Protein AF-A0A8J5Z9Q4-F1 (afdb_monomer_lite)

Secondary structure (DSSP, 8-state):
-PPPEEEEEEEES--TT--HHHHHHHHHHHHHHHHHHHHHHHTT--HHHHHHHHHHHHHT-TTSSSGGGPPBBTTS-B-EEEEEEETTTTEEEEEEEESSBS-HHHHHHHHHHH-S-SEEETHHHHHHHHH-TTSS-B--GGGG--HHHHHHHHHHHHTTS-B-TTS-----SS-------S--EETTEEGGGT----EEEEEE-TT--EEEEEEE--SBTBPTT---STTSBTTTEEE-SSEEEEEEE-HHHHHHHTHHHHHHHHHHHH---HHHHHHHHHHHS-SS--EEEEEEETTS-EEEEESSS-EEEEEEETTS-EEEE--SS--EEEEEEEE---TT--HHHHHHHHHHHHHHHHHHHHHHHTT--HHHHHHHHHHHHHHSTTSSSSTTPPBBTTS-B-EEEEEEEGGGTEEEEEEEESSBS-HHHHHHHHHHHSS-SEEEHHHHHHHHHHHT--B--GGGG--HHHHHHHHHHHHTT--B-------S-------------EETTEEGGGT----EEEEEE-TTS-EEEEEEE---BTBPTT---STTSBTTTEEE-SSEEEEEEE-HHHHHHHTHHHHHHHHHHHH---HHHHHHHHHHHHS-TTSEEEEEEETTS-EEEEE-SS-EEEEEEETTS-EEEE--

Foldseek 3Di:
DFKKKKKKFWAFQADPPQDPVLLVVLLVQQVVLQVQLVVCLVVQHAFQVSFLSSLLSVLLDLQGCFQLVNADALVRAFWKWKKKAFAAVRFIFIETGDGWFRRRHQLSVCCRPPNPDRYDYHVRSVVSCVVVVVRTDTHHRVSNDDPLNVQLLVVCVVLVHWDFSQDSPPDDDDDDDDDPVDADDDPNHHNSNRHMKKMKMWIAHRQLTIMIMIMHSPIHNHHRPDDFQRRPELQQWYHHSFKTKGKIGDRVLSNVQSQGNQLVVCCVPVVDDNQVSLCCSQPPRSPPGWMKMWMATSRGDIYIDTPHQWIQMWMAMPVGDIFTDIDFLKKKKKKFQFFQAQPVQDPVLVVVLLVLRVVLQVQLVVCLVVQHAQQVSFLRSQLSVLQDLSAQFQAVNAAALVRFFKKKKKKAWAAVRQIFIETRDQWARRRHVLRVCCSPVHPDRYDYHPRSVVSCVVVVGHTHHRVRRDDPLNVLLLVLCVVVVHWPQDSDDPPDDDDDDDDDDDDQPDDPNHRNSSRHTWKIWMWMQHSQLIIMIMIMGSDIHRHHRPDDFQRRPELQQWYHHSFKTKGKIFHRVLSVVLSQRNQLVVCCVPVVDHNARSLVCSQPPRGDAQGMWMWMATSRFDIDIDHRHPWIFMWMAMNSGDIDTTTD

Sequence (652 aa):
MGAWAIAVHGSAGVDPNLPKERQEEAKRLLTRCLDIGISALRSNLPAIDVVELVVRELETDPLFNSGRGSAFTENGTVEMEASIIDGPKRQCGAISGLTTVKNPVSLARLVMEKSPHSYLAFSGAEEFSNTHVEGVEMVDNEYFITEDNVGMLKLAKEANSILFDYRIPAVGTCGASATMDSPLQMNGLPISVYAPETVGWVVVDKQGRCAAATSTGGLMNKMSGRIGDSPLIGLGTYASELCGVSCTGEGEAIIRNTLAREVSAVMEYKGLNLHEAVDYVIKNRLDEGKAGLIAVSKDGEVACGFNTTGMFRGCATEDGFMEVGREMGAWAIAVHGGAGVDPNLPKERQEEAKRLLTRCLNIGISALRSNLPAIDVVELVVRELETDPLFNSGRGSALTENGTVEMEASIMDGPKRRCGAVSGLTTVKNPVSLARLVMEKSPHSYLAFSGAEEFAKKQGVEMVDNEYFITEDNVGMLKLAKEANSILFDYRIPTVGTCGAGAAMDSLLQMNGLPISVYAPETVGCVVVDKQGRCAAATSTGGLMNKMSGRIGDSPLIGSGTYASELCGVSCTGEGEAIIRSTLAREVSAVMEYKGLNLHEAVDYVIKNRLDEGKAGLIAVSKDGEVACGFNTTGMFRGCATEDGFMEVGVW

pLDDT: mean 85.64, std 16.95, range [25.72, 98.88]

InterPro domains:
  IPR000246 Peptidase T2, asparaginase 2 [PF01112] (4-324)
  IPR000246 Peptidase T2, asparaginase 2 [PF01112] (331-650)
  IPR000246 Peptidase T2, asparaginase 2 [PTHR10188] (331-639)
  IPR029055 Nucleophile aminohydrolases, N-terminal [SSF56235] (21-323)
  IPR029055 Nucleophile aminohydrolases, N-terminal [SSF56235] (331-649)

Radius of gyration: 29.6 Å; chains: 1; bounding box: 69×60×93 Å

Structure (mmCIF, N/CA/C/O backbone):
data_AF-A0A8J5Z9Q4-F1
#
_entry.id   AF-A0A8J5Z9Q4-F1
#
loop_
_atom_site.group_PDB
_atom_site.id
_atom_site.type_symbol
_atom_site.label_atom_id
_atom_site.label_alt_id
_atom_site.label_comp_id
_atom_site.label_asym_id
_atom_site.label_entity_id
_atom_site.label_seq_id
_atom_site.pdbx_PDB_ins_code
_atom_site.Cartn_x
_atom_site.Cartn_y
_atom_site.Cartn_z
_atom_site.occupancy
_atom_site.B_iso_or_equiv
_atom_site.auth_seq_id
_atom_site.auth_comp_id
_atom_site.auth_asym_id
_atom_site.auth_atom_id
_atom_site.pdbx_PDB_model_num
ATOM 1 N N . MET A 1 1 ? -15.855 -27.436 5.123 1.00 47.53 1 MET A N 1
ATOM 2 C CA . MET A 1 1 ? -15.783 -26.894 6.498 1.00 47.53 1 MET A CA 1
ATOM 3 C C . MET A 1 1 ? -15.667 -25.393 6.335 1.00 47.53 1 MET A C 1
ATOM 5 O O . MET A 1 1 ? -14.964 -25.003 5.413 1.00 47.53 1 MET A O 1
ATOM 9 N N . GLY A 1 2 ? -16.437 -24.593 7.076 1.00 59.44 2 GLY A N 1
ATOM 10 C CA . GLY A 1 2 ? -16.345 -23.131 6.979 1.00 59.44 2 GLY A CA 1
ATOM 11 C C . GLY A 1 2 ? -15.051 -22.630 7.616 1.00 59.44 2 GLY A C 1
ATOM 12 O O . GLY A 1 2 ? -14.569 -23.275 8.549 1.00 59.44 2 GLY A O 1
ATOM 13 N N . ALA A 1 3 ? -14.509 -21.526 7.098 1.00 81.12 3 ALA A N 1
ATOM 14 C CA . ALA A 1 3 ? -13.317 -20.879 7.635 1.00 81.12 3 ALA A CA 1
ATOM 15 C C . ALA A 1 3 ? -13.649 -20.140 8.940 1.00 81.12 3 ALA A C 1
ATOM 17 O O . ALA A 1 3 ? -14.677 -19.468 9.020 1.00 81.12 3 ALA A O 1
ATOM 18 N N . TRP A 1 4 ? -12.801 -20.257 9.966 1.00 91.88 4 TRP A N 1
ATOM 19 C CA . TRP A 1 4 ? -12.877 -19.378 11.140 1.00 91.88 4 TRP A CA 1
ATOM 20 C C . TRP A 1 4 ? -11.994 -18.143 10.953 1.00 91.88 4 TRP A C 1
ATOM 22 O O . TRP A 1 4 ? -10.940 -18.203 10.314 1.00 91.88 4 TRP A O 1
ATOM 32 N N . ALA A 1 5 ? -12.402 -17.037 11.567 1.00 91.81 5 ALA A N 1
ATOM 33 C CA . ALA A 1 5 ? -11.617 -15.814 11.627 1.00 91.81 5 ALA A CA 1
ATOM 34 C C . ALA A 1 5 ? -11.918 -15.033 12.908 1.00 91.81 5 ALA A C 1
ATOM 36 O O . ALA A 1 5 ? -12.987 -15.158 13.512 1.00 91.81 5 ALA A O 1
ATOM 37 N N . ILE A 1 6 ? -10.946 -14.239 13.336 1.00 93.75 6 ILE A N 1
ATOM 38 C CA . ILE A 1 6 ? -11.016 -13.415 14.535 1.00 93.75 6 ILE A CA 1
ATOM 39 C C . ILE A 1 6 ? -10.320 -12.083 14.282 1.00 93.75 6 ILE A C 1
ATOM 41 O O . ILE A 1 6 ? -9.258 -12.043 13.668 1.00 93.75 6 ILE A O 1
ATOM 45 N N . ALA A 1 7 ? -10.906 -10.997 14.768 1.00 92.62 7 ALA A N 1
ATOM 46 C CA . ALA A 1 7 ? -10.324 -9.665 14.729 1.00 92.62 7 ALA A CA 1
ATOM 47 C C . ALA A 1 7 ? -10.463 -8.987 16.095 1.00 92.62 7 ALA A C 1
ATOM 49 O O . ALA A 1 7 ? -11.436 -9.223 16.815 1.00 92.62 7 ALA A O 1
ATOM 50 N N . VAL A 1 8 ? -9.502 -8.123 16.417 1.00 91.62 8 VAL A N 1
ATOM 51 C CA . VAL A 1 8 ? -9.439 -7.305 17.630 1.00 91.62 8 VAL A CA 1
ATOM 52 C C . VAL A 1 8 ? -9.007 -5.883 17.305 1.00 91.62 8 VAL A C 1
ATOM 54 O O . VAL A 1 8 ? -8.161 -5.668 16.438 1.00 91.62 8 VAL A O 1
ATOM 57 N N . HIS A 1 9 ? -9.537 -4.913 18.047 1.00 88.88 9 HIS A N 1
ATOM 58 C CA . HIS A 1 9 ? -8.985 -3.564 18.136 1.00 88.88 9 HIS A CA 1
ATOM 59 C C . HIS A 1 9 ? -8.815 -3.126 19.595 1.00 88.88 9 HIS A C 1
ATOM 61 O O . HIS A 1 9 ? -9.474 -3.663 20.488 1.00 88.88 9 HIS A O 1
ATOM 67 N N . GLY A 1 10 ? -7.905 -2.175 19.823 1.00 73.88 10 GLY A N 1
ATOM 68 C CA . GLY A 1 10 ? -7.662 -1.576 21.141 1.00 73.88 10 GLY A CA 1
ATOM 69 C C . GLY A 1 10 ? -7.575 -0.044 21.174 1.00 73.88 10 GLY A C 1
ATOM 70 O O . GLY A 1 10 ? -7.397 0.518 22.248 1.00 73.88 10 GLY A O 1
ATOM 71 N N . SER A 1 11 ? -7.641 0.642 20.023 1.00 74.00 11 SER A N 1
ATOM 72 C CA . SER A 1 11 ? -7.823 2.107 19.918 1.00 74.00 11 SER A CA 1
ATOM 73 C C . SER A 1 11 ? -7.826 2.562 18.462 1.00 74.00 11 SER A C 1
ATOM 75 O O . SER A 1 11 ? -7.039 2.023 17.689 1.00 74.00 11 SER A O 1
ATOM 77 N N . ALA A 1 12 ? -8.634 3.570 18.107 1.00 57.81 12 ALA A N 1
ATOM 78 C CA . ALA A 1 12 ? -8.568 4.329 16.859 1.00 57.81 12 ALA A CA 1
ATOM 79 C C . ALA A 1 12 ? -8.273 5.817 17.122 1.00 57.81 12 ALA A C 1
ATOM 81 O O . ALA A 1 12 ? -9.150 6.587 17.484 1.00 57.81 12 ALA A O 1
ATOM 82 N N . GLY A 1 13 ? -7.060 6.246 16.783 1.00 54.91 13 GLY A N 1
ATOM 83 C CA . GLY A 1 13 ? -6.550 7.589 17.074 1.00 54.91 13 GLY A CA 1
ATOM 84 C C . GLY A 1 13 ? -5.126 7.586 17.619 1.00 54.91 13 GLY A C 1
ATOM 85 O O . GLY A 1 13 ? -4.712 8.546 18.240 1.00 54.91 13 GLY A O 1
ATOM 86 N N . VAL A 1 14 ? -4.344 6.519 17.439 1.00 59.56 14 VAL A N 1
ATOM 87 C CA . VAL A 1 14 ? -3.047 6.355 18.122 1.00 59.56 14 VAL A CA 1
ATOM 88 C C . VAL A 1 14 ? -2.079 7.513 17.803 1.00 59.56 14 VAL A C 1
ATOM 90 O O . VAL A 1 14 ? -1.993 7.960 16.662 1.00 59.56 14 VAL A O 1
ATOM 93 N N . ASP A 1 15 ? -1.301 7.989 18.782 1.00 57.16 15 ASP A N 1
ATOM 94 C CA . ASP A 1 15 ? -0.287 9.041 18.578 1.00 57.16 15 ASP A CA 1
ATOM 95 C C . ASP A 1 15 ? 0.875 8.556 17.686 1.00 57.16 15 ASP A C 1
ATOM 97 O O . ASP A 1 15 ? 1.543 7.584 18.051 1.00 57.16 15 ASP A O 1
ATOM 101 N N . PRO A 1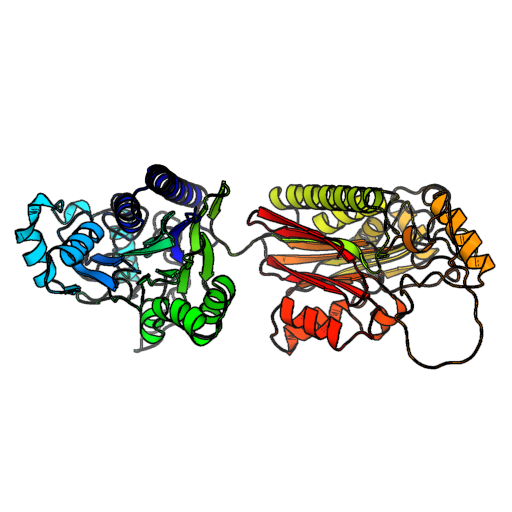 16 ? 1.193 9.207 16.540 1.00 57.25 16 PRO A N 1
ATOM 102 C CA . PRO A 1 16 ? 2.355 8.898 15.680 1.00 57.25 16 PRO A CA 1
ATOM 103 C C . PRO A 1 16 ? 3.682 8.732 16.423 1.00 57.25 16 PRO A C 1
ATOM 105 O O . PRO A 1 16 ? 4.525 7.942 16.006 1.00 57.25 16 PRO A O 1
ATOM 108 N N . ASN A 1 17 ? 3.836 9.414 17.554 1.00 56.53 17 ASN A N 1
ATOM 109 C CA . ASN A 1 17 ? 5.051 9.445 18.356 1.00 56.53 17 ASN A CA 1
ATOM 110 C C . ASN A 1 17 ? 5.015 8.506 19.570 1.00 56.53 17 ASN A C 1
ATOM 112 O O . ASN A 1 17 ? 5.866 8.633 20.453 1.00 56.53 17 ASN A O 1
ATOM 116 N N . LEU A 1 18 ? 4.056 7.572 19.636 1.00 63.25 18 LEU A N 1
ATOM 117 C CA . LEU A 1 18 ? 3.962 6.615 20.737 1.00 63.25 18 LEU A CA 1
ATOM 118 C C . LEU A 1 18 ? 5.315 5.902 20.947 1.00 63.25 18 LEU A C 1
ATOM 120 O O . LEU A 1 18 ? 5.862 5.363 19.979 1.00 63.25 18 LEU A O 1
ATOM 124 N N . PRO A 1 19 ? 5.873 5.859 22.172 1.00 68.00 19 PRO A N 1
ATOM 125 C CA . PRO A 1 19 ? 7.140 5.187 22.436 1.00 68.00 19 PRO A CA 1
ATOM 126 C C . PRO A 1 19 ? 7.130 3.730 21.969 1.00 68.00 19 PRO A C 1
ATOM 128 O O . PRO A 1 19 ? 6.142 3.018 22.152 1.00 68.00 19 PRO A O 1
ATOM 131 N N . LYS A 1 20 ? 8.253 3.265 21.402 1.00 66.88 20 LYS A N 1
ATOM 132 C CA . LYS A 1 20 ? 8.386 1.889 20.889 1.00 66.88 20 LYS A CA 1
ATOM 133 C C . LYS A 1 20 ? 8.019 0.830 21.928 1.00 66.88 20 LYS A C 1
ATOM 135 O O . LYS A 1 20 ? 7.360 -0.137 21.582 1.00 66.88 20 LYS A O 1
ATOM 140 N N . GLU A 1 21 ? 8.392 1.042 23.185 1.00 73.69 21 GLU A N 1
ATOM 141 C CA . GLU A 1 21 ? 8.082 0.124 24.284 1.00 73.69 21 GLU A CA 1
ATOM 142 C C . GLU A 1 21 ? 6.567 -0.049 24.485 1.00 73.69 21 GLU A C 1
ATOM 144 O O . GLU A 1 21 ? 6.082 -1.176 24.509 1.00 73.69 21 GLU A O 1
ATOM 149 N N . ARG A 1 22 ? 5.799 1.050 24.503 1.00 73.81 22 ARG A N 1
ATOM 150 C CA . ARG A 1 22 ? 4.326 1.018 24.591 1.00 73.81 22 ARG A CA 1
ATOM 151 C C . ARG A 1 22 ? 3.692 0.386 23.347 1.00 73.81 22 ARG A C 1
ATOM 153 O O . ARG A 1 22 ? 2.718 -0.352 23.461 1.00 73.81 22 ARG A O 1
ATOM 160 N N . GLN A 1 23 ? 4.254 0.626 22.156 1.00 70.19 23 GLN A N 1
ATOM 161 C CA . GLN A 1 23 ? 3.813 -0.060 20.933 1.00 70.19 23 GLN A CA 1
ATOM 162 C C . GLN A 1 23 ? 4.032 -1.578 21.021 1.00 70.19 23 GLN A C 1
ATOM 164 O O . GLN A 1 23 ? 3.159 -2.350 20.632 1.00 70.19 23 GLN A O 1
ATOM 169 N N . GLU A 1 24 ? 5.196 -2.012 21.504 1.00 73.94 24 GLU A N 1
ATOM 170 C CA . GLU A 1 24 ? 5.535 -3.427 21.677 1.00 73.94 24 GLU A CA 1
ATOM 171 C C . GLU A 1 24 ? 4.675 -4.094 22.754 1.00 73.94 24 GLU A C 1
ATOM 173 O O . GLU A 1 24 ? 4.271 -5.243 22.578 1.00 73.94 24 GLU A O 1
ATOM 178 N N . GLU A 1 25 ? 4.353 -3.381 23.833 1.00 81.75 25 GLU A N 1
ATOM 179 C CA . GLU A 1 25 ? 3.460 -3.850 24.893 1.00 81.75 25 GLU A CA 1
ATOM 180 C C . GLU A 1 25 ? 2.036 -4.081 24.368 1.00 81.75 25 GLU A C 1
ATOM 182 O O . GLU A 1 25 ? 1.508 -5.187 24.502 1.00 81.75 25 GLU A O 1
ATOM 187 N N . ALA A 1 26 ? 1.469 -3.101 23.653 1.00 79.56 26 ALA A N 1
ATOM 188 C CA . ALA A 1 26 ? 0.162 -3.232 23.010 1.00 79.56 26 ALA A CA 1
ATOM 189 C C . ALA A 1 26 ? 0.135 -4.398 22.011 1.00 79.56 26 ALA A C 1
ATOM 191 O O . ALA A 1 26 ? -0.772 -5.231 22.039 1.00 79.56 26 ALA A O 1
ATOM 192 N N . LYS A 1 27 ? 1.170 -4.523 21.168 1.00 77.31 27 LYS A N 1
ATOM 193 C CA . LYS A 1 27 ? 1.304 -5.645 20.225 1.00 77.31 27 LYS A CA 1
ATOM 194 C C . LYS A 1 27 ? 1.386 -6.989 20.941 1.00 77.31 27 LYS A C 1
ATOM 196 O O . LYS A 1 27 ? 0.748 -7.943 20.498 1.00 77.31 27 LYS A O 1
ATOM 201 N N . ARG A 1 28 ? 2.138 -7.080 22.042 1.00 81.75 28 ARG A N 1
ATOM 202 C CA . ARG A 1 28 ? 2.285 -8.315 22.826 1.00 81.75 28 ARG A CA 1
ATOM 203 C C . ARG A 1 28 ? 0.948 -8.736 23.428 1.00 81.75 28 ARG A C 1
ATOM 205 O O . ARG A 1 28 ? 0.610 -9.916 23.370 1.00 81.75 28 ARG A O 1
ATOM 212 N N . LEU A 1 29 ? 0.188 -7.785 23.964 1.00 84.38 29 LEU A N 1
ATOM 213 C CA . LEU A 1 29 ? -1.118 -8.045 24.557 1.00 84.38 29 LEU A CA 1
ATOM 214 C C . LEU A 1 29 ? -2.148 -8.487 23.507 1.00 84.38 29 LEU A C 1
ATOM 216 O O . LEU A 1 29 ? -2.801 -9.513 23.692 1.00 84.38 29 LEU A O 1
ATOM 220 N N . LEU A 1 30 ? -2.234 -7.786 22.370 1.00 84.06 30 LEU A N 1
ATOM 221 C CA . LEU A 1 30 ? -3.117 -8.179 21.265 1.00 84.06 30 LEU A CA 1
ATOM 222 C C . LEU A 1 30 ? -2.751 -9.561 20.705 1.00 84.06 30 LEU A C 1
ATOM 224 O O . LEU A 1 30 ? -3.634 -10.395 20.517 1.00 84.06 30 LEU A O 1
ATOM 228 N N . THR A 1 31 ? -1.455 -9.841 20.524 1.00 81.69 31 THR A N 1
ATOM 229 C CA . THR A 1 31 ? -0.965 -11.170 20.105 1.00 81.69 31 THR A CA 1
ATOM 230 C C . THR A 1 31 ? -1.400 -12.256 21.084 1.00 81.69 31 THR A C 1
ATOM 232 O O . THR A 1 31 ? -1.951 -13.273 20.673 1.00 81.69 31 THR A O 1
ATOM 235 N N . ARG A 1 32 ? -1.215 -12.027 22.391 1.00 85.19 32 ARG A N 1
ATOM 236 C CA . ARG A 1 32 ? -1.615 -12.985 23.429 1.00 85.19 32 ARG A CA 1
ATOM 237 C C . ARG A 1 32 ? -3.111 -13.287 23.373 1.00 85.19 32 ARG A C 1
ATOM 239 O O . ARG A 1 32 ? -3.508 -14.441 23.518 1.00 85.19 32 ARG A O 1
ATOM 246 N N . CYS A 1 33 ? -3.941 -12.271 23.162 1.00 86.88 33 CYS A N 1
ATOM 247 C CA . CYS A 1 33 ? -5.381 -12.472 23.074 1.00 86.88 33 CYS A CA 1
ATOM 248 C C . CYS A 1 33 ? -5.778 -13.215 21.789 1.00 86.88 33 CYS A C 1
ATOM 250 O O . CYS A 1 33 ? -6.651 -14.083 21.831 1.00 86.88 33 CYS A O 1
ATOM 252 N N . LEU A 1 34 ? -5.110 -12.930 20.664 1.00 85.38 34 LEU A N 1
ATOM 253 C CA . LEU A 1 34 ? -5.305 -13.671 19.416 1.00 85.38 34 LEU A CA 1
ATOM 254 C C . LEU A 1 34 ? -4.938 -15.145 19.600 1.00 85.38 34 LEU A C 1
ATOM 256 O O . LEU A 1 34 ? -5.724 -16.005 19.219 1.00 85.38 34 LEU A O 1
ATOM 260 N N . ASP A 1 35 ? -3.818 -15.455 20.256 1.00 84.75 35 ASP A N 1
ATOM 261 C CA . ASP A 1 35 ? -3.412 -16.836 20.544 1.00 84.75 35 ASP A CA 1
ATOM 262 C C . ASP A 1 35 ? -4.469 -17.597 21.365 1.00 84.75 35 ASP A C 1
ATOM 264 O O . ASP A 1 35 ? -4.788 -18.753 21.062 1.00 84.75 35 ASP A O 1
ATOM 268 N N . ILE A 1 36 ? -5.056 -16.943 22.376 1.00 89.94 36 ILE A N 1
ATOM 269 C CA . ILE A 1 36 ? -6.154 -17.502 23.180 1.00 89.94 36 ILE A CA 1
ATOM 270 C C . ILE A 1 36 ? -7.374 -17.781 22.293 1.00 89.94 36 ILE A C 1
ATOM 272 O O . ILE A 1 36 ? -7.908 -18.895 22.309 1.00 89.94 36 ILE A O 1
ATOM 276 N N . GLY A 1 37 ? -7.788 -16.802 21.484 1.00 89.81 37 GLY A N 1
ATOM 277 C CA . GLY A 1 37 ? -8.935 -16.932 20.588 1.00 89.81 37 GLY A CA 1
ATOM 278 C C . GLY A 1 37 ? -8.748 -18.018 19.526 1.00 89.81 37 GLY A C 1
ATOM 279 O O . GLY A 1 37 ? -9.632 -18.848 19.319 1.00 89.81 37 GLY A O 1
ATOM 280 N N . ILE A 1 38 ? -7.566 -18.091 18.911 1.00 87.81 38 ILE A N 1
ATOM 281 C CA . ILE A 1 38 ? -7.199 -19.120 17.929 1.00 87.81 38 ILE A CA 1
ATOM 282 C C . ILE A 1 38 ? -7.230 -20.506 18.569 1.00 87.81 38 ILE A C 1
ATOM 284 O O . ILE A 1 38 ? -7.751 -21.452 17.977 1.00 87.81 38 ILE A O 1
ATOM 288 N N . SER A 1 39 ? -6.689 -20.651 19.780 1.00 88.50 39 SER A N 1
ATOM 289 C CA . SER A 1 39 ? -6.717 -21.919 20.513 1.00 88.50 39 SER A CA 1
ATOM 290 C C . SER A 1 39 ? -8.156 -22.384 20.791 1.00 88.50 39 SER A C 1
ATOM 292 O O . SER A 1 39 ? -8.496 -23.553 20.565 1.00 88.50 39 SER A O 1
ATOM 294 N N . ALA A 1 40 ? -9.033 -21.457 21.191 1.00 93.69 40 ALA A N 1
ATOM 295 C CA . ALA A 1 40 ? -10.456 -21.716 21.398 1.00 93.69 40 ALA A CA 1
ATOM 296 C C . ALA A 1 40 ? -11.173 -22.123 20.095 1.00 93.69 40 ALA A C 1
ATOM 298 O O . ALA A 1 40 ? -11.873 -23.139 20.063 1.00 93.69 40 ALA A O 1
ATOM 299 N N . LEU A 1 41 ? -10.939 -21.403 18.994 1.00 91.00 41 LEU A N 1
ATOM 300 C CA . LEU A 1 41 ? -11.521 -21.706 17.678 1.00 91.00 41 LEU A CA 1
ATOM 301 C C . LEU A 1 41 ? -11.032 -23.045 17.114 1.00 91.00 41 LEU A C 1
ATOM 303 O O . LEU A 1 41 ? -11.819 -23.829 16.575 1.00 91.00 41 LEU A O 1
ATOM 307 N N . ARG A 1 42 ? -9.748 -23.374 17.299 1.00 89.00 42 ARG A N 1
ATOM 308 C CA . ARG A 1 42 ? -9.185 -24.689 16.939 1.00 89.00 42 ARG A CA 1
ATOM 309 C C . ARG A 1 42 ? -9.820 -25.824 17.737 1.00 89.00 42 ARG A C 1
ATOM 311 O O . ARG A 1 42 ? -10.007 -26.910 17.191 1.00 89.00 42 ARG A O 1
ATOM 318 N N . SER A 1 43 ? -10.215 -25.543 18.976 1.00 91.75 43 SER A N 1
ATOM 319 C CA . SER A 1 43 ? -10.966 -26.452 19.848 1.00 91.75 43 SER A CA 1
ATOM 320 C C . SER A 1 43 ? -12.476 -26.477 19.553 1.00 91.75 43 SER A C 1
ATOM 322 O O . SER A 1 43 ? -13.226 -27.152 20.254 1.00 91.75 43 SER A O 1
ATOM 324 N N . ASN A 1 44 ? -12.921 -25.799 18.486 1.00 93.00 44 ASN A N 1
ATOM 325 C CA . ASN A 1 44 ? -14.311 -25.696 18.032 1.00 93.00 44 ASN A CA 1
ATOM 326 C C . ASN A 1 44 ? -15.264 -25.051 19.054 1.00 93.00 44 ASN A C 1
ATOM 328 O O . ASN A 1 44 ? -16.449 -25.399 19.087 1.00 93.00 44 ASN A O 1
ATOM 332 N N . LEU A 1 45 ? -14.773 -24.118 19.877 1.00 96.19 45 LEU A N 1
ATOM 333 C CA . LEU A 1 45 ? -15.663 -23.308 20.707 1.00 96.19 45 LEU A CA 1
ATOM 334 C C . LEU A 1 45 ? -16.565 -22.429 19.816 1.00 96.19 45 LEU A C 1
ATOM 336 O O . LEU A 1 45 ? -16.108 -21.945 18.776 1.00 96.19 45 LEU A O 1
ATOM 340 N N . PRO A 1 46 ? -17.838 -22.218 20.198 1.00 96.50 46 PRO A N 1
ATOM 341 C CA . PRO A 1 46 ? -18.721 -21.273 19.523 1.00 96.50 46 PRO A CA 1
ATOM 342 C C . PRO A 1 46 ? -18.144 -19.859 19.498 1.00 96.50 46 PRO A C 1
ATOM 344 O O . PRO A 1 46 ? -17.554 -19.415 20.483 1.00 96.50 46 PRO A O 1
ATOM 347 N N . ALA A 1 47 ? -18.389 -19.126 18.407 1.00 97.12 47 ALA A N 1
ATOM 348 C CA . ALA A 1 47 ? -17.870 -17.768 18.223 1.00 97.12 47 ALA A CA 1
ATOM 349 C C . ALA A 1 47 ? -18.151 -16.846 19.415 1.00 97.12 47 ALA A C 1
ATOM 351 O O . ALA A 1 47 ? -17.295 -16.056 19.804 1.00 97.12 47 ALA A O 1
ATOM 352 N N . ILE A 1 48 ? -19.330 -16.974 20.031 1.00 97.62 48 ILE A N 1
ATOM 353 C CA . ILE A 1 48 ? -19.686 -16.108 21.147 1.00 97.62 48 ILE A CA 1
ATOM 354 C C . ILE A 1 48 ? -18.996 -16.455 22.469 1.00 97.62 48 ILE A C 1
ATOM 356 O O . ILE A 1 48 ? -18.750 -15.570 23.280 1.00 97.62 48 ILE A O 1
ATOM 360 N N . ASP A 1 49 ? -18.629 -17.714 22.674 1.00 97.25 49 ASP A N 1
ATOM 361 C CA . ASP A 1 49 ? -17.856 -18.093 23.856 1.00 97.25 49 ASP A CA 1
ATOM 362 C C . ASP A 1 49 ? -16.392 -17.654 23.669 1.00 97.25 49 ASP A C 1
ATOM 364 O O . ASP A 1 49 ? -15.736 -17.214 24.612 1.00 97.25 49 ASP A O 1
ATOM 368 N N . VAL A 1 50 ? -15.895 -17.697 22.423 1.00 97.06 50 VAL A N 1
ATOM 369 C CA . VAL A 1 50 ? -14.574 -17.160 22.066 1.00 97.06 50 VAL A CA 1
ATOM 370 C C . VAL A 1 50 ? -14.520 -15.651 22.282 1.00 97.06 50 VAL A C 1
ATOM 372 O O . VAL A 1 50 ? -13.567 -15.187 22.898 1.00 97.06 50 VAL A O 1
ATOM 375 N N . VAL A 1 51 ? -15.520 -14.890 21.813 1.00 96.25 51 VAL A N 1
ATOM 376 C CA . VAL A 1 51 ? -15.511 -13.421 21.914 1.00 96.25 51 VAL A CA 1
ATOM 377 C C . VAL A 1 51 ? -15.552 -12.942 23.371 1.00 96.25 51 VAL A C 1
ATOM 379 O O . VAL A 1 51 ? -14.837 -12.010 23.727 1.00 96.25 51 VAL A O 1
ATOM 382 N N . GLU A 1 52 ? -16.318 -13.611 24.240 1.00 96.19 52 GLU A N 1
ATOM 383 C CA . GLU A 1 52 ? -16.319 -13.319 25.679 1.00 96.19 52 GLU A CA 1
ATOM 384 C C . GLU A 1 52 ? -14.940 -13.594 26.297 1.00 96.19 52 GLU A C 1
ATOM 386 O O . GLU A 1 52 ? -14.397 -12.748 27.007 1.00 96.19 52 GLU A O 1
ATOM 391 N N . LEU A 1 53 ? -14.345 -14.756 25.995 1.00 94.88 53 LEU A N 1
ATOM 392 C CA . LEU A 1 53 ? -13.051 -15.175 26.539 1.00 94.88 53 LEU A CA 1
ATOM 393 C C . LEU A 1 53 ? -11.935 -14.160 26.248 1.00 94.88 53 LEU A C 1
ATOM 395 O O . LEU A 1 53 ? -11.163 -13.821 27.143 1.00 94.88 53 LEU A O 1
ATOM 399 N N . VAL A 1 54 ? -11.846 -13.680 25.007 1.00 91.56 54 VAL A N 1
ATOM 400 C CA . VAL A 1 54 ? -10.771 -12.772 24.569 1.00 91.56 54 VAL A CA 1
ATOM 401 C C . VAL A 1 54 ? -10.972 -11.329 25.036 1.00 91.56 54 VAL A C 1
ATOM 403 O O . VAL A 1 54 ? -9.992 -10.671 25.382 1.00 91.56 54 VAL A O 1
ATOM 406 N N . VAL A 1 55 ? -12.216 -10.837 25.126 1.00 92.62 55 VAL A N 1
ATOM 407 C CA . VAL A 1 55 ? -12.492 -9.503 25.694 1.00 92.62 55 VAL A CA 1
ATOM 408 C C . VAL A 1 55 ? -12.144 -9.478 27.180 1.00 92.62 55 VAL A C 1
ATOM 410 O O . VAL A 1 55 ? -11.515 -8.528 27.642 1.00 92.62 55 VAL A O 1
ATOM 413 N N . ARG A 1 56 ? -12.480 -10.540 27.924 1.00 92.38 56 ARG A N 1
ATOM 414 C CA . ARG A 1 56 ? -12.149 -10.650 29.352 1.00 92.38 56 ARG A CA 1
ATOM 415 C C . ARG A 1 56 ? -10.654 -10.558 29.623 1.00 92.38 56 ARG A C 1
ATOM 417 O O . ARG A 1 56 ? -10.270 -10.011 30.651 1.00 92.38 56 ARG A O 1
ATOM 424 N N . GLU A 1 57 ? -9.820 -11.086 28.729 1.00 89.94 57 GLU A N 1
ATOM 425 C CA . GLU A 1 57 ? -8.366 -10.980 28.863 1.00 89.94 57 GLU A CA 1
ATOM 426 C C . GLU A 1 57 ? -7.920 -9.510 28.808 1.00 89.94 57 GLU A C 1
ATOM 428 O O . GLU A 1 57 ? -7.199 -9.064 29.702 1.00 89.94 57 GLU A O 1
ATOM 433 N N . LEU A 1 58 ? -8.420 -8.733 27.838 1.00 87.88 58 LEU A N 1
ATOM 434 C CA . LEU A 1 58 ? -8.109 -7.302 27.723 1.00 87.88 58 LEU A CA 1
ATOM 435 C C . LEU A 1 58 ? -8.640 -6.480 28.903 1.00 87.88 58 LEU A C 1
ATOM 437 O O . LEU A 1 58 ? -7.952 -5.581 29.371 1.00 87.88 58 LEU A O 1
ATOM 441 N N . GLU A 1 59 ? -9.817 -6.815 29.433 1.00 92.50 59 GLU A N 1
ATOM 442 C CA . GLU A 1 59 ? -10.401 -6.127 30.593 1.00 92.50 59 GLU A CA 1
ATOM 443 C C . GLU A 1 59 ? -9.569 -6.272 31.880 1.00 92.50 59 GLU A C 1
ATOM 445 O O . GLU A 1 59 ? -9.752 -5.500 32.820 1.00 92.50 59 GLU A O 1
ATOM 450 N N . THR A 1 60 ? -8.661 -7.249 31.964 1.00 91.06 60 THR A N 1
ATOM 451 C CA . THR A 1 60 ? -7.790 -7.410 33.143 1.00 91.06 60 THR A CA 1
ATOM 452 C C . THR A 1 60 ? -6.493 -6.608 33.071 1.00 91.06 60 THR A C 1
ATOM 454 O O . THR A 1 60 ? -5.808 -6.450 34.092 1.00 91.06 60 THR A O 1
ATOM 457 N N . ASP A 1 61 ? -6.163 -6.088 31.890 1.00 89.81 61 ASP A N 1
ATOM 458 C CA . ASP A 1 61 ? -4.938 -5.350 31.626 1.00 89.81 61 ASP A CA 1
ATOM 459 C C . ASP A 1 61 ? -5.200 -3.833 31.696 1.00 89.81 61 ASP A C 1
ATOM 461 O O . ASP A 1 61 ? -6.183 -3.347 31.136 1.00 89.81 61 ASP A O 1
ATOM 465 N N . PRO A 1 62 ? -4.369 -3.053 32.410 1.00 88.81 62 PRO A N 1
ATOM 466 C CA . PRO A 1 62 ? -4.574 -1.613 32.532 1.00 88.81 62 PRO A CA 1
ATOM 467 C C . PRO A 1 62 ? -4.203 -0.825 31.265 1.00 88.81 62 PRO A C 1
ATOM 469 O O . PRO A 1 62 ? -4.455 0.377 31.228 1.00 88.81 62 PRO A O 1
ATOM 472 N N . LEU A 1 63 ? -3.581 -1.455 30.260 1.00 84.50 63 LEU A N 1
ATOM 473 C CA . LEU A 1 63 ? -3.086 -0.769 29.070 1.00 84.50 63 LEU A CA 1
ATOM 474 C C . LEU A 1 63 ? -4.205 -0.225 28.183 1.00 84.50 63 LEU A C 1
ATOM 476 O O . LEU A 1 63 ? -3.990 0.792 27.532 1.00 84.50 63 LEU A O 1
ATOM 480 N N . PHE A 1 64 ? -5.360 -0.896 28.130 1.00 85.81 64 PHE A N 1
ATOM 481 C CA . PHE A 1 64 ? -6.497 -0.493 27.304 1.00 85.81 64 PHE A CA 1
ATOM 482 C C . PHE A 1 64 ? -7.669 0.045 28.140 1.00 85.81 64 PHE A C 1
ATOM 484 O O . PHE A 1 64 ? -7.819 -0.290 29.312 1.00 85.81 64 PHE A O 1
ATOM 491 N N . ASN A 1 65 ? -8.534 0.873 27.547 1.00 88.50 65 ASN A N 1
ATOM 492 C CA . ASN A 1 65 ? -9.608 1.571 28.252 1.00 88.50 65 ASN A CA 1
ATOM 493 C C . ASN A 1 65 ? -10.831 0.669 28.330 1.00 88.50 65 ASN A C 1
ATOM 495 O O . ASN A 1 65 ? -11.846 0.899 27.684 1.00 88.50 65 ASN A O 1
ATOM 499 N N . SER A 1 66 ? -10.690 -0.392 29.111 1.00 90.56 66 SER A N 1
ATOM 500 C CA . SER A 1 66 ? -11.703 -1.404 29.372 1.00 90.56 66 SER A CA 1
ATOM 501 C C . SER A 1 66 ? -11.369 -2.113 30.675 1.00 90.56 66 SER A C 1
ATOM 503 O O . SER A 1 66 ? -10.191 -2.336 30.958 1.00 90.56 66 SER A O 1
ATOM 505 N N . GLY A 1 67 ? -12.379 -2.487 31.463 1.00 92.94 67 GLY A N 1
ATOM 506 C CA . GLY A 1 67 ? -12.161 -3.137 32.757 1.00 92.94 67 GLY A CA 1
ATOM 507 C C . GLY A 1 67 ? -11.166 -2.349 33.615 1.00 92.94 67 GLY A C 1
ATOM 508 O O . GLY A 1 67 ? -11.398 -1.176 33.908 1.00 92.94 67 GLY A O 1
ATOM 509 N N . ARG A 1 68 ? -10.034 -2.959 33.971 1.00 92.94 68 ARG A N 1
ATOM 510 C CA . ARG A 1 68 ? -8.992 -2.383 34.833 1.00 92.94 68 ARG A CA 1
ATOM 511 C C . ARG A 1 68 ? -8.446 -1.032 34.357 1.00 92.94 68 ARG A C 1
ATOM 513 O O . ARG A 1 68 ? -8.160 -0.183 35.196 1.00 92.94 68 ARG A O 1
ATOM 520 N N . GLY A 1 69 ? -8.291 -0.832 33.048 1.00 90.44 69 GLY A N 1
ATOM 521 C CA . GLY A 1 69 ? -7.759 0.411 32.474 1.00 90.44 69 GLY A CA 1
ATOM 522 C C . GLY A 1 69 ? -8.821 1.469 32.157 1.00 90.44 69 GLY A C 1
ATOM 523 O O . GLY A 1 69 ? -8.521 2.454 31.485 1.00 90.44 69 GLY A O 1
ATOM 524 N N . SER A 1 70 ? -10.066 1.277 32.609 1.00 91.69 70 SER A N 1
ATOM 525 C CA . SER A 1 70 ? -11.191 2.151 32.263 1.00 91.69 70 SER A CA 1
ATOM 526 C C . SER A 1 70 ? -10.951 3.622 32.607 1.00 91.69 70 SER A C 1
ATOM 528 O O . SER A 1 70 ? -10.417 3.974 33.664 1.00 91.69 70 SER A O 1
ATOM 530 N N . ALA A 1 71 ? -11.409 4.485 31.705 1.00 89.50 71 ALA A N 1
ATOM 531 C CA . ALA A 1 71 ? -11.400 5.925 31.865 1.00 89.50 71 ALA A CA 1
ATOM 532 C C . ALA A 1 71 ? -12.308 6.387 33.012 1.00 89.50 71 ALA A C 1
ATOM 534 O O . ALA A 1 71 ? -13.341 5.783 33.316 1.00 89.50 71 ALA A O 1
ATOM 535 N N . PHE A 1 72 ? -11.926 7.505 33.630 1.00 91.62 72 PHE A N 1
ATOM 536 C CA . PHE A 1 72 ? -12.682 8.102 34.721 1.00 91.62 72 PHE A CA 1
ATOM 537 C C . PHE A 1 72 ? -13.651 9.176 34.245 1.00 91.62 72 PHE A C 1
ATOM 539 O O . PHE A 1 72 ? -13.378 9.944 33.320 1.00 91.62 72 PHE A O 1
ATOM 546 N N . THR A 1 73 ? -14.766 9.269 34.961 1.00 91.25 73 THR A N 1
ATOM 547 C CA . THR A 1 73 ? -15.673 10.413 34.926 1.00 91.25 73 THR A CA 1
ATOM 548 C C . THR A 1 73 ? -15.013 11.655 35.528 1.00 91.25 73 THR A C 1
ATOM 550 O O . THR A 1 73 ? -13.991 11.585 36.217 1.00 91.25 73 THR A O 1
ATOM 553 N N . GLU A 1 74 ? -15.653 12.809 35.356 1.00 89.75 74 GLU A N 1
ATOM 554 C CA . GLU A 1 74 ? -15.295 14.055 36.045 1.00 89.75 74 GLU A CA 1
ATOM 555 C C . GLU A 1 74 ? -15.241 13.918 37.582 1.00 89.75 74 GLU A C 1
ATOM 557 O O . GLU A 1 74 ? -14.514 14.655 38.255 1.00 89.75 74 GLU A O 1
ATOM 562 N N . ASN A 1 75 ? -15.934 12.927 38.153 1.00 90.31 75 ASN A N 1
ATOM 563 C CA . ASN A 1 75 ? -15.950 12.647 39.590 1.00 90.31 75 ASN A CA 1
ATOM 564 C C . ASN A 1 75 ? -14.795 11.741 40.050 1.00 90.31 75 ASN A C 1
ATOM 566 O O . ASN A 1 75 ? -14.626 11.541 41.251 1.00 90.31 75 ASN A O 1
ATOM 570 N N . GLY A 1 76 ? -13.972 11.228 39.130 1.00 89.38 76 GLY A N 1
ATOM 571 C CA . GLY A 1 76 ? -12.875 10.314 39.460 1.00 89.38 76 GLY A CA 1
ATOM 572 C C . GLY A 1 76 ? -13.311 8.878 39.730 1.00 89.38 76 GLY A C 1
ATOM 573 O O . GLY A 1 76 ? -12.602 8.150 40.415 1.00 89.38 76 GLY A O 1
ATOM 574 N N . THR A 1 77 ? -14.469 8.480 39.207 1.00 90.06 77 THR A N 1
ATOM 575 C CA . THR A 1 77 ? -14.989 7.109 39.277 1.00 90.06 77 THR A CA 1
ATOM 576 C C . THR A 1 77 ? -15.024 6.492 37.886 1.00 90.06 77 THR A C 1
ATOM 578 O O . THR A 1 77 ? -15.140 7.214 36.893 1.00 90.06 77 THR A O 1
ATOM 581 N N . VAL A 1 78 ? -14.961 5.165 37.794 1.00 92.94 78 VAL A N 1
ATOM 582 C CA . VAL A 1 78 ? -15.270 4.462 36.542 1.00 92.94 78 VAL A CA 1
ATOM 583 C C . VAL A 1 78 ? -16.779 4.412 36.317 1.00 92.94 78 VAL A C 1
ATOM 585 O O . VAL A 1 78 ? -17.552 4.383 37.268 1.00 92.94 78 VAL A O 1
ATOM 588 N N . GLU A 1 79 ? -17.189 4.392 35.054 1.00 94.31 79 GLU A N 1
ATOM 589 C CA . GLU A 1 79 ? -18.546 4.048 34.620 1.00 94.31 79 GLU A CA 1
ATOM 590 C C . GLU A 1 79 ? -18.410 3.205 33.351 1.00 94.31 79 GLU A C 1
ATOM 592 O O . GLU A 1 79 ? -18.388 3.739 32.239 1.00 94.31 79 GLU A O 1
ATOM 597 N N . MET A 1 80 ? -18.227 1.900 33.531 1.00 95.31 80 MET A N 1
ATOM 598 C CA . MET A 1 80 ? -17.888 0.970 32.456 1.00 95.31 80 MET A CA 1
ATOM 599 C C . MET A 1 80 ? -19.110 0.580 31.629 1.00 95.31 80 MET A C 1
ATOM 601 O O . MET A 1 80 ? -20.234 0.485 32.134 1.00 95.31 80 MET A O 1
ATOM 605 N N . GLU A 1 81 ? -18.861 0.315 30.354 1.00 96.50 81 GLU A N 1
ATOM 606 C CA . GLU A 1 81 ? -19.842 -0.064 29.349 1.00 96.50 81 GLU A CA 1
ATOM 607 C C . GLU A 1 81 ? -19.350 -1.299 28.594 1.00 96.50 81 GLU A C 1
ATOM 609 O O . GLU A 1 81 ? -18.163 -1.425 28.297 1.00 96.50 81 GLU A O 1
ATOM 614 N N . ALA A 1 82 ? -20.259 -2.210 28.258 1.00 97.75 82 ALA A N 1
ATOM 615 C CA . ALA A 1 82 ? -19.937 -3.398 27.485 1.00 97.75 82 ALA A CA 1
ATOM 616 C C . ALA A 1 82 ? -21.171 -3.942 26.774 1.00 97.75 82 ALA A C 1
ATOM 618 O O . ALA A 1 82 ? -22.299 -3.813 27.258 1.00 97.75 82 ALA A O 1
ATOM 619 N N . SER A 1 83 ? -20.953 -4.596 25.639 1.00 98.31 83 SER A N 1
ATOM 620 C CA . SER A 1 83 ? -21.983 -5.360 24.946 1.00 98.31 83 SER A CA 1
ATOM 621 C C . SER A 1 83 ? -21.430 -6.619 24.298 1.00 98.31 83 SER A C 1
ATOM 623 O O . SER A 1 83 ? -20.238 -6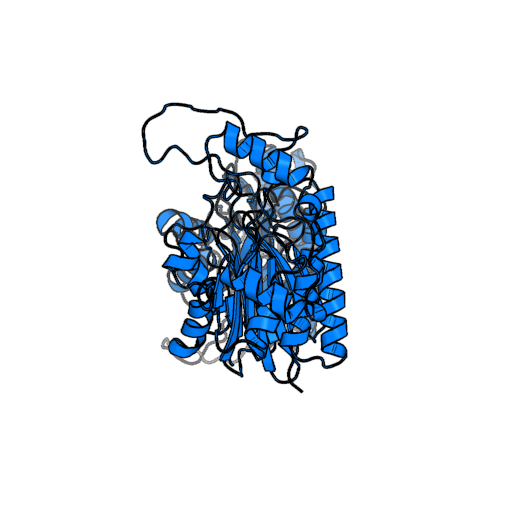.723 24.009 1.00 98.31 83 SER A O 1
ATOM 625 N N . ILE A 1 84 ? -22.324 -7.579 24.075 1.00 98.50 84 ILE A N 1
ATOM 626 C CA . ILE A 1 84 ? -22.059 -8.840 23.389 1.00 98.50 84 ILE A CA 1
ATOM 627 C C . ILE A 1 84 ? -23.294 -9.257 22.584 1.00 98.50 84 ILE A C 1
ATOM 629 O O . ILE A 1 84 ? -24.430 -9.069 23.030 1.00 98.50 84 ILE A O 1
ATOM 633 N N . ILE A 1 85 ? -23.087 -9.804 21.386 1.00 98.50 85 ILE A N 1
ATOM 634 C CA . ILE A 1 85 ? -24.168 -10.209 20.479 1.00 98.50 85 ILE A CA 1
ATOM 635 C C . ILE A 1 85 ? -23.847 -11.506 19.722 1.00 98.50 85 ILE A C 1
ATOM 637 O O . ILE A 1 85 ? -22.781 -11.649 19.121 1.00 98.50 85 ILE A O 1
ATOM 641 N N . ASP A 1 86 ? -24.805 -12.440 19.744 1.00 97.88 86 ASP A N 1
ATOM 642 C CA . ASP A 1 86 ? -24.881 -13.643 18.904 1.00 97.88 86 ASP A CA 1
ATOM 643 C C . ASP A 1 86 ? -25.619 -13.270 17.609 1.00 97.88 86 ASP A C 1
ATOM 645 O O . ASP A 1 86 ? -26.835 -13.048 17.629 1.00 97.88 86 ASP A O 1
ATOM 649 N N . GLY A 1 87 ? -24.895 -13.160 16.493 1.00 96.12 87 GLY A N 1
ATOM 650 C CA . GLY A 1 87 ? -25.461 -12.710 15.220 1.00 96.12 87 GLY A CA 1
ATOM 651 C C . GLY A 1 87 ? -26.593 -13.611 14.719 1.00 96.12 87 GLY A C 1
ATOM 652 O O . GLY A 1 87 ? -27.705 -13.112 14.510 1.00 96.12 87 GLY A O 1
ATOM 653 N N . PRO A 1 88 ? -26.360 -14.929 14.576 1.00 92.81 88 PRO A N 1
ATOM 654 C CA . PRO A 1 88 ? -27.385 -15.859 14.117 1.00 92.81 88 PRO A CA 1
ATOM 655 C C . PRO A 1 88 ? -28.627 -15.930 15.006 1.00 92.81 88 PRO A C 1
ATOM 657 O O . PRO A 1 88 ? -29.761 -15.935 14.524 1.00 92.81 88 PRO A O 1
ATOM 660 N N . LYS A 1 89 ? -28.449 -15.928 16.334 1.00 94.50 89 LYS A N 1
ATOM 661 C CA . LYS A 1 89 ? -29.600 -15.957 17.255 1.00 94.50 89 LYS A CA 1
ATOM 662 C C . LYS A 1 89 ? -30.271 -14.601 17.438 1.00 94.50 89 LYS A C 1
ATOM 664 O O . LYS A 1 89 ? -31.354 -14.550 18.019 1.00 94.50 89 LYS A O 1
ATOM 669 N N . ARG A 1 90 ? -29.639 -13.513 16.980 1.00 93.62 90 ARG A N 1
ATOM 670 C CA . ARG A 1 90 ? -30.056 -12.124 17.235 1.00 93.62 90 ARG A CA 1
ATOM 671 C C . ARG A 1 90 ? -30.279 -11.855 18.724 1.00 93.62 90 ARG A C 1
ATOM 673 O O . ARG A 1 90 ? -31.193 -11.128 19.107 1.00 93.62 90 ARG A O 1
ATOM 680 N N . GLN A 1 91 ? -29.458 -12.485 19.557 1.00 96.62 91 GLN A N 1
ATOM 681 C CA . GLN A 1 91 ? -29.530 -12.380 21.006 1.00 96.62 91 GLN A CA 1
ATOM 682 C C . GLN A 1 91 ? -28.359 -11.526 21.472 1.00 96.62 91 GLN A C 1
ATOM 684 O O . GLN A 1 91 ? -27.221 -11.761 21.070 1.00 96.62 91 GLN A O 1
ATOM 689 N N . CYS A 1 92 ? -28.633 -10.523 22.295 1.00 97.94 92 CYS A N 1
ATOM 690 C CA . CYS A 1 92 ? -27.618 -9.605 22.784 1.00 97.94 92 CYS A CA 1
ATOM 691 C C . CYS A 1 92 ? -27.831 -9.273 24.255 1.00 97.94 92 CYS A C 1
ATOM 693 O O . CYS A 1 92 ? -28.938 -9.392 24.789 1.00 97.94 92 CYS A O 1
ATOM 695 N N . GLY A 1 93 ? -26.746 -8.861 24.891 1.00 98.44 93 GLY A N 1
ATOM 696 C CA . GLY A 1 93 ? -26.756 -8.290 26.222 1.00 98.44 93 GLY A CA 1
ATOM 697 C C . GLY A 1 93 ? -25.802 -7.112 26.268 1.00 98.44 93 GLY A C 1
ATOM 698 O O . GLY A 1 93 ? -24.739 -7.127 25.645 1.00 98.44 93 GLY A O 1
ATOM 699 N N . ALA A 1 94 ? -26.209 -6.076 26.981 1.00 98.44 94 ALA A N 1
ATOM 700 C CA . ALA A 1 94 ? -25.442 -4.861 27.147 1.00 98.44 94 ALA A CA 1
ATOM 701 C C . ALA A 1 94 ? -25.600 -4.321 28.562 1.00 98.44 94 ALA A C 1
ATOM 703 O O . ALA A 1 94 ? -26.633 -4.526 29.212 1.00 98.44 94 ALA A O 1
ATOM 704 N N . ILE A 1 95 ? -24.577 -3.605 29.013 1.00 98.19 95 ILE A N 1
ATOM 705 C CA . ILE A 1 95 ? -24.562 -2.914 30.295 1.00 98.19 95 ILE A CA 1
ATOM 706 C C . ILE A 1 95 ? -23.912 -1.535 30.168 1.00 98.19 95 ILE A C 1
ATOM 708 O O . ILE A 1 95 ? -23.081 -1.310 29.288 1.00 98.19 95 ILE A O 1
ATOM 712 N N . SER A 1 96 ? -24.279 -0.606 31.045 1.00 97.38 96 SER A N 1
ATOM 713 C CA . SER A 1 96 ? -23.617 0.697 31.159 1.00 97.38 96 SER A CA 1
ATOM 714 C C . SER A 1 96 ? -23.588 1.184 32.599 1.00 97.38 96 SER A C 1
ATOM 716 O O . SER A 1 96 ? -24.461 0.838 33.396 1.00 97.38 96 SER A O 1
ATOM 718 N N . GLY A 1 97 ? -22.622 2.040 32.922 1.00 95.50 97 GLY A N 1
ATOM 719 C CA . GLY A 1 97 ? -22.527 2.657 34.243 1.00 95.50 97 GLY A CA 1
ATOM 720 C C . GLY A 1 97 ? -22.141 1.677 35.350 1.00 95.50 97 GLY A C 1
ATOM 721 O O . GLY A 1 97 ? -22.554 1.876 36.489 1.00 95.50 97 GLY A O 1
ATOM 722 N N . LEU A 1 98 ? -21.394 0.617 35.019 1.00 95.12 98 LEU A N 1
ATOM 723 C CA . LEU A 1 98 ? -20.871 -0.314 36.018 1.00 95.12 98 LEU A CA 1
ATOM 724 C C . LEU A 1 98 ? -19.653 0.257 36.736 1.00 95.12 98 LEU A C 1
ATOM 726 O O . LEU A 1 98 ? -18.770 0.860 36.126 1.00 95.12 98 LEU A O 1
ATOM 730 N N . THR A 1 99 ? -19.594 -0.017 38.031 1.00 94.62 99 THR A N 1
ATOM 731 C CA . THR A 1 99 ? -18.565 0.467 38.952 1.00 94.62 99 THR A CA 1
ATOM 732 C C . THR A 1 99 ? -17.929 -0.649 39.775 1.00 94.62 99 THR A C 1
ATOM 734 O O . THR A 1 99 ? -16.816 -0.480 40.260 1.00 94.62 99 THR A O 1
ATOM 737 N N . THR A 1 100 ? -18.596 -1.801 39.910 1.00 94.62 100 THR A N 1
ATOM 738 C CA . THR A 1 100 ? -18.168 -2.861 40.843 1.00 94.62 100 THR A CA 1
ATOM 739 C C . THR A 1 100 ? -17.838 -4.206 40.193 1.00 94.62 100 THR A C 1
ATOM 741 O O . THR A 1 100 ? -17.466 -5.145 40.889 1.00 94.62 100 THR A O 1
ATOM 744 N N . VAL A 1 101 ? -17.955 -4.342 38.870 1.00 95.31 101 VAL A N 1
ATOM 745 C CA . VAL A 1 101 ? -17.750 -5.626 38.174 1.00 95.31 101 VAL A CA 1
ATOM 746 C C . VAL A 1 101 ? -16.424 -5.624 37.431 1.00 95.31 101 VAL A C 1
ATOM 748 O O . VAL A 1 101 ? -16.220 -4.815 36.532 1.00 95.31 101 VAL A O 1
ATOM 751 N N . LYS A 1 102 ? -15.544 -6.573 37.757 1.00 95.12 102 LYS A N 1
ATOM 752 C CA . LYS A 1 102 ? -14.191 -6.670 37.187 1.00 95.12 102 LYS A CA 1
ATOM 753 C C . LYS A 1 102 ? -14.177 -6.829 35.670 1.00 95.12 102 LYS A C 1
ATOM 755 O O . LYS A 1 102 ? -13.351 -6.221 34.998 1.00 95.12 102 LYS A O 1
ATOM 760 N N . ASN A 1 103 ? -15.081 -7.664 35.156 1.00 95.44 103 ASN A N 1
ATOM 761 C CA . ASN A 1 103 ? -15.210 -7.989 33.740 1.00 95.44 103 ASN A CA 1
ATOM 762 C C . ASN A 1 103 ? -16.600 -7.590 33.214 1.00 95.44 103 ASN A C 1
ATOM 764 O O . ASN A 1 103 ? -17.528 -8.408 33.262 1.00 95.44 103 ASN A O 1
ATOM 768 N N . PRO A 1 104 ? -16.774 -6.339 32.753 1.00 96.38 104 PRO A N 1
ATOM 769 C CA . PRO A 1 104 ? -18.023 -5.830 32.188 1.00 96.38 104 PRO A CA 1
ATOM 770 C C . PRO A 1 104 ? -18.677 -6.745 31.139 1.00 96.38 104 PRO A C 1
ATOM 772 O O . PRO A 1 104 ? -19.894 -6.959 31.188 1.00 96.38 104 PRO A O 1
ATOM 775 N N . VAL A 1 105 ? -17.896 -7.341 30.228 1.00 97.12 105 VAL A N 1
ATOM 776 C CA . VAL A 1 105 ? -18.428 -8.225 29.173 1.00 97.12 105 VAL A CA 1
ATOM 777 C C . VAL A 1 105 ? -19.098 -9.485 29.734 1.00 97.12 105 VAL A C 1
ATOM 779 O O . VAL A 1 105 ? -20.099 -9.943 29.184 1.00 97.12 105 VAL A O 1
ATOM 782 N N . SER A 1 106 ? -18.616 -10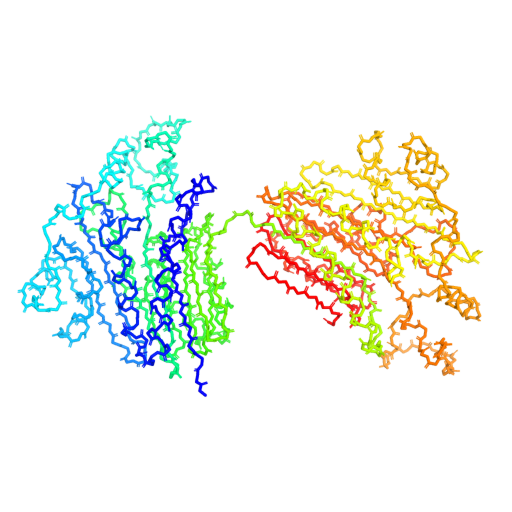.015 30.864 1.00 96.94 106 SER A N 1
ATOM 783 C CA . SER A 1 106 ? -19.221 -11.180 31.522 1.00 96.94 106 SER A CA 1
ATOM 784 C C . SER A 1 106 ? -20.615 -10.851 32.056 1.00 96.94 106 SER A C 1
ATOM 786 O O . SER A 1 106 ? -21.536 -11.659 31.937 1.00 96.94 106 SER A O 1
ATOM 788 N N . LEU A 1 107 ? -20.819 -9.640 32.596 1.00 97.81 107 LEU A N 1
ATOM 789 C CA . LEU A 1 107 ? -22.161 -9.219 33.002 1.00 97.81 107 LEU A CA 1
ATOM 790 C C . LEU A 1 107 ? -23.058 -8.998 31.783 1.00 97.81 107 LEU A C 1
ATOM 792 O O . LEU A 1 107 ? -24.213 -9.415 31.807 1.00 97.81 107 LEU A O 1
ATOM 796 N N . ALA A 1 108 ? -22.536 -8.405 30.705 1.00 98.12 108 ALA A N 1
ATOM 797 C CA . ALA A 1 108 ? -23.276 -8.277 29.450 1.00 98.12 108 ALA A CA 1
ATOM 798 C C . ALA A 1 108 ? -23.725 -9.655 28.924 1.00 98.12 108 ALA A C 1
ATOM 800 O O . ALA A 1 108 ? -24.878 -9.815 28.519 1.00 98.12 108 ALA A O 1
ATOM 801 N N . ARG A 1 109 ? -22.870 -10.682 29.023 1.00 97.69 109 ARG A N 1
ATOM 802 C CA . ARG A 1 109 ? -23.224 -12.073 28.708 1.00 97.69 109 ARG A CA 1
ATOM 803 C C . ARG A 1 109 ? -24.329 -12.615 29.615 1.00 97.69 109 ARG A C 1
ATOM 805 O O . ARG A 1 109 ? -25.275 -13.224 29.119 1.00 97.69 109 ARG A O 1
ATOM 812 N N . LEU A 1 110 ? -24.258 -12.383 30.924 1.00 97.62 110 LEU A N 1
ATOM 813 C CA . LEU A 1 110 ? -25.321 -12.806 31.841 1.00 97.62 110 LEU A CA 1
ATOM 814 C C . LEU A 1 110 ? -26.646 -12.099 31.563 1.00 97.62 110 LEU A C 1
ATOM 816 O O . LEU A 1 110 ? -27.689 -12.744 31.616 1.00 97.62 110 LEU A O 1
ATOM 820 N N . VAL A 1 111 ? -26.624 -10.804 31.233 1.00 98.06 111 VAL A N 1
ATOM 821 C CA . VAL A 1 111 ? -27.824 -10.074 30.800 1.00 98.06 111 VAL A CA 1
ATOM 822 C C . VAL A 1 111 ? -28.411 -10.755 29.569 1.00 98.06 111 VAL A C 1
ATOM 824 O O . VAL A 1 111 ? -29.593 -11.082 29.569 1.00 98.06 111 VAL A O 1
ATOM 827 N N . MET A 1 112 ? -27.579 -11.075 28.576 1.00 97.69 112 MET A N 1
ATOM 828 C CA . MET A 1 112 ? -28.013 -11.791 27.378 1.00 97.69 112 MET A CA 1
ATOM 829 C C . MET A 1 112 ? -28.715 -13.120 27.705 1.00 97.69 112 MET A C 1
ATOM 831 O O . MET A 1 112 ? -29.725 -13.446 27.084 1.00 97.69 112 MET A O 1
ATOM 835 N N . GLU A 1 113 ? -28.179 -13.910 28.638 1.00 96.06 113 GLU A N 1
ATOM 836 C CA . GLU A 1 113 ? -28.642 -15.280 28.902 1.00 96.06 113 GLU A CA 1
ATOM 837 C C . GLU A 1 113 ? -29.732 -15.410 29.972 1.00 96.06 113 GLU A C 1
ATOM 839 O O . GLU A 1 113 ? -30.512 -16.366 29.937 1.00 96.06 113 GLU A O 1
ATOM 844 N N . LYS A 1 114 ? -29.735 -14.525 30.972 1.00 96.31 114 LYS A N 1
ATOM 845 C CA . LYS A 1 114 ? -30.503 -14.681 32.219 1.00 96.31 114 LYS A CA 1
ATOM 846 C C . LYS A 1 114 ? -31.494 -13.549 32.467 1.00 96.31 114 LYS A C 1
ATOM 848 O O . LYS A 1 114 ? -32.356 -13.694 33.331 1.00 96.31 114 LYS A O 1
ATOM 853 N N . SER A 1 115 ? -31.405 -12.448 31.724 1.00 95.50 115 SER A N 1
ATOM 854 C CA . SER A 1 115 ? -32.353 -11.340 31.825 1.00 95.50 115 SER A CA 1
ATOM 855 C C . SER A 1 115 ? -33.437 -11.439 30.744 1.00 95.50 115 SER A C 1
ATOM 857 O O . SER A 1 115 ? -33.156 -11.859 29.622 1.00 95.50 115 SER A O 1
ATOM 859 N N . PRO A 1 116 ? -34.679 -11.002 31.021 1.00 94.06 116 PRO A N 1
ATOM 860 C CA . PRO A 1 116 ? -35.660 -10.731 29.970 1.00 94.06 116 PRO A CA 1
ATOM 861 C C . PRO A 1 116 ? -35.352 -9.439 29.186 1.00 94.06 116 PRO A C 1
ATOM 863 O O . PRO A 1 116 ? -36.069 -9.114 28.240 1.00 94.06 116 PRO A O 1
ATOM 866 N N . HIS A 1 117 ? -34.328 -8.678 29.590 1.00 96.00 117 HIS A N 1
ATOM 867 C CA . HIS A 1 117 ? -33.912 -7.419 28.977 1.00 96.00 117 HIS A CA 1
ATOM 868 C C . HIS A 1 117 ? -32.587 -7.578 28.230 1.00 96.00 117 HIS A C 1
ATOM 870 O O . HIS A 1 117 ? -31.684 -8.254 28.706 1.00 96.00 117 HIS A O 1
ATOM 876 N N . SER A 1 118 ? -32.437 -6.875 27.109 1.00 96.19 118 SER A N 1
ATOM 877 C CA . SER A 1 118 ? -31.185 -6.855 26.336 1.00 96.19 118 SER A CA 1
ATOM 878 C C . SER A 1 118 ? -30.180 -5.804 26.815 1.00 96.19 118 SER A C 1
ATOM 880 O O . SER A 1 118 ? -29.030 -5.830 26.391 1.00 96.19 118 SER A O 1
ATOM 882 N N . TYR A 1 119 ? -30.597 -4.864 27.667 1.00 98.31 119 TYR A N 1
ATOM 883 C CA . TYR A 1 119 ? -29.755 -3.768 28.142 1.00 98.31 119 TYR A CA 1
ATOM 884 C C . TYR A 1 119 ? -30.164 -3.332 29.552 1.00 98.31 119 TYR A C 1
ATOM 886 O O . TYR A 1 119 ? -31.346 -3.085 29.796 1.00 98.31 119 TYR A O 1
ATOM 894 N N . LEU A 1 120 ? -29.193 -3.231 30.463 1.00 98.25 120 LEU A N 1
ATOM 895 C CA . LEU A 1 120 ? -29.358 -2.679 31.810 1.00 98.25 120 LEU A CA 1
ATOM 896 C C . LEU A 1 120 ? -28.352 -1.548 32.046 1.00 98.25 120 LEU A C 1
ATOM 898 O O . LEU A 1 120 ? -27.208 -1.638 31.621 1.00 98.25 120 LEU A O 1
ATOM 902 N N . ALA A 1 121 ? -28.750 -0.499 32.760 1.00 97.56 121 ALA A N 1
ATOM 903 C CA . ALA A 1 121 ? -27.907 0.672 32.988 1.00 97.56 121 ALA A CA 1
ATOM 904 C C . ALA A 1 121 ? -27.857 1.052 34.472 1.00 97.56 121 ALA A C 1
ATOM 906 O O . ALA A 1 121 ? -28.861 0.940 35.184 1.00 97.56 121 ALA A O 1
ATOM 907 N N . PHE A 1 122 ? -26.700 1.543 34.915 1.00 96.06 122 PHE A N 1
ATOM 908 C CA . PHE A 1 122 ? -26.445 2.092 36.248 1.00 96.06 122 PHE A CA 1
ATOM 909 C C . PHE A 1 122 ? -26.921 1.149 37.359 1.00 96.06 122 PHE A C 1
ATOM 911 O O . PHE A 1 122 ? -26.573 -0.031 37.371 1.00 96.06 122 PHE A O 1
ATOM 918 N N . SER A 1 123 ? -27.769 1.638 38.269 1.00 95.75 123 SER A N 1
ATOM 919 C CA . SER A 1 123 ? -28.291 0.858 39.391 1.00 95.75 123 SER A CA 1
ATOM 920 C C . SER A 1 123 ? -28.987 -0.431 38.956 1.00 95.75 123 SER A C 1
ATOM 922 O O . SER A 1 123 ? -28.924 -1.411 39.683 1.00 95.75 123 SER A O 1
ATOM 924 N N . GLY A 1 124 ? -29.612 -0.463 37.773 1.00 96.69 124 GLY A N 1
ATOM 925 C CA . GLY A 1 124 ? -30.234 -1.682 37.256 1.00 96.69 124 GLY A CA 1
ATOM 926 C C . GLY A 1 124 ? -29.212 -2.755 36.869 1.00 96.69 124 GLY A C 1
ATOM 927 O O . GLY A 1 124 ? -29.457 -3.938 37.087 1.00 96.69 124 GLY A O 1
ATOM 928 N N . ALA A 1 125 ? -28.056 -2.356 36.330 1.00 96.50 125 ALA A N 1
ATOM 929 C CA . ALA A 1 125 ? -26.970 -3.284 36.019 1.00 96.50 125 ALA A CA 1
ATOM 930 C C . ALA A 1 125 ? -26.279 -3.781 37.302 1.00 96.50 125 ALA A C 1
ATOM 932 O O . ALA A 1 125 ? -26.009 -4.973 37.430 1.00 96.50 125 ALA A O 1
ATOM 933 N N . GLU A 1 126 ? -26.075 -2.891 38.277 1.00 95.25 126 GLU A N 1
ATOM 934 C CA . GLU A 1 126 ? -25.497 -3.224 39.587 1.00 95.25 126 GLU A CA 1
ATOM 935 C C . GLU A 1 126 ? -26.422 -4.127 40.427 1.00 95.25 126 GLU A C 1
ATOM 937 O O . GLU A 1 126 ? -25.986 -5.064 41.088 1.00 95.25 126 GLU A O 1
ATOM 942 N N . GLU A 1 127 ? -27.735 -3.900 40.415 1.00 95.88 127 GLU A N 1
ATOM 943 C CA . GLU A 1 127 ? -28.680 -4.788 41.104 1.00 95.88 127 GLU A CA 1
ATOM 944 C C . GLU A 1 127 ? -28.701 -6.185 40.461 1.00 95.88 127 GLU A C 1
ATOM 946 O O . GLU A 1 127 ? -28.765 -7.211 41.148 1.00 95.88 127 GLU A O 1
ATOM 951 N N . PHE A 1 128 ? -28.571 -6.243 39.135 1.00 96.75 128 PHE A N 1
ATOM 952 C CA . PHE A 1 128 ? -28.497 -7.504 38.410 1.00 96.75 128 PHE A CA 1
ATOM 953 C C . PHE A 1 128 ? -27.204 -8.280 38.706 1.00 96.75 128 PHE A C 1
ATOM 955 O O . PHE A 1 128 ? -27.273 -9.490 38.932 1.00 96.75 128 PHE A O 1
ATOM 962 N N . SER A 1 129 ? -26.047 -7.612 38.788 1.00 94.06 129 SER A N 1
ATOM 963 C CA . SER A 1 129 ? -24.785 -8.264 39.176 1.00 94.06 129 SER A CA 1
ATOM 964 C C . SER A 1 129 ? -24.853 -8.830 40.599 1.00 94.06 129 SER A C 1
ATOM 966 O O . SER A 1 129 ? -24.492 -9.986 40.820 1.00 94.06 129 SER A O 1
ATOM 968 N N . ASN A 1 130 ? -25.434 -8.081 41.542 1.00 91.75 130 ASN A N 1
ATOM 969 C CA . ASN A 1 130 ? -25.613 -8.508 42.934 1.00 91.75 130 ASN A CA 1
ATOM 970 C C . ASN A 1 130 ? -26.513 -9.744 43.102 1.00 91.75 130 ASN A C 1
ATOM 972 O O . ASN A 1 130 ? -26.393 -10.468 44.091 1.00 91.75 130 ASN A O 1
ATOM 976 N N . THR A 1 131 ? -27.412 -10.011 42.153 1.00 91.50 131 THR A N 1
ATOM 977 C CA . THR A 1 131 ? -28.279 -11.204 42.174 1.00 91.50 131 THR A CA 1
ATOM 978 C C . THR A 1 131 ? -27.684 -12.401 41.426 1.00 91.50 131 THR A C 1
ATOM 980 O O . THR A 1 131 ? -28.200 -13.509 41.556 1.00 91.50 131 THR A O 1
ATOM 983 N N . HIS A 1 132 ? -26.581 -12.209 40.692 1.00 91.94 132 HIS A N 1
ATOM 984 C CA . HIS A 1 132 ? -25.939 -13.221 39.842 1.00 91.94 132 HIS A CA 1
ATOM 985 C C . HIS A 1 132 ? -24.431 -13.354 40.116 1.00 91.94 132 HIS A C 1
ATOM 987 O O . HIS A 1 132 ? -23.637 -13.609 39.209 1.00 91.94 132 HIS A O 1
ATOM 993 N N . VAL A 1 133 ? -24.038 -13.227 41.387 1.00 83.19 133 VAL A N 1
ATOM 994 C CA . VAL A 1 133 ? -22.635 -13.217 41.850 1.00 83.19 133 VAL A CA 1
ATOM 995 C C . VAL A 1 133 ? -21.813 -14.454 41.467 1.00 83.19 133 VAL A C 1
ATOM 997 O O . VAL A 1 133 ? -20.593 -14.391 41.457 1.00 83.19 133 VAL A O 1
ATOM 1000 N N . GLU A 1 134 ? -22.443 -15.584 41.135 1.00 82.75 134 GLU A N 1
ATOM 1001 C CA . GLU A 1 134 ? -21.724 -16.788 40.686 1.00 82.75 134 GLU A CA 1
ATOM 1002 C C . GLU A 1 134 ? -21.130 -16.644 39.273 1.00 82.75 134 GLU A C 1
ATOM 1004 O O . GLU A 1 134 ? -20.217 -17.387 38.916 1.00 82.75 134 GLU A O 1
ATOM 1009 N N . GLY A 1 135 ? -21.634 -15.707 38.461 1.00 82.50 135 GLY A N 1
ATOM 1010 C CA . GLY A 1 135 ? -21.203 -15.516 37.072 1.00 82.50 135 GLY A CA 1
ATOM 1011 C C . GLY A 1 135 ? -20.312 -14.293 36.829 1.00 82.50 135 GLY A C 1
ATOM 1012 O O . GLY A 1 135 ? -19.850 -14.103 35.705 1.00 82.50 135 GLY A O 1
ATOM 1013 N N . VAL A 1 136 ? -20.063 -13.465 37.847 1.00 91.56 136 VAL A N 1
ATOM 1014 C CA . VAL A 1 136 ? -19.233 -12.252 37.751 1.00 91.56 136 VAL A CA 1
ATOM 1015 C C . VAL A 1 136 ? -18.352 -12.080 38.982 1.00 91.56 136 VAL A C 1
ATOM 1017 O O . VAL A 1 136 ? -18.744 -12.407 40.095 1.00 91.56 136 VAL A O 1
ATOM 1020 N N . GLU A 1 137 ? -17.154 -11.532 38.786 1.00 94.06 137 GLU A N 1
ATOM 1021 C CA . GLU A 1 137 ? -16.259 -11.165 39.885 1.00 94.06 137 GLU A CA 1
ATOM 1022 C C . GLU A 1 137 ? -16.504 -9.702 40.272 1.00 94.06 137 GLU A C 1
ATOM 1024 O O . GLU A 1 137 ? -16.287 -8.793 39.465 1.00 94.06 137 GLU A O 1
ATOM 1029 N N . MET A 1 138 ? -16.965 -9.491 41.504 1.00 93.69 138 MET A N 1
ATOM 1030 C CA . MET A 1 138 ? -17.157 -8.161 42.080 1.00 93.69 138 MET A CA 1
ATOM 1031 C C . MET A 1 138 ? -15.835 -7.662 42.673 1.00 93.69 138 MET A C 1
ATOM 1033 O O . MET A 1 138 ? -15.131 -8.420 43.341 1.00 93.69 138 MET A O 1
ATOM 1037 N N . VAL A 1 139 ? -15.506 -6.395 42.448 1.00 94.25 139 VAL A N 1
ATOM 1038 C CA . VAL A 1 139 ? -14.291 -5.736 42.935 1.00 94.25 139 VAL A CA 1
ATOM 1039 C C . VAL A 1 139 ? -14.616 -4.347 43.470 1.00 94.25 139 VAL A C 1
ATOM 1041 O O . VAL A 1 139 ? -15.536 -3.679 42.998 1.00 94.25 139 VAL A O 1
ATOM 1044 N N . ASP A 1 140 ? -13.834 -3.901 44.448 1.00 90.25 140 ASP A N 1
ATOM 1045 C CA . ASP A 1 140 ? -13.902 -2.526 44.929 1.00 90.25 140 ASP A CA 1
ATOM 1046 C C . ASP A 1 140 ? -13.336 -1.556 43.884 1.00 90.25 140 ASP A C 1
ATOM 1048 O O . ASP A 1 140 ? -12.470 -1.914 43.081 1.00 90.25 140 ASP A O 1
ATOM 1052 N N . ASN A 1 141 ? -13.767 -0.291 43.944 1.00 84.56 141 ASN A N 1
ATOM 1053 C CA . ASN A 1 141 ? -13.316 0.758 43.021 1.00 84.56 141 ASN A CA 1
ATOM 1054 C C . ASN A 1 141 ? -11.783 0.897 42.949 1.00 84.56 141 ASN A C 1
ATOM 1056 O O . ASN A 1 141 ? -11.256 1.279 41.907 1.00 84.56 141 ASN A O 1
ATOM 1060 N N . GLU A 1 142 ? -11.062 0.556 44.024 1.00 89.88 142 GLU A N 1
ATOM 1061 C CA . GLU A 1 142 ? -9.593 0.575 44.078 1.00 89.88 142 GLU A CA 1
ATOM 1062 C C . GLU A 1 142 ? -8.935 -0.298 42.999 1.00 89.88 142 GLU A C 1
ATOM 1064 O O . GLU A 1 142 ? -7.847 0.033 42.532 1.00 89.88 142 GLU A O 1
ATOM 1069 N N . TYR A 1 143 ? -9.599 -1.371 42.550 1.00 93.06 143 TYR A N 1
ATOM 1070 C CA . TYR A 1 143 ? -9.097 -2.238 41.479 1.00 93.06 143 TYR A CA 1
ATOM 1071 C C . TYR A 1 143 ? -8.874 -1.483 40.161 1.00 93.06 143 TYR A C 1
ATOM 1073 O O . TYR A 1 143 ? -7.931 -1.782 39.424 1.00 93.06 143 TYR A O 1
ATOM 1081 N N . PHE A 1 144 ? -9.728 -0.496 39.884 1.00 92.31 144 PHE A N 1
ATOM 1082 C CA . PHE A 1 144 ? -9.695 0.299 38.661 1.00 92.31 144 PHE A CA 1
ATOM 1083 C C . PHE A 1 144 ? -8.776 1.517 38.764 1.00 92.31 144 PHE A C 1
ATOM 1085 O O . PHE A 1 144 ? -8.669 2.276 37.807 1.00 92.31 144 PHE A O 1
ATOM 1092 N N . ILE A 1 145 ? -8.122 1.752 39.904 1.00 90.94 145 ILE A N 1
ATOM 1093 C CA . ILE A 1 145 ? -7.232 2.902 40.077 1.00 90.94 145 ILE A CA 1
ATOM 1094 C C . ILE A 1 145 ? -5.830 2.535 39.588 1.00 90.94 145 ILE A C 1
ATOM 1096 O O . ILE A 1 145 ? -5.172 1.652 40.138 1.00 90.94 145 ILE A O 1
ATOM 1100 N N . THR A 1 146 ? -5.355 3.239 38.561 1.00 89.50 146 THR A N 1
ATOM 1101 C CA . THR A 1 146 ? -4.002 3.102 38.010 1.00 89.50 146 THR A CA 1
ATOM 1102 C C . THR A 1 146 ? -3.295 4.457 38.001 1.00 89.50 146 THR A C 1
ATOM 1104 O O . THR A 1 146 ? -3.925 5.512 38.066 1.00 89.50 146 THR A O 1
ATOM 1107 N N . GLU A 1 147 ? -1.962 4.463 37.942 1.00 86.50 147 GLU A N 1
ATOM 1108 C CA . GLU A 1 147 ? -1.222 5.728 37.825 1.00 86.50 147 GLU A CA 1
ATOM 1109 C C . GLU A 1 147 ? -1.592 6.473 36.531 1.00 86.50 147 GLU A C 1
ATOM 1111 O O . GLU A 1 147 ? -1.762 7.696 36.548 1.00 86.50 147 GLU A O 1
ATOM 1116 N N . ASP A 1 148 ? -1.797 5.725 35.441 1.00 83.56 148 ASP A N 1
ATOM 1117 C CA . ASP A 1 148 ? -2.122 6.267 34.123 1.00 83.56 148 ASP A CA 1
ATOM 1118 C C . ASP A 1 148 ? -3.498 6.960 34.121 1.00 83.56 148 ASP A C 1
ATOM 1120 O O . ASP A 1 148 ? -3.599 8.117 33.705 1.00 83.56 148 ASP A O 1
ATOM 1124 N N . ASN A 1 149 ? -4.560 6.328 34.640 1.00 86.38 149 ASN A N 1
ATOM 1125 C CA . ASN A 1 149 ? -5.900 6.932 34.595 1.00 86.38 149 ASN A CA 1
ATOM 1126 C C . ASN A 1 149 ? -6.103 8.090 35.585 1.00 86.38 149 ASN A C 1
ATOM 1128 O O . ASN A 1 149 ? -6.754 9.080 35.236 1.00 86.38 149 ASN A O 1
ATOM 1132 N N . VAL A 1 150 ? -5.474 8.043 36.765 1.00 88.88 150 VAL A N 1
ATOM 1133 C CA . VAL A 1 150 ? -5.448 9.174 37.708 1.00 88.88 150 VAL A CA 1
ATOM 1134 C C . VAL A 1 150 ? -4.714 10.366 37.095 1.00 88.88 150 VAL A C 1
ATOM 1136 O O . VAL A 1 150 ? -5.202 11.501 37.156 1.00 88.88 150 VAL A O 1
ATOM 1139 N N . GLY A 1 151 ? -3.547 10.123 36.493 1.00 85.31 151 GLY A N 1
ATOM 1140 C CA . GLY A 1 151 ? -2.746 11.165 35.862 1.00 85.31 151 GLY A CA 1
ATOM 1141 C C . GLY A 1 151 ? -3.456 11.810 34.671 1.00 85.31 151 GLY A C 1
ATOM 1142 O O . GLY A 1 151 ? -3.499 13.039 34.567 1.00 85.31 151 GLY A O 1
ATOM 1143 N N . MET A 1 152 ? -4.111 11.006 33.832 1.00 81.50 152 MET A N 1
ATOM 1144 C CA . MET A 1 152 ? -4.926 11.500 32.723 1.00 81.50 152 MET A CA 1
ATOM 1145 C C . MET A 1 152 ? -6.109 12.354 33.173 1.00 81.50 152 MET A C 1
ATOM 1147 O O . MET A 1 152 ? -6.329 13.425 32.608 1.00 81.50 152 MET A O 1
ATOM 1151 N N . LEU A 1 153 ? -6.858 11.925 34.195 1.00 87.00 153 LEU A N 1
ATOM 1152 C CA . LEU A 1 153 ? -7.987 12.705 34.704 1.00 87.00 153 LEU A CA 1
ATOM 1153 C C . LEU A 1 153 ? -7.531 14.068 35.232 1.00 87.00 153 LEU A C 1
ATOM 1155 O O . LEU A 1 153 ? -8.185 15.082 34.987 1.00 87.00 153 LEU A O 1
ATOM 1159 N N . LYS A 1 154 ? -6.404 14.101 35.951 1.00 86.06 154 LYS A N 1
ATOM 1160 C CA . LYS A 1 154 ? -5.828 15.349 36.458 1.00 86.06 154 LYS A CA 1
ATOM 1161 C C . LYS A 1 154 ? -5.547 16.326 35.315 1.00 86.06 154 LYS A C 1
ATOM 1163 O O . LYS A 1 154 ? -5.976 17.475 35.382 1.00 86.06 154 LYS A O 1
ATOM 1168 N N . LEU A 1 155 ? -4.892 15.856 34.256 1.00 78.56 155 LEU A N 1
ATOM 1169 C CA . LEU A 1 155 ? -4.572 16.681 33.091 1.00 78.56 155 LEU A CA 1
ATOM 1170 C C . LEU A 1 155 ? -5.826 17.114 32.319 1.00 78.56 155 LEU A C 1
ATOM 1172 O O . LEU A 1 155 ? -5.920 18.268 31.914 1.00 78.56 155 LEU A O 1
ATOM 1176 N N . ALA A 1 156 ? -6.813 16.230 32.157 1.00 79.19 156 ALA A N 1
ATOM 1177 C CA . ALA A 1 156 ? -8.088 16.562 31.519 1.00 79.19 156 ALA A CA 1
ATOM 1178 C C . ALA A 1 156 ? -8.819 17.702 32.253 1.00 79.19 156 ALA A C 1
ATOM 1180 O O . ALA A 1 156 ? -9.330 18.633 31.624 1.00 79.19 156 ALA A O 1
ATOM 1181 N N . LYS A 1 157 ? -8.806 17.667 33.593 1.00 83.75 157 LYS A N 1
ATOM 1182 C CA . LYS A 1 157 ? -9.360 18.728 34.445 1.00 83.75 157 LYS A CA 1
ATOM 1183 C C . LYS A 1 157 ? -8.582 20.035 34.324 1.00 83.75 157 LYS A C 1
ATOM 1185 O O . LYS A 1 157 ? -9.199 21.089 34.211 1.00 83.75 157 LYS A O 1
ATOM 1190 N N . GLU A 1 158 ? -7.250 19.979 34.309 1.00 81.12 158 GLU A N 1
ATOM 1191 C CA . GLU A 1 158 ? -6.396 21.158 34.092 1.00 81.12 158 GLU A CA 1
ATOM 1192 C C . GLU A 1 158 ? -6.633 21.799 32.714 1.00 81.12 158 GLU A C 1
ATOM 1194 O O . GLU A 1 158 ? -6.575 23.020 32.579 1.00 81.12 158 GLU A O 1
ATOM 1199 N N . ALA A 1 159 ? -6.961 20.987 31.707 1.00 69.25 159 ALA A N 1
ATOM 1200 C CA . ALA A 1 159 ? -7.272 21.426 30.350 1.00 69.25 159 ALA A CA 1
ATOM 1201 C C . ALA A 1 159 ? -8.712 21.930 30.157 1.00 69.25 159 ALA A C 1
ATOM 1203 O O . ALA A 1 159 ? -9.028 22.442 29.085 1.00 69.25 159 ALA A O 1
ATOM 1204 N N . ASN A 1 160 ? -9.590 21.743 31.151 1.00 73.00 160 ASN A N 1
ATOM 1205 C CA . ASN A 1 160 ? -11.039 21.927 31.027 1.00 73.00 160 ASN A CA 1
ATOM 1206 C C . ASN A 1 160 ? -11.620 21.241 29.770 1.00 73.00 160 ASN A C 1
ATOM 1208 O O . ASN A 1 160 ? -12.400 21.835 29.025 1.00 73.00 160 ASN A O 1
ATOM 1212 N N . SER A 1 161 ? -11.193 20.000 29.512 1.00 67.50 161 SER A N 1
ATOM 1213 C CA . SER A 1 161 ? -11.545 19.246 28.306 1.00 67.50 161 SER A CA 1
ATOM 1214 C C . SER A 1 161 ? -11.953 17.816 28.648 1.00 67.50 161 SER A C 1
ATOM 1216 O O . SER A 1 161 ? -11.426 17.210 29.584 1.00 67.50 161 SER A O 1
ATOM 1218 N N . ILE A 1 162 ? -12.853 17.251 27.845 1.00 67.12 162 ILE A N 1
ATOM 1219 C CA . ILE A 1 162 ? -12.918 15.797 27.652 1.00 67.12 162 ILE A CA 1
ATOM 1220 C C . ILE A 1 162 ? -11.741 15.403 26.756 1.00 67.12 162 ILE A C 1
ATOM 1222 O O . ILE A 1 162 ? -11.412 16.143 25.826 1.00 67.12 162 ILE A O 1
ATOM 1226 N N . LEU A 1 163 ? -11.056 14.300 27.046 1.00 62.50 163 LEU A N 1
ATOM 1227 C CA . LEU A 1 163 ? -9.959 13.853 26.182 1.00 62.50 163 LEU A CA 1
ATOM 1228 C C . LEU A 1 163 ? -10.513 12.892 25.128 1.00 62.50 163 LEU A C 1
ATOM 1230 O O . LEU A 1 163 ? -11.024 11.826 25.468 1.00 62.50 163 LEU A O 1
ATOM 1234 N N . PHE A 1 164 ? -10.410 13.306 23.864 1.00 53.53 164 PHE A N 1
ATOM 1235 C CA . PHE A 1 164 ? -10.761 12.546 22.666 1.00 53.53 164 PHE A CA 1
ATOM 1236 C C . PHE A 1 164 ? -9.726 12.844 21.560 1.00 53.53 164 PHE A C 1
ATOM 1238 O O . PHE A 1 164 ? -9.414 14.015 21.344 1.00 53.53 164 PHE A O 1
ATOM 1245 N N . ASP A 1 165 ? -9.155 11.815 20.916 1.00 47.28 165 ASP A N 1
ATOM 1246 C CA . ASP A 1 165 ? -8.158 11.908 19.819 1.00 47.28 165 ASP A CA 1
ATOM 1247 C C . ASP A 1 165 ? -7.050 12.968 20.020 1.00 47.28 165 ASP A C 1
ATOM 1249 O O . ASP A 1 165 ? -6.667 13.704 19.107 1.00 47.28 165 ASP A O 1
ATOM 1253 N N . TYR A 1 166 ? -6.519 13.056 21.246 1.00 52.62 166 TYR A N 1
ATOM 1254 C CA . TYR A 1 166 ? -5.188 13.609 21.535 1.00 52.62 166 TYR A CA 1
ATOM 1255 C C . TYR A 1 166 ? -4.871 15.040 21.082 1.00 52.62 166 TYR A C 1
ATOM 1257 O O . TYR A 1 166 ? -3.728 15.495 21.182 1.00 52.62 166 TYR A O 1
ATOM 1265 N N . ARG A 1 167 ? -5.881 15.795 20.661 1.00 43.91 167 ARG A N 1
ATOM 1266 C CA . ARG A 1 167 ? -5.795 17.228 20.425 1.00 43.91 167 ARG A CA 1
ATOM 1267 C C . ARG A 1 167 ? -6.624 17.940 21.471 1.00 43.91 167 ARG A C 1
ATOM 1269 O O . ARG A 1 167 ? -7.776 17.600 21.714 1.00 43.91 167 ARG A O 1
ATOM 1276 N N . ILE A 1 168 ? -6.024 18.971 22.061 1.00 37.56 168 ILE A N 1
ATOM 1277 C CA . ILE A 1 168 ? -6.771 20.013 22.761 1.00 37.56 168 ILE A CA 1
ATOM 1278 C C . ILE A 1 168 ? -7.796 20.529 21.739 1.00 37.56 168 ILE A C 1
ATOM 1280 O O . ILE A 1 168 ? -7.366 20.969 20.665 1.00 37.56 168 ILE A O 1
ATOM 1284 N N . PRO A 1 169 ? -9.114 20.440 21.991 1.00 32.38 169 PRO A N 1
ATOM 1285 C CA . PRO A 1 169 ? -10.081 20.967 21.049 1.00 32.38 169 PRO A CA 1
ATOM 1286 C C . PRO A 1 169 ? -9.761 22.441 20.808 1.00 32.38 169 PRO A C 1
ATOM 1288 O O . PRO A 1 169 ? -9.611 23.226 21.749 1.00 32.38 169 PRO A O 1
ATOM 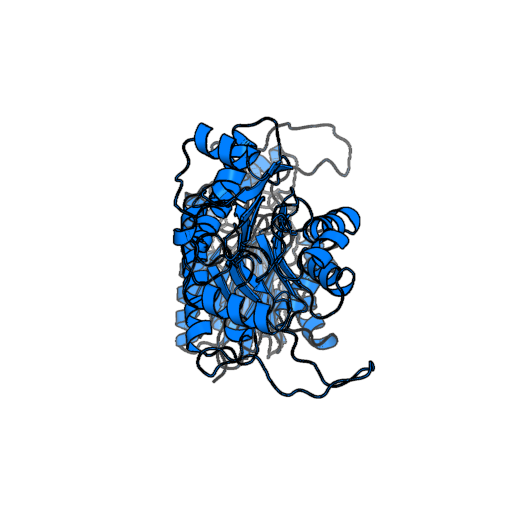1291 N N . ALA A 1 170 ? -9.641 22.826 19.536 1.00 30.83 170 ALA A N 1
ATOM 1292 C CA . ALA A 1 170 ? -9.732 24.228 19.180 1.00 30.83 170 ALA A CA 1
ATOM 1293 C C . ALA A 1 170 ? -11.107 24.704 19.662 1.00 30.83 170 ALA A C 1
ATOM 1295 O O . ALA A 1 170 ? -12.137 24.200 19.222 1.00 30.83 170 ALA A O 1
ATOM 1296 N N . VAL A 1 171 ? -11.079 25.605 20.642 1.00 30.12 171 VAL A N 1
ATOM 1297 C CA . VAL A 1 171 ? -12.208 26.238 21.326 1.00 30.12 171 VAL A CA 1
ATOM 1298 C C . VAL A 1 171 ? -13.452 26.332 20.437 1.00 30.12 171 VAL A C 1
ATOM 1300 O O . VAL A 1 171 ? -13.462 27.045 19.436 1.00 30.12 171 VAL A O 1
ATOM 1303 N N . GLY A 1 172 ? -14.521 25.650 20.848 1.00 31.53 172 GLY A N 1
ATOM 1304 C CA . GLY A 1 172 ? -15.762 25.568 20.087 1.00 31.53 172 GLY A CA 1
ATOM 1305 C C . GLY A 1 172 ? -17.002 25.390 20.955 1.00 31.53 172 GLY A C 1
ATOM 1306 O O . GLY A 1 172 ? -17.770 24.474 20.705 1.00 31.53 172 GLY A O 1
ATOM 1307 N N . THR A 1 173 ? -17.173 26.221 21.991 1.00 31.31 173 THR A N 1
ATOM 1308 C CA . THR A 1 173 ? -18.441 26.838 22.467 1.00 31.31 173 THR A CA 1
ATOM 1309 C C . THR A 1 173 ? -18.276 27.335 23.912 1.00 31.31 173 THR A C 1
ATOM 1311 O O . THR A 1 173 ? -17.778 26.628 24.776 1.00 31.31 173 THR A O 1
ATOM 1314 N N . CYS A 1 174 ? -18.683 28.586 24.156 1.00 28.69 174 CYS A N 1
ATOM 1315 C CA . CYS A 1 174 ? -18.578 29.347 25.415 1.00 28.69 174 CYS A CA 1
ATOM 1316 C C . CYS A 1 174 ? -17.180 29.870 25.815 1.00 28.69 174 CYS A C 1
ATOM 1318 O O . CYS A 1 174 ? -16.510 29.364 26.703 1.00 28.69 174 CYS A O 1
ATOM 1320 N N . GLY A 1 175 ? -16.811 30.986 25.175 1.00 31.06 175 GLY A N 1
ATOM 1321 C CA . GLY A 1 175 ? -16.049 32.115 25.729 1.00 31.06 175 GLY A CA 1
ATOM 1322 C C . GLY A 1 175 ? -15.052 31.873 26.870 1.00 31.06 175 GLY A C 1
ATOM 1323 O O . GLY A 1 175 ? -15.354 32.193 28.012 1.00 31.06 175 GLY A O 1
ATOM 1324 N N . ALA A 1 176 ? -13.823 31.482 26.535 1.00 26.84 176 ALA A N 1
ATOM 1325 C CA . ALA A 1 176 ? -12.612 31.897 27.247 1.00 26.84 176 ALA A CA 1
ATOM 1326 C C . ALA A 1 176 ? -11.396 31.717 26.323 1.00 26.84 176 ALA A C 1
ATOM 1328 O O . ALA A 1 176 ? -11.199 30.658 25.733 1.00 26.84 176 ALA A O 1
ATOM 1329 N N . SER A 1 177 ? -10.593 32.769 26.166 1.00 28.80 177 SER A N 1
ATOM 1330 C CA . SER A 1 177 ? -9.338 32.745 25.417 1.00 28.80 177 SER A CA 1
ATOM 1331 C C . SER A 1 177 ? -8.238 32.087 26.255 1.00 28.80 177 SER A C 1
ATOM 1333 O O . SER A 1 177 ? -7.726 32.711 27.184 1.00 28.80 177 SER A O 1
ATOM 1335 N N . ALA A 1 178 ? -7.849 30.860 25.920 1.00 27.98 178 ALA A N 1
ATOM 1336 C CA . ALA A 1 178 ? -6.608 30.264 26.403 1.00 27.98 178 ALA A CA 1
ATOM 1337 C C . ALA A 1 178 ? -5.985 29.424 25.282 1.00 27.98 178 ALA A C 1
ATOM 1339 O O . ALA A 1 178 ? -6.364 28.282 25.047 1.00 27.98 178 ALA A O 1
ATOM 1340 N N . THR A 1 179 ? -5.041 30.014 24.553 1.00 28.08 179 THR A N 1
ATOM 1341 C CA . THR A 1 179 ? -4.111 29.282 23.690 1.00 28.08 179 THR A CA 1
ATOM 1342 C C . THR A 1 179 ? -3.053 28.645 24.590 1.00 28.08 179 THR A C 1
ATOM 1344 O O . THR A 1 179 ? -2.180 29.340 25.107 1.00 28.08 179 THR A O 1
ATOM 1347 N N . MET A 1 180 ? -3.154 27.339 24.839 1.00 36.81 180 MET A N 1
ATOM 1348 C CA . MET A 1 180 ? -2.047 26.561 25.402 1.00 36.81 180 MET A CA 1
ATOM 1349 C C . MET A 1 180 ? -1.150 26.123 24.236 1.00 36.81 180 MET A C 1
ATOM 1351 O O . MET A 1 180 ? -1.508 25.221 23.486 1.00 36.81 180 MET A O 1
ATOM 1355 N N . ASP A 1 181 ? 0.002 26.778 24.074 1.00 35.25 181 ASP A N 1
ATOM 1356 C CA . ASP A 1 181 ? 0.968 26.563 22.977 1.00 35.25 181 ASP A CA 1
ATOM 1357 C C . ASP A 1 181 ? 1.797 25.257 23.095 1.00 35.25 181 ASP A C 1
ATOM 1359 O O . ASP A 1 181 ? 2.729 25.035 22.322 1.00 35.25 181 ASP A O 1
ATOM 1363 N N . SER A 1 182 ? 1.487 24.361 24.042 1.00 43.25 182 SER A N 1
ATOM 1364 C CA . SER A 1 182 ? 2.215 23.097 24.245 1.00 43.25 182 SER A CA 1
ATOM 1365 C C . SER A 1 182 ? 1.274 21.918 24.540 1.00 43.25 182 SER A C 1
ATOM 1367 O O . SER A 1 182 ? 0.389 22.075 25.385 1.00 43.25 182 SER A O 1
ATOM 1369 N N . PRO A 1 183 ? 1.472 20.728 23.930 1.00 54.75 183 PRO A N 1
ATOM 1370 C CA . PRO A 1 183 ? 0.730 19.518 24.291 1.00 54.75 183 PRO A CA 1
ATOM 1371 C C . PRO A 1 183 ? 0.911 19.197 25.779 1.00 54.75 183 PRO A C 1
ATOM 1373 O O . PRO A 1 183 ? 2.031 19.266 26.286 1.00 54.75 183 PRO A O 1
ATOM 1376 N N . LEU A 1 184 ? -0.167 18.826 26.476 1.00 59.78 184 LEU A N 1
ATOM 1377 C CA . LEU A 1 184 ? -0.087 18.348 27.862 1.00 59.78 184 LEU A CA 1
ATOM 1378 C C . LEU A 1 184 ? 0.814 17.111 27.925 1.00 59.78 184 LEU A C 1
ATOM 1380 O O . LEU A 1 184 ? 0.705 16.220 27.079 1.00 59.78 184 LEU A O 1
ATOM 1384 N N . GLN A 1 185 ? 1.694 17.053 28.924 1.00 61.59 185 GLN A N 1
ATOM 1385 C CA . GLN A 1 185 ? 2.637 15.951 29.106 1.00 61.59 185 GLN A CA 1
ATOM 1386 C C . GLN A 1 185 ? 2.483 15.299 30.479 1.00 61.59 185 GLN A C 1
ATOM 1388 O O . GLN A 1 185 ? 2.335 15.983 31.490 1.00 61.59 185 GLN A O 1
ATOM 1393 N N . MET A 1 186 ? 2.596 13.973 30.510 1.00 64.31 186 MET A N 1
ATOM 1394 C CA . MET A 1 186 ? 2.701 13.162 31.720 1.00 64.31 186 MET A CA 1
ATOM 1395 C C . MET A 1 186 ? 4.017 12.384 31.673 1.00 64.31 186 MET A C 1
ATOM 1397 O O . MET A 1 186 ? 4.317 11.716 30.685 1.00 64.31 186 MET A O 1
ATOM 1401 N N . ASN A 1 187 ? 4.841 12.505 32.718 1.00 65.50 187 ASN A N 1
ATOM 1402 C CA . ASN A 1 187 ? 6.177 11.892 32.784 1.00 65.50 187 ASN A CA 1
ATOM 1403 C C . ASN A 1 187 ? 7.077 12.219 31.568 1.00 65.50 187 ASN A C 1
ATOM 1405 O O . ASN A 1 187 ? 7.836 11.376 31.099 1.00 65.50 187 ASN A O 1
ATOM 1409 N N . GLY A 1 188 ? 6.982 13.446 31.036 1.00 59.22 188 GLY A N 1
ATOM 1410 C CA . GLY A 1 188 ? 7.781 13.903 29.889 1.00 59.22 188 GLY A CA 1
ATOM 1411 C C . GLY A 1 188 ? 7.342 13.353 28.526 1.00 59.22 188 GLY A C 1
ATOM 1412 O O . GLY A 1 188 ? 8.020 13.589 27.529 1.00 59.22 188 GLY A O 1
ATOM 1413 N N . LEU A 1 189 ? 6.215 12.640 28.471 1.00 55.69 189 LEU A N 1
ATOM 1414 C CA . LEU A 1 189 ? 5.606 12.131 27.246 1.00 55.69 189 LEU A CA 1
ATOM 1415 C C . LEU A 1 189 ? 4.277 12.850 26.991 1.00 55.69 189 LEU A C 1
ATOM 1417 O O . LEU A 1 189 ? 3.598 13.200 27.960 1.00 55.69 189 LEU A O 1
ATOM 1421 N N . PRO A 1 190 ? 3.883 13.082 25.726 1.00 59.56 190 PRO A N 1
ATOM 1422 C CA . PRO A 1 190 ? 2.549 13.578 25.406 1.00 59.56 190 PRO A CA 1
ATOM 1423 C C . PRO A 1 190 ? 1.476 12.755 26.124 1.00 59.56 190 PRO A C 1
ATOM 1425 O O . PRO A 1 190 ? 1.585 11.532 26.198 1.00 59.56 190 PRO A O 1
ATOM 1428 N N . ILE A 1 191 ? 0.421 13.403 26.629 1.00 61.97 191 ILE A N 1
ATOM 1429 C CA . ILE A 1 191 ? -0.733 12.705 27.230 1.00 61.97 191 ILE A CA 1
ATOM 1430 C C . ILE A 1 191 ? -1.312 11.655 26.279 1.00 61.97 191 ILE A C 1
ATOM 1432 O O . ILE A 1 191 ? -1.909 10.666 26.698 1.00 61.97 191 ILE A O 1
ATOM 1436 N N . SER A 1 192 ? -1.056 11.853 24.989 1.00 54.47 192 SER A N 1
ATOM 1437 C CA . SER A 1 192 ? -1.463 10.983 23.918 1.00 54.47 192 SER A CA 1
ATOM 1438 C C . SER A 1 192 ? -0.825 9.611 23.856 1.00 54.47 192 SER A C 1
ATOM 1440 O O . SER A 1 192 ? -1.261 8.730 23.125 1.00 54.47 192 SER A O 1
ATOM 1442 N N . VAL A 1 193 ? 0.182 9.412 24.693 1.00 54.06 193 VAL A N 1
ATOM 1443 C CA . VAL A 1 193 ? 0.794 8.116 24.935 1.00 54.06 193 VAL A CA 1
ATOM 1444 C C . VAL A 1 193 ? -0.029 7.258 25.898 1.00 54.06 193 VAL A C 1
ATOM 1446 O O . VAL A 1 193 ? 0.136 6.040 25.915 1.00 54.06 193 VAL A O 1
ATOM 1449 N N . TYR A 1 194 ? -0.898 7.881 26.695 1.00 56.75 194 TYR A N 1
ATOM 1450 C CA . TYR A 1 194 ? -1.513 7.246 27.855 1.00 56.75 194 TYR A CA 1
ATOM 1451 C C . TYR A 1 194 ? -3.016 7.048 27.755 1.00 56.75 194 TYR A C 1
ATOM 1453 O O . TYR A 1 194 ? -3.517 6.389 28.650 1.00 56.75 194 TYR A O 1
ATOM 1461 N N . ALA A 1 195 ? -3.731 7.597 26.759 1.00 56.59 195 ALA A N 1
ATOM 1462 C CA . ALA A 1 195 ? -5.198 7.514 26.714 1.00 56.59 195 ALA A CA 1
ATOM 1463 C C . ALA A 1 195 ? -5.675 6.329 25.883 1.00 56.59 195 ALA A C 1
ATOM 1465 O O . ALA A 1 195 ? -5.891 6.453 24.680 1.00 56.59 195 ALA A O 1
ATOM 1466 N N . PRO A 1 196 ? -5.868 5.153 26.486 1.00 57.31 196 PRO A N 1
ATOM 1467 C CA . PRO A 1 196 ? -6.327 4.059 25.686 1.00 57.31 196 PRO A CA 1
ATOM 1468 C C . PRO A 1 196 ? -7.793 4.279 25.315 1.00 57.31 196 PRO A C 1
ATOM 1470 O O . PRO A 1 196 ? -8.529 5.039 25.953 1.00 57.31 196 PRO A O 1
ATOM 1473 N N . GLU A 1 197 ? -8.237 3.597 24.275 1.00 69.38 197 GLU A N 1
ATOM 1474 C CA . GLU A 1 197 ? -9.617 3.679 23.816 1.00 69.38 197 GLU A CA 1
ATOM 1475 C C . GLU A 1 197 ? -10.278 2.302 23.891 1.00 69.38 197 GLU A C 1
ATOM 1477 O O . GLU A 1 197 ? -9.706 1.341 24.410 1.00 69.38 197 GLU A O 1
ATOM 1482 N N . THR A 1 198 ? -11.530 2.255 23.449 1.00 79.12 198 THR A N 1
ATOM 1483 C CA . THR A 1 198 ? -12.396 1.080 23.448 1.00 79.12 198 THR A CA 1
ATOM 1484 C C . THR A 1 198 ? -11.694 -0.145 22.868 1.00 79.12 198 THR A C 1
ATOM 1486 O O . THR A 1 198 ? -11.065 -0.051 21.812 1.00 79.12 198 THR A O 1
ATOM 1489 N N . VAL A 1 199 ? -11.871 -1.297 23.520 1.00 85.62 199 VAL A N 1
ATOM 1490 C CA . VAL A 1 199 ? -11.469 -2.597 22.975 1.00 85.62 199 VAL A CA 1
ATOM 1491 C C . VAL A 1 199 ? -12.675 -3.321 22.411 1.00 85.62 199 VAL A C 1
ATOM 1493 O O . VAL A 1 199 ? -13.782 -3.246 22.954 1.00 85.62 199 VAL A O 1
ATOM 1496 N N . GLY A 1 200 ? -12.463 -4.085 21.351 1.00 89.56 200 GLY A N 1
ATOM 1497 C CA . GLY A 1 200 ? -13.531 -4.889 20.789 1.00 89.56 200 GLY A CA 1
ATOM 1498 C C . GLY A 1 200 ? -13.035 -6.020 19.921 1.00 89.56 200 GLY A C 1
ATOM 1499 O O . GLY A 1 200 ? -11.910 -6.008 19.423 1.00 89.56 200 GLY A O 1
ATOM 1500 N N . TRP A 1 201 ? -13.896 -7.020 19.789 1.00 94.75 201 TRP A N 1
ATOM 1501 C CA . TRP A 1 201 ? -13.605 -8.275 19.126 1.00 94.75 201 TRP A CA 1
ATOM 1502 C C . TRP A 1 201 ? -14.752 -8.701 18.237 1.00 94.75 201 TRP A C 1
ATOM 1504 O O . TRP A 1 201 ? -15.930 -8.522 18.558 1.00 94.75 201 TRP A O 1
ATOM 1514 N N . VAL A 1 202 ? -14.377 -9.336 17.136 1.00 97.12 202 VAL A N 1
ATOM 1515 C CA . VAL A 1 202 ? -15.304 -9.964 16.210 1.00 97.12 202 VAL A CA 1
ATOM 1516 C C . VAL A 1 202 ? -14.779 -11.349 15.870 1.00 97.12 202 VAL A C 1
ATOM 1518 O O . VAL A 1 202 ? -13.599 -11.516 15.572 1.00 97.12 202 VAL A O 1
ATOM 1521 N N . VAL A 1 203 ? -15.657 -12.346 15.926 1.00 97.69 203 VAL A N 1
ATOM 1522 C CA . VAL A 1 203 ? -15.320 -13.750 15.688 1.00 97.69 203 VAL A CA 1
ATOM 1523 C C . VAL A 1 203 ? -16.328 -14.362 14.727 1.00 97.69 203 VAL A C 1
ATOM 1525 O O . VAL A 1 203 ? -17.532 -14.156 14.878 1.00 97.69 203 VAL A O 1
ATOM 1528 N N . VAL A 1 204 ? -15.846 -15.182 13.797 1.00 97.19 204 VAL A N 1
ATOM 1529 C CA . VAL A 1 204 ? -16.646 -16.191 13.101 1.00 97.19 204 VAL A CA 1
ATOM 1530 C C . VAL A 1 204 ? -16.072 -17.574 13.395 1.00 97.19 204 VAL A C 1
ATOM 1532 O O . VAL A 1 204 ? -14.862 -17.792 13.312 1.00 97.19 204 VAL A O 1
ATOM 1535 N N . ASP A 1 205 ? -16.930 -18.514 13.788 1.00 95.75 205 ASP A N 1
ATOM 1536 C CA . ASP A 1 205 ? -16.519 -19.903 13.999 1.00 95.75 205 ASP A CA 1
ATOM 1537 C C . ASP A 1 205 ? -16.623 -20.744 12.716 1.00 95.75 205 ASP A C 1
ATOM 1539 O O . ASP A 1 205 ? -17.158 -20.310 11.701 1.00 95.75 205 ASP A O 1
ATOM 1543 N N . LYS A 1 206 ? -16.155 -21.997 12.759 1.00 91.38 206 LYS A N 1
ATOM 1544 C CA . LYS A 1 206 ? -16.159 -22.917 11.601 1.00 91.38 206 LYS A CA 1
ATOM 1545 C C . LYS A 1 206 ? -17.550 -23.255 11.044 1.00 91.38 206 LYS A C 1
ATOM 1547 O O . LYS A 1 206 ? -17.656 -23.938 10.021 1.00 91.38 206 LYS A O 1
ATOM 1552 N N . GLN A 1 207 ? -18.615 -22.864 11.746 1.00 91.75 207 GLN A N 1
ATOM 1553 C CA . GLN A 1 207 ? -19.998 -23.009 11.293 1.00 91.75 207 GLN A CA 1
ATOM 1554 C C . GLN A 1 207 ? -20.505 -21.736 10.596 1.00 91.75 207 GLN A C 1
ATOM 1556 O O . GLN A 1 207 ? -21.664 -21.706 10.193 1.00 91.75 207 GLN A O 1
ATOM 1561 N N . GLY A 1 208 ? -19.662 -20.709 10.446 1.00 92.25 208 GLY A N 1
ATOM 1562 C CA . GLY A 1 208 ? -20.022 -19.416 9.865 1.00 92.25 208 GLY A CA 1
ATOM 1563 C C . GLY A 1 208 ? -20.813 -18.522 10.820 1.00 92.25 208 GLY A C 1
ATOM 1564 O O . GLY A 1 208 ? -21.444 -17.566 10.380 1.00 92.25 208 GLY A O 1
ATOM 1565 N N . ARG A 1 209 ? -20.835 -18.827 12.127 1.00 96.25 209 ARG A N 1
ATOM 1566 C CA . ARG A 1 209 ? -21.612 -18.049 13.102 1.00 96.25 209 ARG A CA 1
ATOM 1567 C C . ARG A 1 209 ? -20.798 -16.853 13.568 1.00 96.25 209 ARG A C 1
ATOM 1569 O O . ARG A 1 209 ? -19.750 -17.043 14.180 1.00 96.25 209 ARG A O 1
ATOM 1576 N N . CYS A 1 210 ? -21.289 -15.645 13.311 1.00 97.31 210 CYS A N 1
ATOM 1577 C CA . CYS A 1 210 ? -20.633 -14.412 13.738 1.00 97.31 210 CYS A CA 1
ATOM 1578 C C . CYS A 1 210 ? -21.054 -13.997 15.155 1.00 97.31 210 CYS A C 1
ATOM 1580 O O . CYS A 1 210 ? -22.235 -14.038 15.509 1.00 97.31 210 CYS A O 1
ATOM 1582 N N . ALA A 1 211 ? -20.095 -13.517 15.940 1.00 98.44 211 ALA A N 1
ATOM 1583 C CA . ALA A 1 211 ? -20.318 -12.870 17.226 1.00 98.44 211 ALA A CA 1
ATOM 1584 C C . ALA A 1 211 ? -19.417 -11.639 17.362 1.00 98.44 211 ALA A C 1
ATOM 1586 O O . ALA A 1 211 ? -18.322 -11.595 16.799 1.00 98.44 211 ALA A O 1
ATOM 1587 N N . ALA A 1 212 ? -19.878 -10.647 18.117 1.00 98.38 212 ALA A N 1
ATOM 1588 C CA . ALA A 1 212 ? -19.111 -9.441 18.405 1.00 98.38 212 ALA A CA 1
ATOM 1589 C C . ALA A 1 212 ? -19.296 -9.021 19.863 1.00 98.38 212 ALA A C 1
ATOM 1591 O O . ALA A 1 212 ? -20.365 -9.237 20.444 1.00 98.38 212 ALA A O 1
ATOM 1592 N N . ALA A 1 213 ? -18.262 -8.414 20.436 1.00 98.00 213 ALA A N 1
ATOM 1593 C CA . ALA A 1 213 ? -18.313 -7.808 21.757 1.00 98.00 213 ALA A CA 1
ATOM 1594 C C . ALA A 1 213 ? -17.373 -6.603 21.845 1.00 98.00 213 ALA A C 1
ATOM 1596 O O . ALA A 1 213 ? -16.323 -6.573 21.205 1.00 98.00 213 ALA A O 1
ATOM 1597 N N . THR A 1 214 ? -17.754 -5.626 22.660 1.00 96.38 214 THR A N 1
ATOM 1598 C CA . THR A 1 214 ? -17.014 -4.374 22.853 1.00 96.38 214 THR A CA 1
ATOM 1599 C C . THR A 1 214 ? -17.086 -3.987 24.325 1.00 96.38 214 THR A C 1
ATOM 1601 O O . THR A 1 214 ? -18.137 -4.157 24.943 1.00 96.38 214 THR A O 1
ATOM 1604 N N . SER A 1 215 ? -15.988 -3.481 24.888 1.00 95.06 215 SER A N 1
ATOM 1605 C CA . SER A 1 215 ? -15.885 -3.042 26.285 1.00 95.06 215 SER A CA 1
ATOM 1606 C C . SER A 1 215 ? -15.131 -1.715 26.359 1.00 95.06 215 SER A C 1
ATOM 1608 O O . SER A 1 215 ? -14.138 -1.519 25.654 1.00 95.06 215 SER A O 1
ATOM 1610 N N . THR A 1 216 ? -15.620 -0.775 27.170 1.00 93.31 216 THR A N 1
ATOM 1611 C CA . THR A 1 216 ? -15.021 0.558 27.293 1.00 93.31 216 THR A CA 1
ATOM 1612 C C . THR A 1 216 ? -15.286 1.223 28.642 1.00 93.31 216 THR A C 1
ATOM 1614 O O . THR A 1 216 ? -16.341 1.035 29.247 1.00 93.31 216 THR A O 1
ATOM 1617 N N . GLY A 1 217 ? -14.357 2.064 29.100 1.00 90.25 217 GLY A N 1
ATOM 1618 C CA . GLY A 1 217 ? -14.621 3.067 30.139 1.00 90.25 217 GLY A CA 1
ATOM 1619 C C . GLY A 1 217 ? -15.235 4.365 29.590 1.00 90.25 217 GLY A C 1
ATOM 1620 O O . GLY A 1 217 ? -15.669 5.225 30.357 1.00 90.25 217 GLY A O 1
ATOM 1621 N N . GLY A 1 218 ? -15.320 4.521 28.266 1.00 87.69 218 GLY A N 1
ATOM 1622 C CA . GLY A 1 218 ? -15.772 5.737 27.590 1.00 87.69 218 GLY A CA 1
ATOM 1623 C C . GLY A 1 218 ? -14.696 6.828 27.546 1.00 87.69 218 GLY A C 1
ATOM 1624 O O . GLY A 1 218 ? -13.503 6.547 27.614 1.00 87.69 218 GLY A O 1
ATOM 1625 N N . LEU A 1 219 ? -15.112 8.089 27.406 1.00 86.25 219 LEU A N 1
ATOM 1626 C CA . LEU A 1 219 ? -14.186 9.224 27.330 1.00 86.25 219 LEU A CA 1
ATOM 1627 C C . LEU A 1 219 ? -13.636 9.599 28.713 1.00 86.25 219 LEU A C 1
ATOM 1629 O O . LEU A 1 219 ? -14.373 9.615 29.700 1.00 86.25 219 LEU A O 1
ATOM 1633 N N . MET A 1 220 ? -12.357 9.968 28.778 1.00 87.44 220 MET A N 1
ATOM 1634 C CA . MET A 1 220 ? -11.760 10.489 30.009 1.00 87.44 220 MET A CA 1
ATOM 1635 C C . MET A 1 220 ? -12.332 11.868 30.345 1.00 87.44 220 MET A C 1
ATOM 1637 O O . MET A 1 220 ? -12.457 12.727 29.468 1.00 87.44 220 MET A O 1
ATOM 1641 N N . ASN A 1 221 ? -12.627 12.080 31.632 1.00 88.12 221 ASN A N 1
ATOM 1642 C CA . ASN A 1 221 ? -13.289 13.272 32.165 1.00 88.12 221 ASN A CA 1
ATOM 1643 C C . ASN A 1 221 ? -14.714 13.466 31.613 1.00 88.12 221 ASN A C 1
ATOM 1645 O O . ASN A 1 221 ? -15.209 14.589 31.534 1.00 88.12 221 ASN A O 1
ATOM 1649 N N . LYS A 1 222 ? -15.384 12.372 31.215 1.00 87.56 222 LYS A N 1
ATOM 1650 C CA . LYS A 1 222 ? -16.789 12.411 30.788 1.00 87.56 222 LYS A CA 1
ATOM 1651 C C . LYS A 1 222 ? -17.713 12.843 31.928 1.00 87.56 222 LYS A C 1
ATOM 1653 O O . LYS A 1 222 ? -17.441 12.570 33.100 1.00 87.56 222 LYS A O 1
ATOM 1658 N N . MET A 1 223 ? -18.845 13.442 31.559 1.00 88.38 223 MET A N 1
ATOM 1659 C CA . MET A 1 223 ? -19.957 13.665 32.485 1.00 88.38 223 MET A CA 1
ATOM 1660 C C . MET A 1 223 ? -20.422 12.326 33.065 1.00 88.38 223 MET A C 1
ATOM 1662 O O . MET A 1 223 ? -20.604 11.358 32.320 1.00 88.38 223 MET A O 1
ATOM 1666 N N . SER A 1 224 ? -20.632 12.280 34.380 1.00 91.69 224 SER A N 1
ATOM 1667 C CA . SER A 1 224 ? -21.230 11.106 35.025 1.00 91.69 224 SER A CA 1
ATOM 1668 C C . SER A 1 224 ? -22.633 10.864 34.462 1.00 91.69 224 SER A C 1
ATOM 1670 O O . SER A 1 224 ? -23.412 11.802 34.276 1.00 91.69 224 SER A O 1
ATOM 1672 N N . GLY A 1 225 ? -22.940 9.613 34.130 1.00 91.81 225 GLY A N 1
ATOM 1673 C CA . GLY A 1 225 ? -24.184 9.234 33.467 1.00 91.81 225 GLY A CA 1
ATOM 1674 C C . GLY A 1 225 ? -24.128 9.215 31.935 1.00 91.81 225 GLY A C 1
ATOM 1675 O O . GLY A 1 225 ? -25.120 8.847 31.301 1.00 91.81 225 GLY A O 1
ATOM 1676 N N . ARG A 1 226 ? -23.007 9.596 31.306 1.00 92.56 226 ARG A N 1
ATOM 1677 C CA . ARG A 1 226 ? -22.867 9.541 29.842 1.00 92.56 226 ARG A CA 1
ATOM 1678 C C . ARG A 1 226 ? -22.751 8.090 29.377 1.00 92.56 226 ARG A C 1
ATOM 1680 O O . ARG A 1 226 ? -21.845 7.384 29.804 1.00 92.56 226 ARG A O 1
ATOM 1687 N N . ILE A 1 227 ? -23.609 7.704 28.432 1.00 93.88 227 ILE A N 1
ATOM 1688 C CA . ILE A 1 227 ? -23.594 6.403 27.746 1.00 93.88 227 ILE A CA 1
ATOM 1689 C C . ILE A 1 227 ? -23.018 6.574 26.338 1.00 93.88 227 ILE A C 1
ATOM 1691 O O . ILE A 1 227 ? -23.412 7.496 25.623 1.00 93.88 227 ILE A O 1
ATOM 1695 N N . GLY A 1 228 ? -22.098 5.696 25.941 1.00 91.69 228 GLY A N 1
ATOM 1696 C CA . GLY A 1 228 ? -21.515 5.658 24.604 1.00 91.69 228 GLY A CA 1
ATOM 1697 C C . GLY A 1 228 ? -22.197 4.775 23.580 1.00 91.69 228 GLY A C 1
ATOM 1698 O O . GLY A 1 228 ? -23.290 4.256 23.774 1.00 91.69 228 GLY A O 1
ATOM 1699 N N . ASP A 1 229 ? -21.516 4.628 22.449 1.00 94.31 229 ASP A N 1
ATOM 1700 C CA . ASP A 1 229 ? -21.905 3.778 21.328 1.00 94.31 229 ASP A CA 1
ATOM 1701 C C . ASP A 1 229 ? -21.749 2.285 21.646 1.00 94.31 229 ASP A C 1
ATOM 1703 O O . ASP A 1 229 ? -22.548 1.469 21.186 1.00 94.31 229 ASP A O 1
ATOM 1707 N N . SER A 1 230 ? -20.737 1.923 22.440 1.00 94.56 230 SER A N 1
ATOM 1708 C CA . SER A 1 230 ? -20.345 0.536 22.700 1.00 94.56 230 SER A CA 1
ATOM 1709 C C . SER A 1 230 ? -21.452 -0.342 23.310 1.00 94.56 230 SER A C 1
ATOM 1711 O O . SER A 1 230 ? -21.613 -1.468 22.832 1.00 94.56 230 SER A O 1
ATOM 1713 N N . PRO A 1 231 ? -22.250 0.105 24.306 1.00 95.94 231 PRO A N 1
ATOM 1714 C CA . PRO A 1 231 ? -23.352 -0.689 24.855 1.00 95.94 231 PRO A CA 1
ATOM 1715 C C . PRO A 1 231 ? -24.622 -0.637 23.989 1.00 95.94 231 PRO A C 1
ATOM 1717 O O . PRO A 1 231 ? -25.554 -1.412 24.197 1.00 95.94 231 PRO A O 1
ATOM 1720 N N . LEU A 1 232 ? -24.685 0.259 23.002 1.00 96.19 232 LEU A N 1
ATOM 1721 C CA . LEU A 1 232 ? -25.849 0.435 22.142 1.00 96.19 232 LEU A CA 1
ATOM 1722 C C . LEU A 1 232 ? -25.716 -0.451 20.896 1.00 96.19 232 LEU A C 1
ATOM 1724 O O . LEU A 1 232 ? -25.065 -0.101 19.910 1.00 96.19 232 LEU A O 1
ATOM 1728 N N . ILE A 1 233 ? -26.351 -1.625 20.946 1.00 96.94 233 ILE A N 1
ATOM 1729 C CA . ILE A 1 233 ? -26.334 -2.615 19.859 1.00 96.94 233 ILE A CA 1
ATOM 1730 C C . ILE A 1 233 ? -26.793 -1.992 18.533 1.00 96.94 233 ILE A C 1
ATOM 1732 O O . ILE A 1 233 ? -27.858 -1.383 18.445 1.00 96.94 233 ILE A O 1
ATOM 1736 N N . GLY A 1 234 ? -25.987 -2.184 17.490 1.00 95.56 234 GLY A N 1
ATOM 1737 C CA . GLY A 1 234 ? -26.166 -1.589 16.165 1.00 95.56 234 GLY A CA 1
ATOM 1738 C C . GLY A 1 234 ? -25.403 -0.279 15.957 1.00 95.56 234 GLY A C 1
ATOM 1739 O O . GLY A 1 234 ? -25.205 0.106 14.808 1.00 95.56 234 GLY A O 1
ATOM 1740 N N . LEU A 1 235 ? -24.939 0.378 17.027 1.00 95.81 235 LEU A N 1
ATOM 1741 C CA . LEU A 1 235 ? -24.137 1.603 16.942 1.00 95.81 235 LEU A CA 1
ATOM 1742 C C . LEU A 1 235 ? -22.642 1.276 16.995 1.00 95.81 235 LEU A C 1
ATOM 1744 O O . LEU A 1 235 ? -21.992 1.328 15.955 1.00 95.81 235 LEU A O 1
ATOM 1748 N N . GLY A 1 236 ? -22.119 0.895 18.167 1.00 94.06 236 GLY A N 1
ATOM 1749 C CA . GLY A 1 236 ? -20.704 0.539 18.350 1.00 94.06 236 GLY A CA 1
ATOM 1750 C C . GLY A 1 236 ? -20.397 -0.952 18.181 1.00 94.06 236 GLY A C 1
ATOM 1751 O O . GLY A 1 236 ? -19.265 -1.327 17.890 1.00 94.06 236 GLY A O 1
ATOM 1752 N N . THR A 1 237 ? -21.406 -1.815 18.324 1.00 97.75 237 THR A N 1
ATOM 1753 C CA . THR A 1 237 ? -21.245 -3.278 18.260 1.00 97.75 237 THR A CA 1
ATOM 1754 C C . THR A 1 237 ? -22.423 -3.906 17.546 1.00 97.75 237 THR A C 1
ATOM 1756 O O . THR A 1 237 ? -23.577 -3.613 17.873 1.00 97.75 237 THR A O 1
ATOM 1759 N N . TYR A 1 238 ? -22.167 -4.794 16.590 1.00 98.25 238 TYR A N 1
ATOM 1760 C CA . TYR A 1 238 ? -23.233 -5.498 15.886 1.00 98.25 238 TYR A CA 1
ATOM 1761 C C . TYR A 1 238 ? -22.775 -6.859 15.366 1.00 98.25 238 TYR A C 1
ATOM 1763 O O . TYR A 1 238 ? -21.617 -7.039 15.008 1.00 98.25 238 TYR A O 1
ATOM 1771 N N . ALA A 1 239 ? -23.694 -7.817 15.283 1.00 98.12 239 ALA A N 1
ATOM 1772 C CA . ALA A 1 239 ? -23.476 -9.062 14.564 1.00 98.12 239 ALA A CA 1
ATOM 1773 C C . ALA A 1 239 ? -24.773 -9.536 13.909 1.00 98.12 239 ALA A C 1
ATOM 1775 O O . ALA A 1 239 ? -25.876 -9.257 14.378 1.00 98.12 239 ALA A O 1
ATOM 1776 N N . SER A 1 240 ? -24.622 -10.255 12.805 1.00 96.88 240 SER A N 1
ATOM 1777 C CA . SER A 1 240 ? -25.698 -10.826 12.001 1.00 96.88 240 SER A CA 1
ATOM 1778 C C . SER A 1 240 ? -25.251 -12.162 11.401 1.00 96.88 240 SER A C 1
ATOM 1780 O O . SER A 1 240 ? -24.143 -12.620 11.655 1.00 96.88 240 SER A O 1
ATOM 1782 N N . GLU A 1 241 ? -26.090 -12.764 10.560 1.00 94.69 241 GLU A N 1
ATOM 1783 C CA . GLU A 1 241 ? -25.728 -13.929 9.736 1.00 94.69 241 GLU A CA 1
ATOM 1784 C C . GLU A 1 241 ? -24.690 -13.602 8.643 1.00 94.69 241 GLU A C 1
ATOM 1786 O O . GLU A 1 241 ? -24.187 -14.510 7.990 1.00 94.69 241 GLU A O 1
ATOM 1791 N N . LEU A 1 242 ? -24.418 -12.317 8.374 1.00 95.44 242 LEU A N 1
ATOM 1792 C CA . LEU A 1 242 ? -23.509 -11.880 7.306 1.00 95.44 242 LEU A CA 1
ATOM 1793 C C . LEU A 1 242 ? -22.121 -11.523 7.827 1.00 95.44 242 LEU A C 1
ATOM 1795 O O . LEU A 1 242 ? -21.122 -11.837 7.183 1.00 95.44 242 LEU A O 1
ATOM 1799 N N . CYS A 1 243 ? -22.071 -10.826 8.958 1.00 97.31 243 CYS A N 1
ATOM 1800 C CA . CYS A 1 243 ? -20.841 -10.332 9.554 1.00 97.31 243 CYS A CA 1
ATOM 1801 C C . CYS A 1 243 ? -21.037 -9.949 11.024 1.00 97.31 243 CYS A C 1
ATOM 1803 O O . CYS A 1 243 ? -22.165 -9.708 11.475 1.00 97.31 243 CYS A O 1
ATOM 1805 N N . GLY A 1 244 ? -19.925 -9.856 11.748 1.00 98.12 244 GLY A N 1
ATOM 1806 C CA . GLY A 1 244 ? -19.817 -9.126 13.007 1.00 98.12 244 GLY A CA 1
ATOM 1807 C C . GLY A 1 244 ? -18.963 -7.868 12.846 1.00 98.12 244 GLY A C 1
ATOM 1808 O O . GLY A 1 244 ? -18.143 -7.788 11.932 1.00 98.12 244 GLY A O 1
ATOM 1809 N N . VAL A 1 245 ? -19.188 -6.876 13.707 1.00 98.25 245 VAL A N 1
ATOM 1810 C CA . VAL A 1 245 ? -18.573 -5.546 13.648 1.00 98.25 245 VAL A CA 1
ATOM 1811 C C . VAL A 1 245 ? -18.392 -4.989 15.060 1.00 98.25 245 VAL A C 1
ATOM 1813 O O . VAL A 1 245 ? -19.307 -5.070 15.886 1.00 98.25 245 VAL A O 1
ATOM 1816 N N . SER A 1 246 ? -17.237 -4.380 15.315 1.00 97.56 246 SER A N 1
ATOM 1817 C CA . SER A 1 246 ? -16.964 -3.596 16.522 1.00 97.56 246 SER A CA 1
ATOM 1818 C C . SER A 1 246 ? -16.248 -2.296 16.148 1.00 97.56 246 SER A C 1
ATOM 1820 O O . SER A 1 246 ? -15.340 -2.307 15.314 1.00 97.56 246 SER A O 1
ATOM 1822 N N . CYS A 1 247 ? -16.677 -1.184 16.741 1.00 95.38 247 CYS A N 1
ATOM 1823 C CA . CYS A 1 247 ? -16.199 0.165 16.447 1.00 95.38 247 CYS A CA 1
ATOM 1824 C C . CYS A 1 247 ? -15.390 0.765 17.608 1.00 95.38 247 CYS A C 1
ATOM 1826 O O . CYS A 1 247 ? -15.465 0.321 18.753 1.00 95.38 247 CYS A O 1
ATOM 1828 N N . THR A 1 248 ? -14.621 1.807 17.295 1.00 91.50 248 THR A N 1
ATOM 1829 C CA . THR A 1 248 ? -13.840 2.616 18.239 1.00 91.50 248 THR A CA 1
ATOM 1830 C C . THR A 1 248 ? -13.650 4.040 17.699 1.00 91.50 248 THR A C 1
ATOM 1832 O O . THR A 1 248 ? -13.836 4.283 16.505 1.00 91.50 248 THR A O 1
ATOM 1835 N N . GLY A 1 249 ? -13.308 4.993 18.566 1.00 86.88 249 GLY A N 1
ATOM 1836 C CA . GLY A 1 249 ? -13.195 6.419 18.247 1.00 86.88 249 GLY A CA 1
ATOM 1837 C C . GLY A 1 249 ? -14.356 7.255 18.799 1.00 86.88 249 GLY A C 1
ATOM 1838 O O . GLY A 1 249 ? -14.793 7.065 19.935 1.00 86.88 249 GLY A O 1
ATOM 1839 N N . GLU A 1 250 ? -14.825 8.242 18.032 1.00 85.50 250 GLU A N 1
ATOM 1840 C CA . GLU A 1 250 ? -15.762 9.273 18.490 1.00 85.50 250 GLU A CA 1
ATOM 1841 C C . GLU A 1 250 ? -17.166 8.700 18.661 1.00 85.50 250 GLU A C 1
ATOM 1843 O O . GLU A 1 250 ? -17.947 8.626 17.708 1.00 85.50 250 GLU A O 1
ATOM 1848 N N . GLY A 1 251 ? -17.519 8.337 19.894 1.00 87.75 251 GLY A N 1
ATOM 1849 C CA . GLY A 1 251 ? -18.812 7.714 20.178 1.00 87.75 251 GLY A CA 1
ATOM 1850 C C . GLY A 1 251 ? -20.014 8.517 19.665 1.00 87.75 251 GLY A C 1
ATOM 1851 O O . GLY A 1 251 ? -20.957 7.933 19.147 1.00 87.75 251 GLY A O 1
ATOM 1852 N N . GLU A 1 252 ? -19.973 9.853 19.708 1.00 88.62 252 GLU A N 1
ATOM 1853 C CA . GLU A 1 252 ? -21.068 10.696 19.196 1.00 88.62 252 GLU A CA 1
ATOM 1854 C C . GLU A 1 252 ? -21.206 10.641 17.667 1.00 88.62 252 GLU A C 1
ATOM 1856 O O . GLU A 1 252 ? -22.313 10.730 17.127 1.00 88.62 252 GLU A O 1
ATOM 1861 N N . ALA A 1 253 ? -20.099 10.486 16.939 1.00 88.38 253 ALA A N 1
ATOM 1862 C CA . ALA A 1 253 ? -20.140 10.265 15.498 1.00 88.38 253 ALA A CA 1
ATOM 1863 C C . ALA A 1 253 ? -20.623 8.847 15.174 1.00 88.38 253 ALA A C 1
ATOM 1865 O O . ALA A 1 253 ? -21.446 8.676 14.276 1.00 88.38 253 ALA A O 1
ATOM 1866 N N . ILE A 1 254 ? -20.173 7.842 15.929 1.00 92.56 254 ILE A N 1
ATOM 1867 C CA . ILE A 1 254 ? -20.605 6.448 15.765 1.00 92.56 254 ILE A CA 1
ATOM 1868 C C . ILE A 1 254 ? -22.116 6.318 16.015 1.00 92.56 254 ILE A C 1
ATOM 1870 O O . ILE A 1 254 ? -22.818 5.697 15.214 1.00 92.56 254 ILE A O 1
ATOM 1874 N N . ILE A 1 255 ? -22.635 6.957 17.073 1.00 93.81 255 ILE A N 1
ATOM 1875 C CA . ILE A 1 255 ? -24.066 6.978 17.414 1.00 93.81 255 ILE A CA 1
ATOM 1876 C C . ILE A 1 255 ? -24.884 7.613 16.291 1.00 93.81 255 ILE A C 1
ATOM 1878 O O . ILE A 1 255 ? -25.835 6.997 15.808 1.00 93.81 255 ILE A O 1
ATOM 1882 N N . ARG A 1 256 ? -24.515 8.825 15.850 1.00 92.38 256 ARG A N 1
ATOM 1883 C CA . ARG A 1 256 ? -25.260 9.560 14.811 1.00 92.38 256 ARG A CA 1
ATOM 1884 C C . ARG A 1 256 ? -25.338 8.805 13.484 1.00 92.38 256 ARG A C 1
ATOM 1886 O O . ARG A 1 256 ? -26.303 8.995 12.751 1.00 92.38 256 ARG A O 1
ATOM 1893 N N . ASN A 1 257 ? -24.351 7.954 13.206 1.00 91.94 257 ASN A N 1
ATOM 1894 C CA . ASN A 1 257 ? -24.210 7.257 11.931 1.00 91.94 257 ASN A CA 1
ATOM 1895 C C . ASN A 1 257 ? -24.510 5.756 11.989 1.00 91.94 257 ASN A C 1
ATOM 1897 O O . ASN A 1 257 ? -24.395 5.085 10.964 1.00 91.94 257 ASN A O 1
ATOM 1901 N N . THR A 1 258 ? -24.913 5.214 13.147 1.00 94.75 258 THR A N 1
ATOM 1902 C CA . THR A 1 258 ? -25.263 3.786 13.305 1.00 94.75 258 THR A CA 1
ATOM 1903 C C . THR A 1 258 ? -24.183 2.844 12.745 1.00 94.75 258 THR A C 1
ATOM 1905 O O . THR A 1 258 ? -24.479 1.883 12.031 1.00 94.75 258 THR A O 1
ATOM 1908 N N . LEU A 1 259 ? -22.914 3.169 13.020 1.00 94.06 259 LEU A N 1
ATOM 1909 C CA . LEU A 1 259 ? -21.772 2.724 12.215 1.00 94.06 259 LEU A CA 1
ATOM 1910 C C . LEU A 1 259 ? -21.662 1.193 12.086 1.00 94.06 259 LEU A C 1
ATOM 1912 O O . LEU A 1 259 ? -21.494 0.681 10.979 1.00 94.06 259 LEU A O 1
ATOM 1916 N N . ALA A 1 260 ? -21.809 0.452 13.190 1.00 97.00 260 ALA A N 1
ATOM 1917 C CA . ALA A 1 260 ? -21.663 -1.004 13.189 1.00 97.00 260 ALA A CA 1
ATOM 1918 C C . ALA A 1 260 ? -22.755 -1.714 12.367 1.00 97.00 260 ALA A C 1
ATOM 1920 O O . ALA A 1 260 ? -22.462 -2.624 11.587 1.00 97.00 260 ALA A O 1
ATOM 1921 N N . ARG A 1 261 ? -24.025 -1.303 12.505 1.00 97.12 261 ARG A N 1
ATOM 1922 C CA . ARG A 1 261 ? -25.140 -1.874 11.724 1.00 97.12 261 ARG A CA 1
ATOM 1923 C C . ARG A 1 261 ? -25.015 -1.548 10.241 1.00 97.12 261 ARG A C 1
ATOM 1925 O O . ARG A 1 261 ? -25.442 -2.365 9.416 1.00 97.12 261 ARG A O 1
ATOM 1932 N N . GLU A 1 262 ? -24.468 -0.383 9.913 1.00 96.75 262 GLU A N 1
ATOM 1933 C CA . GLU A 1 262 ? -24.382 0.107 8.542 1.00 96.75 262 GLU A CA 1
ATOM 1934 C C . GLU A 1 262 ? -23.503 -0.790 7.663 1.00 96.75 262 GLU A C 1
ATOM 1936 O O . GLU A 1 262 ? -23.887 -1.068 6.532 1.00 96.75 262 GLU A O 1
ATOM 1941 N N . VAL A 1 263 ? -22.404 -1.351 8.185 1.00 97.38 263 VAL A N 1
ATOM 1942 C CA . VAL A 1 263 ? -21.571 -2.321 7.438 1.00 97.38 263 VAL A CA 1
ATOM 1943 C C . VAL A 1 263 ? -22.417 -3.516 6.987 1.00 97.38 263 VAL A C 1
ATOM 1945 O O . VAL A 1 263 ? -22.482 -3.838 5.802 1.00 97.38 263 VAL A O 1
ATOM 1948 N N . SER A 1 264 ? -23.154 -4.123 7.921 1.00 97.00 264 SER A N 1
ATOM 1949 C CA . SER A 1 264 ? -24.076 -5.223 7.616 1.00 97.00 264 SER A CA 1
ATOM 1950 C C . SER A 1 264 ? -25.196 -4.785 6.659 1.00 97.00 264 SER A C 1
ATOM 1952 O O . SER A 1 264 ? -25.610 -5.561 5.803 1.00 97.00 264 SER A O 1
ATOM 1954 N N . ALA A 1 265 ? -25.683 -3.541 6.763 1.00 97.50 265 ALA A N 1
ATOM 1955 C CA . ALA A 1 265 ? -26.762 -3.017 5.918 1.00 97.50 265 ALA A CA 1
ATOM 1956 C C . ALA A 1 265 ? -26.290 -2.819 4.479 1.00 97.50 265 ALA A C 1
ATOM 1958 O O . ALA A 1 265 ? -27.007 -3.126 3.534 1.00 97.50 265 ALA A O 1
ATOM 1959 N N . VAL A 1 266 ? -25.072 -2.326 4.308 1.00 94.69 266 VAL A N 1
ATOM 1960 C CA . VAL A 1 266 ? -24.453 -2.114 3.006 1.00 94.69 266 VAL A CA 1
ATOM 1961 C C . VAL A 1 266 ? -24.213 -3.453 2.314 1.00 94.69 266 VAL A C 1
ATOM 1963 O O . VAL A 1 266 ? -24.596 -3.597 1.155 1.00 94.69 266 VAL A O 1
ATOM 1966 N N . MET A 1 267 ? -23.697 -4.457 3.027 1.00 95.50 267 MET A N 1
ATOM 1967 C CA . MET A 1 267 ? -23.588 -5.816 2.484 1.00 95.50 267 MET A CA 1
ATOM 1968 C C . MET A 1 267 ? -24.961 -6.366 2.065 1.00 95.50 267 MET A C 1
ATOM 1970 O O . MET A 1 267 ? -25.129 -6.845 0.948 1.00 95.50 267 MET A O 1
ATOM 1974 N N . GLU A 1 268 ? -25.965 -6.245 2.938 1.00 96.06 268 GLU A N 1
ATOM 1975 C CA . GLU A 1 268 ? -27.313 -6.785 2.723 1.00 96.06 268 GLU A CA 1
ATOM 1976 C C . GLU A 1 268 ? -28.059 -6.103 1.563 1.00 96.06 268 GLU A C 1
ATOM 1978 O O . GLU A 1 268 ? -28.625 -6.777 0.703 1.00 96.06 268 GLU A O 1
ATOM 1983 N N . TYR A 1 269 ? -28.069 -4.770 1.525 1.00 96.75 269 TYR A N 1
ATOM 1984 C CA . TYR A 1 269 ? -28.925 -3.999 0.619 1.00 96.75 269 TYR A CA 1
ATOM 1985 C C . TYR A 1 269 ? -28.219 -3.514 -0.646 1.00 96.75 269 TYR A C 1
ATOM 1987 O O . TYR A 1 269 ? -28.888 -3.289 -1.656 1.00 96.75 269 TYR A O 1
ATOM 1995 N N . LYS A 1 270 ? -26.893 -3.327 -0.617 1.00 90.88 270 LYS A N 1
ATOM 1996 C CA . LYS A 1 270 ? -26.106 -2.947 -1.806 1.00 90.88 270 LYS A CA 1
ATOM 1997 C C . LYS A 1 270 ? -25.389 -4.137 -2.444 1.00 90.88 270 LYS A C 1
ATOM 1999 O O . LYS A 1 270 ? -24.924 -3.994 -3.569 1.00 90.88 270 LYS A O 1
ATOM 2004 N N . GLY A 1 271 ? -25.321 -5.285 -1.766 1.00 87.44 271 GLY A N 1
ATOM 2005 C CA . GLY A 1 271 ? -24.636 -6.476 -2.273 1.00 87.44 271 GLY A CA 1
ATOM 2006 C C . GLY A 1 271 ? -23.115 -6.329 -2.337 1.00 87.44 271 GLY A C 1
ATOM 2007 O O . GLY A 1 271 ? -22.482 -7.054 -3.097 1.00 87.44 271 GLY A O 1
ATOM 2008 N N . LEU A 1 272 ? -22.549 -5.378 -1.586 1.00 83.62 272 LEU A N 1
ATOM 2009 C CA . LEU A 1 272 ? -21.102 -5.178 -1.496 1.00 83.62 272 LEU A CA 1
ATOM 2010 C C . LEU A 1 272 ? -20.461 -6.275 -0.640 1.00 83.62 272 LEU A C 1
ATOM 2012 O O . LEU A 1 272 ? -21.079 -6.768 0.310 1.00 83.62 272 LEU A O 1
ATOM 2016 N N . ASN A 1 273 ? -19.216 -6.633 -0.956 1.00 87.75 273 ASN A N 1
ATOM 2017 C CA . ASN A 1 273 ? -18.430 -7.523 -0.100 1.00 87.75 273 ASN A CA 1
ATOM 2018 C C . ASN A 1 273 ? -18.000 -6.813 1.202 1.00 87.75 273 ASN A C 1
ATOM 2020 O O . ASN A 1 273 ? -18.244 -5.617 1.384 1.00 87.75 273 ASN A O 1
ATOM 2024 N N . LEU A 1 274 ? -17.381 -7.550 2.132 1.00 89.00 274 LEU A N 1
ATOM 2025 C CA . LEU A 1 274 ? -17.025 -7.012 3.448 1.00 89.00 274 LEU A CA 1
ATOM 2026 C C . LEU A 1 274 ? -16.097 -5.791 3.346 1.00 89.00 274 LEU A C 1
ATOM 2028 O O . LEU A 1 274 ? -16.353 -4.780 3.999 1.00 89.00 274 LEU A O 1
ATOM 2032 N N . HIS A 1 275 ? -15.052 -5.868 2.521 1.00 79.25 275 HIS A N 1
ATOM 2033 C CA . HIS A 1 275 ? -14.079 -4.788 2.352 1.00 79.25 275 HIS A CA 1
ATOM 2034 C C . HIS A 1 275 ? -14.728 -3.542 1.749 1.00 79.25 275 HIS A C 1
ATOM 2036 O O . HIS A 1 275 ? -14.599 -2.453 2.299 1.00 79.25 275 HIS A O 1
ATOM 2042 N N . GLU A 1 276 ? -15.502 -3.712 0.677 1.00 76.81 276 GLU A N 1
ATOM 2043 C CA . GLU A 1 276 ? -16.251 -2.626 0.037 1.00 76.81 276 GLU A CA 1
ATOM 2044 C C . GLU A 1 276 ? -17.250 -1.967 0.998 1.00 76.81 276 GLU A C 1
ATOM 2046 O O . GLU A 1 276 ? -17.431 -0.748 0.976 1.00 76.81 276 GLU A O 1
ATOM 2051 N N . ALA A 1 277 ? -17.903 -2.756 1.857 1.00 87.31 277 ALA A N 1
ATOM 2052 C CA . ALA A 1 277 ? -18.842 -2.247 2.846 1.00 87.31 277 ALA A CA 1
ATOM 2053 C C . ALA A 1 277 ? -18.144 -1.436 3.945 1.00 87.31 277 ALA A C 1
ATOM 2055 O O . ALA A 1 277 ? -18.616 -0.351 4.289 1.00 87.31 277 ALA A O 1
ATOM 2056 N N . VAL A 1 278 ? -17.019 -1.928 4.473 1.00 89.50 278 VAL A N 1
ATOM 2057 C CA . VAL A 1 278 ? -16.206 -1.198 5.457 1.00 89.50 278 VAL A CA 1
ATOM 2058 C C . VAL A 1 278 ? -15.692 0.112 4.864 1.00 89.50 278 VAL A C 1
ATOM 2060 O O . VAL A 1 278 ? -15.885 1.170 5.467 1.00 89.50 278 VAL A O 1
ATOM 2063 N N . ASP A 1 279 ? -15.136 0.069 3.654 1.00 80.50 279 ASP A N 1
ATOM 2064 C CA . ASP A 1 279 ? -14.670 1.252 2.932 1.00 80.50 279 ASP A CA 1
ATOM 2065 C C . ASP A 1 279 ? -15.791 2.265 2.711 1.00 80.50 279 ASP A C 1
ATOM 2067 O O . ASP A 1 279 ? -15.620 3.460 2.964 1.00 80.50 279 ASP A O 1
ATOM 2071 N N . TYR A 1 280 ? -16.959 1.792 2.268 1.00 84.31 280 TYR A N 1
ATOM 2072 C CA . TYR A 1 280 ? -18.121 2.643 2.062 1.00 84.31 280 TYR A CA 1
ATOM 2073 C C . TYR A 1 280 ? -18.520 3.359 3.353 1.00 84.31 280 TYR A C 1
ATOM 2075 O O . TYR A 1 280 ? -18.762 4.567 3.327 1.00 84.31 280 TYR A O 1
ATOM 2083 N N . VAL A 1 281 ? -18.578 2.635 4.471 1.00 89.12 281 VAL A N 1
ATOM 2084 C CA . VAL A 1 281 ? -18.971 3.183 5.771 1.00 89.12 281 VAL A CA 1
ATOM 2085 C C . VAL A 1 281 ? -17.961 4.217 6.262 1.00 89.12 281 VAL A C 1
ATOM 2087 O O . VAL A 1 281 ? -18.353 5.336 6.590 1.00 89.12 281 VAL A O 1
ATOM 2090 N N . ILE A 1 282 ? -16.666 3.898 6.246 1.00 84.62 282 ILE A N 1
ATOM 2091 C CA . ILE A 1 282 ? -15.625 4.820 6.718 1.00 84.62 282 ILE A CA 1
ATOM 2092 C C . ILE A 1 282 ? -15.556 6.087 5.859 1.00 84.62 282 ILE A C 1
ATOM 2094 O O . ILE A 1 282 ? -15.430 7.183 6.405 1.00 84.62 282 ILE A O 1
ATOM 2098 N N . LYS A 1 283 ? -15.678 5.961 4.532 1.00 80.00 283 LYS A N 1
ATOM 2099 C CA . LYS A 1 283 ? -15.546 7.093 3.601 1.00 80.00 283 LYS A CA 1
ATOM 2100 C C . LYS A 1 283 ? -16.800 7.966 3.516 1.00 80.00 283 LYS A C 1
ATOM 2102 O O . LYS A 1 283 ? -16.672 9.167 3.323 1.00 80.00 283 LYS A O 1
ATOM 2107 N N . ASN A 1 284 ? -17.998 7.385 3.631 1.00 82.38 284 ASN A N 1
ATOM 2108 C CA . ASN A 1 284 ? -19.247 8.079 3.274 1.00 82.38 284 ASN A CA 1
ATOM 2109 C C . ASN A 1 284 ? -20.221 8.294 4.437 1.00 82.38 284 ASN A C 1
ATOM 2111 O O . ASN A 1 284 ? -21.286 8.870 4.220 1.00 82.38 284 ASN A O 1
ATOM 2115 N N . ARG A 1 285 ? -19.937 7.768 5.634 1.00 84.62 285 ARG A N 1
ATOM 2116 C CA . ARG A 1 285 ? -20.844 7.899 6.788 1.00 84.62 285 ARG A CA 1
ATOM 2117 C C . ARG A 1 285 ? -20.272 8.729 7.921 1.00 84.62 285 ARG A C 1
ATOM 2119 O O . ARG A 1 285 ? -21.021 9.148 8.785 1.00 84.62 285 ARG A O 1
ATOM 2126 N N . LEU A 1 286 ? -18.975 8.996 7.937 1.00 77.94 286 LEU A N 1
ATOM 2127 C CA . LEU A 1 286 ? -18.344 9.813 8.968 1.00 77.94 286 LEU A CA 1
ATOM 2128 C C . LEU A 1 286 ? -18.136 11.232 8.425 1.00 77.94 286 LEU A C 1
ATOM 2130 O O . LEU A 1 286 ? -17.015 11.606 8.105 1.00 77.94 286 LEU A O 1
ATOM 2134 N N . ASP A 1 287 ? -19.224 12.006 8.304 1.00 60.22 287 ASP A N 1
ATOM 2135 C CA . ASP A 1 287 ? -19.227 13.316 7.620 1.00 60.22 287 ASP A CA 1
ATOM 2136 C C . ASP A 1 287 ? -18.235 14.342 8.213 1.00 60.22 287 ASP A C 1
ATOM 2138 O O . ASP A 1 287 ? -17.791 15.223 7.487 1.00 60.22 287 ASP A O 1
ATOM 2142 N N . GLU A 1 288 ? -17.827 14.194 9.483 1.00 67.75 288 GLU A N 1
ATOM 2143 C CA . GLU A 1 288 ? -16.684 14.907 10.110 1.00 67.75 288 GLU A CA 1
ATOM 2144 C C . GLU A 1 288 ? -16.022 14.124 11.273 1.00 67.75 288 GLU A C 1
ATOM 2146 O O . GLU A 1 288 ? -14.981 14.530 11.791 1.00 67.75 288 GLU A O 1
ATOM 2151 N N . GLY A 1 289 ? -16.620 13.008 11.709 1.00 73.81 289 GLY A N 1
ATOM 2152 C CA . GLY A 1 289 ? -16.211 12.286 12.916 1.00 73.81 289 GLY A CA 1
ATOM 2153 C C . GLY A 1 289 ? -15.006 11.370 12.722 1.00 73.81 289 GLY A C 1
ATOM 2154 O O . GLY A 1 289 ? -14.768 10.852 11.628 1.00 73.81 289 GLY A O 1
ATOM 2155 N N . LYS A 1 290 ? -14.259 11.136 13.803 1.00 78.75 290 LYS A N 1
ATOM 2156 C CA . LYS A 1 290 ? -13.077 10.261 13.808 1.00 78.75 290 LYS A CA 1
ATOM 2157 C C . LYS A 1 290 ? -13.396 8.897 14.398 1.00 78.75 290 LYS A C 1
ATOM 2159 O O . LYS A 1 290 ? -13.667 8.800 15.586 1.00 78.75 290 LYS A O 1
ATOM 2164 N N . ALA A 1 291 ? -13.372 7.846 13.585 1.00 86.56 291 ALA A N 1
ATOM 2165 C CA . ALA A 1 291 ? -13.660 6.492 14.043 1.00 86.56 291 ALA A CA 1
ATOM 2166 C C . ALA A 1 291 ? -12.894 5.424 13.255 1.00 86.56 291 ALA A C 1
ATOM 2168 O O . ALA A 1 291 ? -12.396 5.653 12.148 1.00 86.56 291 ALA A O 1
ATOM 2169 N N . GLY A 1 292 ? -12.823 4.242 13.854 1.00 89.19 292 GLY A N 1
ATOM 2170 C CA . GLY A 1 292 ? -12.358 3.010 13.244 1.00 89.19 292 GLY A CA 1
ATOM 2171 C C . GLY A 1 292 ? -13.283 1.847 13.573 1.00 89.19 292 GLY A C 1
ATOM 2172 O O . GLY A 1 292 ? -14.094 1.914 14.497 1.00 89.19 292 GLY A O 1
ATOM 2173 N N . LEU A 1 293 ? -13.182 0.777 12.795 1.00 94.25 293 LEU A N 1
ATOM 2174 C CA . LEU A 1 293 ? -13.904 -0.461 13.034 1.00 94.25 293 LEU A CA 1
ATOM 2175 C C . LEU A 1 293 ? -13.132 -1.671 12.513 1.00 94.25 293 LEU A C 1
ATOM 2177 O O . LEU A 1 293 ? -12.330 -1.575 11.580 1.00 94.25 293 LEU A O 1
ATOM 2181 N N . ILE A 1 294 ? -13.439 -2.817 13.107 1.00 95.56 294 ILE A N 1
ATOM 2182 C CA . ILE A 1 294 ? -13.085 -4.143 12.602 1.00 95.56 294 ILE A CA 1
ATOM 2183 C C . ILE A 1 294 ? -14.368 -4.886 12.244 1.00 95.56 294 ILE A C 1
ATOM 2185 O O . ILE A 1 294 ? -15.395 -4.729 12.912 1.00 95.56 294 ILE A O 1
ATOM 2189 N N . ALA A 1 295 ? -14.303 -5.721 11.218 1.00 97.00 295 ALA A N 1
ATOM 2190 C CA . ALA A 1 295 ? -15.406 -6.561 10.801 1.00 97.00 295 ALA A CA 1
ATOM 2191 C C . ALA A 1 295 ? -14.906 -7.927 10.324 1.00 97.00 295 ALA A C 1
ATOM 2193 O O . ALA A 1 295 ? -13.813 -8.043 9.771 1.00 97.00 295 ALA A O 1
ATOM 2194 N N . VAL A 1 296 ? -15.728 -8.954 10.533 1.00 96.06 296 VAL A N 1
ATOM 2195 C CA . VAL A 1 296 ? -15.472 -10.321 10.057 1.00 96.06 296 VAL A CA 1
ATOM 2196 C C . VAL A 1 296 ? -16.735 -10.849 9.397 1.00 96.06 296 VAL A C 1
ATOM 2198 O O . VAL A 1 296 ? -17.810 -10.765 9.997 1.00 96.06 296 VAL A O 1
ATOM 2201 N N . SER A 1 297 ? -16.631 -11.373 8.177 1.00 95.38 297 SER A N 1
ATOM 2202 C CA . SER A 1 297 ? -17.765 -11.966 7.463 1.00 95.38 297 SER A CA 1
ATOM 2203 C C . SER A 1 297 ? -18.017 -13.407 7.906 1.00 95.38 297 SER A C 1
ATOM 2205 O O . SER A 1 297 ? -17.144 -14.079 8.456 1.00 95.38 297 SER A O 1
ATOM 2207 N N . LYS A 1 298 ? -19.214 -13.921 7.617 1.00 94.12 298 LYS A N 1
ATOM 2208 C CA . LYS A 1 298 ? -19.569 -15.336 7.818 1.00 94.12 298 LYS A CA 1
ATOM 2209 C C . LYS A 1 298 ? -18.647 -16.314 7.069 1.00 94.12 298 LYS A C 1
ATOM 2211 O O . LYS A 1 298 ? -18.597 -17.490 7.415 1.00 94.12 298 LYS A O 1
ATOM 2216 N N . ASP A 1 299 ? -17.967 -15.826 6.031 1.00 89.56 299 ASP A N 1
ATOM 2217 C CA . ASP A 1 299 ? -17.108 -16.607 5.143 1.00 89.56 299 ASP A CA 1
ATOM 2218 C C . ASP A 1 299 ? -15.630 -16.564 5.584 1.00 89.56 299 ASP A C 1
ATOM 2220 O O . ASP A 1 299 ? -14.787 -17.205 4.961 1.00 89.56 299 ASP A O 1
ATOM 2224 N N . GLY A 1 300 ? -15.312 -15.859 6.680 1.00 86.12 300 GLY A N 1
ATOM 2225 C CA . GLY A 1 300 ? -13.957 -15.778 7.234 1.00 86.12 300 GLY A CA 1
ATOM 2226 C C . GLY A 1 300 ? -13.115 -14.615 6.704 1.00 86.12 300 GLY A C 1
ATOM 2227 O O . GLY A 1 300 ? -11.927 -14.545 7.015 1.00 86.12 300 GLY A O 1
ATOM 2228 N N . GLU A 1 301 ? -13.703 -13.694 5.936 1.00 86.81 301 GLU A N 1
ATOM 2229 C CA . GLU A 1 301 ? -13.018 -12.467 5.512 1.00 86.81 301 GLU A CA 1
ATOM 2230 C C . GLU A 1 301 ? -12.904 -11.497 6.688 1.00 86.81 301 GLU A C 1
ATOM 2232 O O . GLU A 1 301 ? -13.821 -11.403 7.507 1.00 86.81 301 GLU A O 1
ATOM 2237 N N . VAL A 1 302 ? -11.804 -10.747 6.750 1.00 87.50 302 VAL A N 1
ATOM 2238 C CA . VAL A 1 302 ? -11.562 -9.733 7.780 1.00 87.50 302 VAL A CA 1
ATOM 2239 C C . VAL A 1 302 ? -11.318 -8.391 7.110 1.00 87.50 302 VAL A C 1
ATOM 2241 O O . VAL A 1 302 ? -10.456 -8.280 6.245 1.00 87.50 302 VAL A O 1
ATOM 2244 N N . ALA A 1 303 ? -12.029 -7.356 7.550 1.00 84.12 303 ALA A N 1
ATOM 2245 C CA . ALA A 1 303 ? -11.822 -5.991 7.091 1.00 84.12 303 ALA A CA 1
ATOM 2246 C C . ALA A 1 303 ? -11.643 -5.052 8.284 1.00 84.12 303 ALA A C 1
ATOM 2248 O O . ALA A 1 303 ? -12.363 -5.135 9.280 1.00 84.12 303 ALA A O 1
ATOM 2249 N N . CYS A 1 304 ? -10.687 -4.137 8.168 1.00 86.44 304 CYS A N 1
ATOM 2250 C CA . CYS A 1 304 ? -10.431 -3.093 9.150 1.00 86.44 304 CYS A CA 1
ATOM 2251 C C . CYS A 1 304 ? -10.416 -1.751 8.423 1.00 86.44 304 CYS A C 1
ATOM 2253 O O . CYS A 1 304 ? -9.727 -1.617 7.418 1.00 86.44 304 CYS A O 1
ATOM 2255 N N . GLY A 1 305 ? -11.139 -0.756 8.930 1.00 81.00 305 GLY A N 1
ATOM 2256 C CA . GLY A 1 305 ? -11.191 0.569 8.313 1.00 81.00 305 GLY A CA 1
ATOM 2257 C C . GLY A 1 305 ? -11.247 1.663 9.366 1.00 81.00 305 GLY A C 1
ATOM 2258 O O . GLY A 1 305 ? -11.893 1.496 10.397 1.00 81.00 305 GLY A O 1
ATOM 2259 N N . PHE A 1 306 ? -10.552 2.773 9.133 1.00 83.94 306 PHE A N 1
ATOM 2260 C CA . PHE A 1 306 ? -10.506 3.914 10.048 1.00 83.94 306 PHE A CA 1
ATOM 2261 C C . PHE A 1 306 ? -10.132 5.195 9.296 1.00 83.94 306 PHE A C 1
ATOM 2263 O O . PHE A 1 306 ? -9.459 5.147 8.272 1.00 83.94 306 PHE A O 1
ATOM 2270 N N . ASN A 1 307 ? -10.560 6.348 9.812 1.00 74.38 307 ASN A N 1
ATOM 2271 C CA . ASN A 1 307 ? -10.200 7.673 9.282 1.00 74.38 307 ASN A CA 1
ATOM 2272 C C . ASN A 1 307 ? -9.390 8.519 10.293 1.00 74.38 307 ASN A C 1
ATOM 2274 O O . ASN A 1 307 ? -9.305 9.752 10.182 1.00 74.38 307 ASN A O 1
ATOM 2278 N N . THR A 1 308 ? -8.833 7.851 11.304 1.00 68.56 308 THR A N 1
ATOM 2279 C CA . THR A 1 308 ? -8.012 8.414 12.382 1.00 68.56 308 THR A CA 1
ATOM 2280 C C . THR A 1 308 ? -6.516 8.331 12.053 1.00 68.56 308 THR A C 1
ATOM 2282 O O . THR A 1 308 ? -6.119 7.836 11.003 1.00 68.56 308 THR A O 1
ATOM 2285 N N . THR A 1 309 ? -5.659 8.812 12.955 1.00 61.28 309 THR A N 1
ATOM 2286 C CA . THR A 1 309 ? -4.185 8.774 12.836 1.00 61.28 309 THR A CA 1
ATOM 2287 C C . THR A 1 309 ? -3.569 7.371 12.946 1.00 61.28 309 THR A C 1
ATOM 2289 O O . THR A 1 309 ? -2.347 7.213 12.860 1.00 61.28 309 THR A O 1
ATOM 2292 N N . GLY A 1 310 ? -4.386 6.352 13.199 1.00 67.00 310 GLY A N 1
ATOM 2293 C CA . GLY A 1 310 ? -3.993 4.952 13.250 1.00 67.00 310 GLY A CA 1
ATOM 2294 C C . GLY A 1 310 ? -4.832 4.171 14.249 1.00 67.00 310 GLY A C 1
ATOM 2295 O O . GLY A 1 310 ? -5.376 4.740 15.191 1.00 67.00 310 GLY A O 1
ATOM 2296 N N . MET A 1 311 ? -4.908 2.856 14.063 1.00 74.62 311 MET A N 1
ATOM 2297 C CA . MET A 1 311 ? -5.723 1.980 14.900 1.00 74.62 311 MET A CA 1
ATOM 2298 C C . MET A 1 311 ? -4.919 0.767 15.363 1.00 74.62 311 MET A C 1
ATOM 2300 O O . MET A 1 311 ? -4.402 0.045 14.514 1.00 74.62 311 MET A O 1
ATOM 2304 N N . PHE A 1 312 ? -4.812 0.540 16.677 1.00 78.38 312 PHE A N 1
ATOM 2305 C CA . PHE A 1 312 ? -4.277 -0.716 17.202 1.00 78.38 312 PHE A CA 1
ATOM 2306 C C . PHE A 1 312 ? -5.253 -1.833 16.883 1.00 78.38 312 PHE A C 1
ATOM 2308 O O . PHE A 1 312 ? -6.382 -1.831 17.376 1.00 78.38 312 PHE A O 1
ATOM 2315 N N . ARG A 1 313 ? -4.806 -2.780 16.067 1.00 85.38 313 ARG A N 1
ATOM 2316 C CA . ARG A 1 313 ? -5.627 -3.887 15.598 1.00 85.38 313 ARG A CA 1
ATOM 2317 C C . ARG A 1 313 ? -4.816 -5.161 15.487 1.00 85.38 313 ARG A C 1
ATOM 2319 O O . ARG A 1 313 ? -3.591 -5.121 15.351 1.00 85.38 313 ARG A O 1
ATOM 2326 N N . GLY A 1 314 ? -5.517 -6.278 15.487 1.00 82.44 314 GLY A N 1
ATOM 2327 C CA . GLY A 1 314 ? -4.969 -7.512 14.976 1.00 82.44 314 GLY A CA 1
ATOM 2328 C C . GLY A 1 314 ? -6.047 -8.465 14.503 1.00 82.44 314 GLY A C 1
ATOM 2329 O O . GLY A 1 314 ? -7.217 -8.317 14.848 1.00 82.44 314 GLY A O 1
ATOM 2330 N N . CYS A 1 315 ? -5.667 -9.434 13.688 1.00 85.12 315 CYS A N 1
ATOM 2331 C CA . CYS A 1 315 ? -6.590 -10.451 13.217 1.00 85.12 315 CYS A CA 1
ATOM 2332 C C . CYS A 1 315 ? -5.884 -11.769 12.940 1.00 85.12 315 CYS A C 1
ATOM 2334 O O . CYS A 1 315 ? -4.664 -11.806 12.786 1.00 85.12 315 CYS A O 1
ATOM 2336 N N . ALA A 1 316 ? -6.669 -12.841 12.886 1.00 79.62 316 ALA A N 1
ATOM 2337 C CA . ALA A 1 316 ? -6.212 -14.138 12.437 1.00 79.62 316 ALA A CA 1
ATOM 2338 C C . ALA A 1 316 ? -7.294 -14.894 11.663 1.00 79.62 316 ALA A C 1
ATOM 2340 O O . ALA A 1 316 ? -8.475 -14.820 12.006 1.00 79.62 316 ALA A O 1
ATOM 2341 N N . THR A 1 317 ? -6.878 -15.664 10.659 1.00 81.50 317 THR A N 1
ATOM 2342 C CA . THR A 1 317 ? -7.761 -16.525 9.853 1.00 81.50 317 THR A CA 1
ATOM 2343 C C . THR A 1 317 ? -7.263 -17.972 9.830 1.00 81.50 317 THR A C 1
ATOM 2345 O O . THR A 1 317 ? -6.108 -18.260 10.164 1.00 81.50 317 THR A O 1
ATOM 2348 N N . GLU A 1 318 ? -8.132 -18.907 9.432 1.00 74.75 318 GLU A N 1
ATOM 2349 C CA . GLU A 1 318 ? -7.795 -20.336 9.353 1.00 74.75 318 GLU A CA 1
ATOM 2350 C C . GLU A 1 318 ? -6.598 -20.647 8.437 1.00 74.75 318 GLU A C 1
ATOM 2352 O O . GLU A 1 318 ? -5.822 -21.554 8.747 1.00 74.75 318 GLU A O 1
ATOM 2357 N N . ASP A 1 319 ? -6.382 -19.846 7.391 1.00 64.94 319 ASP A N 1
ATOM 2358 C CA . ASP A 1 319 ? -5.286 -20.014 6.424 1.00 64.94 319 ASP A CA 1
ATOM 2359 C C . ASP A 1 319 ? -3.913 -19.545 6.951 1.00 64.94 319 ASP A C 1
ATOM 2361 O O . ASP A 1 319 ? -2.903 -19.642 6.254 1.00 64.94 319 ASP A O 1
ATOM 2365 N N . GLY A 1 320 ? -3.844 -19.076 8.203 1.00 51.56 320 GLY A N 1
ATOM 2366 C CA . GLY A 1 320 ? -2.593 -18.725 8.878 1.00 51.56 320 GLY A CA 1
ATOM 2367 C C . GLY A 1 320 ? -2.156 -17.267 8.722 1.00 51.56 320 GLY A C 1
ATOM 2368 O O . GLY A 1 320 ? -1.030 -16.943 9.100 1.00 51.56 320 GLY A O 1
ATOM 2369 N N . PHE A 1 321 ? -3.023 -16.384 8.215 1.00 43.06 321 PHE A N 1
ATOM 2370 C CA . PHE A 1 321 ? -2.797 -14.939 8.278 1.00 43.06 321 PHE A CA 1
ATOM 2371 C C . PHE A 1 321 ? -2.901 -14.476 9.738 1.00 43.06 321 PHE A C 1
ATOM 2373 O O . PHE A 1 321 ? -3.862 -14.828 10.417 1.00 43.06 321 PHE A O 1
ATOM 2380 N N . MET A 1 322 ? -1.902 -13.735 10.222 1.00 37.50 322 MET A N 1
ATOM 2381 C CA . MET A 1 322 ? -1.862 -13.081 11.535 1.00 37.50 322 MET A CA 1
ATOM 2382 C C . MET A 1 322 ? -1.270 -11.682 11.339 1.00 37.50 322 MET A C 1
ATOM 2384 O O . MET A 1 322 ? -0.089 -11.560 11.013 1.00 37.50 322 MET A O 1
ATOM 2388 N N . GLU A 1 323 ? -2.068 -10.637 11.546 1.00 48.28 323 GLU A N 1
ATOM 2389 C CA . GLU A 1 323 ? -1.635 -9.231 11.488 1.00 48.28 323 GLU A CA 1
ATOM 2390 C C . GLU A 1 323 ? -1.803 -8.605 12.877 1.00 48.28 323 GLU A C 1
ATOM 2392 O O . GLU A 1 323 ? -2.841 -8.803 13.502 1.00 48.28 323 GLU A O 1
ATOM 2397 N N . VAL A 1 324 ? -0.809 -7.856 13.376 1.00 44.03 324 VAL A N 1
ATOM 2398 C CA . VAL A 1 324 ? -0.923 -7.022 14.592 1.00 44.03 324 VAL A CA 1
ATOM 2399 C C . VAL A 1 324 ? -0.175 -5.700 14.366 1.00 44.03 324 VAL A C 1
ATOM 2401 O O . VAL A 1 324 ? 1.056 -5.686 14.267 1.00 44.03 324 VAL A O 1
ATOM 2404 N N . GLY A 1 325 ? -0.887 -4.570 14.289 1.00 47.72 325 GLY A N 1
ATOM 2405 C CA . GLY A 1 325 ? -0.302 -3.303 13.827 1.00 47.72 325 GLY A CA 1
ATOM 2406 C C . GLY A 1 325 ? -1.151 -2.043 14.039 1.00 47.72 325 GLY A C 1
ATOM 2407 O O . GLY A 1 325 ? -2.226 -2.096 14.628 1.00 47.72 325 GLY A O 1
ATOM 2408 N N . ARG A 1 326 ? -0.606 -0.901 13.591 1.00 37.84 326 ARG A N 1
ATOM 2409 C CA . ARG A 1 326 ? -1.167 0.464 13.637 1.00 37.84 326 ARG A CA 1
ATOM 2410 C C . ARG A 1 326 ? -0.674 1.228 12.408 1.00 37.84 326 ARG A C 1
ATOM 2412 O O . ARG A 1 326 ? 0.525 1.165 12.166 1.00 37.84 326 ARG A O 1
ATOM 2419 N N . GLU A 1 327 ? -1.513 1.999 11.702 1.00 50.22 327 GLU A N 1
ATOM 2420 C CA . GLU A 1 327 ? -1.033 2.768 10.533 1.00 50.22 327 GLU A CA 1
ATOM 2421 C C . GLU A 1 327 ? -1.539 4.216 10.420 1.00 50.22 327 GLU A C 1
ATOM 2423 O O . GLU A 1 327 ? -2.720 4.465 10.220 1.00 50.22 327 GLU A O 1
ATOM 2428 N N . MET A 1 328 ? -0.593 5.159 10.508 1.00 36.22 328 MET A N 1
ATOM 2429 C CA . MET A 1 328 ? -0.278 6.159 9.472 1.00 36.22 328 MET A CA 1
ATOM 2430 C C . MET A 1 328 ? 1.256 6.209 9.364 1.00 36.22 328 MET A C 1
ATOM 2432 O O . MET A 1 328 ? 1.931 6.103 10.391 1.00 36.22 328 MET A O 1
ATOM 2436 N N . GLY A 1 329 ? 1.800 6.403 8.156 1.00 54.16 329 GLY A N 1
ATOM 2437 C CA . GLY A 1 329 ? 3.250 6.393 7.890 1.00 54.16 329 GLY A CA 1
ATOM 2438 C C . GLY A 1 329 ? 3.785 5.080 7.308 1.00 54.16 329 GLY A C 1
ATOM 2439 O O . GLY A 1 329 ? 4.962 4.778 7.502 1.00 54.16 329 GLY A O 1
ATOM 2440 N N . ALA A 1 330 ? 2.929 4.325 6.613 1.00 69.12 330 ALA A N 1
ATOM 2441 C CA . ALA A 1 330 ? 3.301 3.098 5.926 1.00 69.12 330 ALA A CA 1
ATOM 2442 C C . ALA A 1 330 ? 4.195 3.411 4.722 1.00 69.12 330 ALA A C 1
ATOM 2444 O O . ALA A 1 330 ? 3.822 4.200 3.850 1.00 69.12 330 ALA A O 1
ATOM 2445 N N . TRP A 1 331 ? 5.380 2.805 4.654 1.00 91.38 331 TRP A N 1
ATOM 2446 C CA . TRP A 1 331 ? 6.110 2.806 3.388 1.00 91.38 331 TRP A CA 1
ATOM 2447 C C . TRP A 1 331 ? 5.406 1.903 2.375 1.00 91.38 331 TRP A C 1
ATOM 2449 O O . TRP A 1 331 ? 4.859 0.855 2.720 1.00 91.38 331 TRP A O 1
ATOM 2459 N N . ALA A 1 332 ? 5.483 2.287 1.108 1.00 95.31 332 ALA A N 1
ATOM 2460 C CA . ALA A 1 332 ? 5.034 1.465 -0.003 1.00 95.31 332 ALA A CA 1
ATOM 2461 C C . ALA A 1 332 ? 5.998 1.601 -1.176 1.00 95.31 332 ALA A C 1
ATOM 2463 O O . ALA A 1 332 ? 6.662 2.627 -1.355 1.00 95.31 332 ALA A O 1
ATOM 2464 N N . ILE A 1 333 ? 6.080 0.547 -1.974 1.00 98.50 333 ILE A N 1
ATOM 2465 C CA . ILE A 1 333 ? 6.903 0.479 -3.173 1.00 98.50 333 ILE A CA 1
ATOM 2466 C C . ILE A 1 333 ? 6.122 -0.207 -4.286 1.00 98.50 333 ILE A C 1
ATOM 2468 O O . ILE A 1 333 ? 5.462 -1.220 -4.061 1.00 98.50 333 ILE A O 1
ATOM 2472 N N . ALA A 1 334 ? 6.254 0.307 -5.503 1.00 98.56 334 ALA A N 1
ATOM 2473 C CA . ALA A 1 334 ? 5.868 -0.404 -6.710 1.00 98.56 334 ALA A CA 1
ATOM 2474 C C . ALA A 1 334 ? 7.001 -0.370 -7.735 1.00 98.56 334 ALA A C 1
ATOM 2476 O O . ALA A 1 334 ? 7.765 0.593 -7.812 1.00 98.56 334 ALA A O 1
ATOM 2477 N N . VAL A 1 335 ? 7.087 -1.426 -8.537 1.00 98.56 335 VAL A N 1
ATOM 2478 C CA . VAL A 1 335 ? 8.061 -1.608 -9.615 1.00 98.56 335 VAL A CA 1
ATOM 2479 C C . VAL A 1 335 ? 7.363 -2.104 -10.876 1.00 98.56 335 VAL A C 1
ATOM 2481 O O . VAL A 1 335 ? 6.383 -2.845 -10.790 1.00 98.56 335 VAL A O 1
ATOM 2484 N N . HIS A 1 336 ? 7.880 -1.745 -12.050 1.00 98.19 336 HIS A N 1
ATOM 2485 C CA . HIS A 1 336 ? 7.452 -2.341 -13.314 1.00 98.19 336 HIS A CA 1
ATOM 2486 C C . HIS A 1 336 ? 8.638 -2.752 -14.188 1.00 98.19 336 HIS A C 1
ATOM 2488 O O . HIS A 1 336 ? 9.681 -2.100 -14.198 1.00 98.19 336 HIS A O 1
ATOM 2494 N N . GLY A 1 337 ? 8.434 -3.835 -14.939 1.00 94.31 337 GLY A N 1
ATOM 2495 C CA . GLY A 1 337 ? 9.290 -4.307 -16.035 1.00 94.31 337 GLY A CA 1
ATOM 2496 C C . GLY A 1 337 ? 8.713 -3.997 -17.419 1.00 94.31 337 GLY A C 1
ATOM 2497 O O . GLY A 1 337 ? 9.223 -4.473 -18.428 1.00 94.31 337 GLY A O 1
ATOM 2498 N N . GLY A 1 338 ? 7.619 -3.230 -17.446 1.00 88.94 338 GLY A N 1
ATOM 2499 C CA . GLY A 1 338 ? 7.070 -2.616 -18.643 1.00 88.94 338 GLY A CA 1
ATOM 2500 C C . GLY A 1 338 ? 5.737 -3.192 -19.131 1.00 88.94 338 GLY A C 1
ATOM 2501 O O . GLY A 1 338 ? 5.320 -4.283 -18.728 1.00 88.94 338 GLY A O 1
ATOM 2502 N N . ALA A 1 339 ? 5.030 -2.400 -19.939 1.00 83.62 339 ALA A N 1
ATOM 2503 C CA . ALA A 1 339 ? 3.688 -2.676 -20.444 1.00 83.62 339 ALA A CA 1
ATOM 2504 C C . ALA A 1 339 ? 3.730 -3.161 -21.894 1.00 83.62 339 ALA A C 1
ATOM 2506 O O . ALA A 1 339 ? 4.457 -2.604 -22.708 1.00 83.62 339 ALA A O 1
ATOM 2507 N N . GLY A 1 340 ? 2.901 -4.159 -22.213 1.00 79.00 340 GLY A N 1
ATOM 2508 C CA . GLY A 1 340 ? 2.851 -4.757 -23.543 1.00 79.00 340 GLY A CA 1
ATOM 2509 C C . GLY A 1 340 ? 3.257 -6.216 -23.622 1.00 79.00 340 GLY A C 1
ATOM 2510 O O . GLY A 1 340 ? 4.026 -6.610 -24.490 1.00 79.00 340 GLY A O 1
ATOM 2511 N N . VAL A 1 341 ? 2.780 -7.033 -22.689 1.00 81.62 341 VAL A N 1
ATOM 2512 C CA . VAL A 1 341 ? 3.202 -8.433 -22.627 1.00 81.62 341 VAL A CA 1
ATOM 2513 C C . VAL A 1 341 ? 2.431 -9.276 -23.643 1.00 81.62 341 VAL A C 1
ATOM 2515 O O . VAL A 1 341 ? 1.200 -9.264 -23.653 1.00 81.62 341 VAL A O 1
ATOM 2518 N N . ASP A 1 342 ? 3.150 -10.044 -24.469 1.00 82.69 342 ASP A N 1
ATOM 2519 C CA . ASP A 1 342 ? 2.537 -11.023 -25.373 1.00 82.69 342 ASP A CA 1
ATOM 2520 C C . ASP A 1 342 ? 1.767 -12.089 -24.562 1.00 82.69 342 ASP A C 1
ATOM 2522 O O . ASP A 1 342 ? 2.381 -12.774 -23.741 1.00 82.69 342 ASP A O 1
ATOM 2526 N N . PRO A 1 343 ? 0.457 -12.302 -24.797 1.00 81.75 343 PRO A N 1
ATOM 2527 C CA . PRO A 1 343 ? -0.349 -13.343 -24.141 1.00 81.75 343 PRO A CA 1
ATOM 2528 C C . PRO A 1 343 ? 0.222 -14.758 -24.194 1.00 81.75 343 PRO A C 1
ATOM 2530 O O . PRO A 1 343 ? -0.080 -15.588 -23.337 1.00 81.75 343 PRO A O 1
ATOM 2533 N N . ASN A 1 344 ? 1.028 -15.048 -25.213 1.00 82.69 344 ASN A N 1
ATOM 2534 C CA . ASN A 1 344 ? 1.651 -16.343 -25.448 1.00 82.69 344 ASN A CA 1
ATOM 2535 C C . ASN A 1 344 ? 3.074 -16.424 -24.883 1.00 82.69 344 ASN A C 1
ATOM 2537 O O . ASN A 1 344 ? 3.779 -17.398 -25.157 1.00 82.69 344 ASN A O 1
ATOM 2541 N N . LEU A 1 345 ? 3.509 -15.428 -24.101 1.00 84.69 345 LEU A N 1
ATOM 2542 C CA . LEU A 1 345 ? 4.796 -15.432 -23.416 1.00 84.69 345 LEU A CA 1
ATOM 2543 C C . LEU A 1 345 ? 4.984 -16.762 -22.661 1.00 84.69 345 LEU A C 1
ATOM 2545 O O . LEU A 1 345 ? 4.164 -17.100 -21.798 1.00 84.69 345 LEU A O 1
ATOM 2549 N N . PRO A 1 346 ? 6.053 -17.531 -22.937 1.00 89.69 346 PRO A N 1
ATOM 2550 C CA . PRO A 1 346 ? 6.293 -18.797 -22.261 1.00 89.69 346 PRO A CA 1
ATOM 2551 C C . PRO A 1 346 ? 6.353 -18.643 -20.740 1.00 89.69 346 PRO A C 1
ATOM 2553 O O . PRO A 1 346 ? 6.943 -17.694 -20.222 1.00 89.69 346 PRO A O 1
ATOM 2556 N N . LYS A 1 347 ? 5.794 -19.621 -20.015 1.00 87.06 347 LYS A N 1
ATOM 2557 C CA . LYS A 1 347 ? 5.758 -19.611 -18.541 1.00 87.06 347 LYS A CA 1
ATOM 2558 C C . LYS A 1 347 ? 7.138 -19.417 -17.916 1.00 87.06 347 LYS A C 1
ATOM 2560 O O . LYS A 1 347 ? 7.252 -18.715 -16.927 1.00 87.06 347 LYS A O 1
ATOM 2565 N N . GLU A 1 348 ? 8.179 -20.008 -18.493 1.00 89.06 348 GLU A N 1
ATOM 2566 C CA . GLU A 1 348 ? 9.550 -19.861 -17.994 1.00 89.06 348 GLU A CA 1
ATOM 2567 C C . GLU A 1 348 ? 10.006 -18.395 -17.977 1.00 89.06 348 GLU A C 1
ATOM 2569 O O . GLU A 1 348 ? 10.434 -17.912 -16.932 1.00 89.06 348 GLU A O 1
ATOM 2574 N N . ARG A 1 349 ? 9.787 -17.655 -19.072 1.00 88.06 349 ARG A N 1
ATOM 2575 C CA . ARG A 1 349 ? 10.091 -16.217 -19.160 1.00 88.06 349 ARG A CA 1
ATOM 2576 C C . ARG A 1 349 ? 9.229 -15.376 -18.219 1.00 88.06 349 ARG A C 1
ATOM 2578 O O . ARG A 1 349 ? 9.723 -14.423 -17.623 1.00 88.06 349 ARG A O 1
ATOM 2585 N N . GLN A 1 350 ? 7.956 -15.746 -18.036 1.00 85.62 350 GLN A N 1
ATOM 2586 C CA . GLN A 1 350 ? 7.104 -15.108 -17.023 1.00 85.62 350 GLN A CA 1
ATOM 2587 C C . GLN A 1 350 ? 7.698 -15.274 -15.618 1.00 85.62 350 GLN A C 1
ATOM 2589 O O . GLN A 1 350 ? 7.755 -14.314 -14.856 1.00 85.62 350 GLN A O 1
ATOM 2594 N N . GLU A 1 351 ? 8.148 -16.480 -15.268 1.00 83.31 351 GLU A N 1
ATOM 2595 C CA . GLU A 1 351 ? 8.724 -16.763 -13.952 1.00 83.31 351 GLU A CA 1
ATOM 2596 C C . GLU A 1 351 ? 10.097 -16.105 -13.756 1.00 83.31 351 GLU A C 1
ATOM 2598 O O . GLU A 1 351 ? 10.399 -15.659 -12.652 1.00 83.31 351 GLU A O 1
ATOM 2603 N N . GLU A 1 352 ? 10.918 -15.981 -14.801 1.00 89.38 352 GLU A N 1
ATOM 2604 C CA . GLU A 1 352 ? 12.165 -15.203 -14.757 1.00 89.38 352 GLU A CA 1
ATOM 2605 C C . GLU A 1 352 ? 11.899 -13.726 -14.449 1.00 89.38 352 GLU A C 1
ATOM 2607 O O . GLU A 1 352 ? 12.492 -13.176 -13.516 1.00 89.38 352 GLU A O 1
ATOM 2612 N N . ALA A 1 353 ? 10.940 -13.117 -15.151 1.00 88.75 353 ALA A N 1
ATOM 2613 C CA . ALA A 1 353 ? 10.530 -11.736 -14.915 1.00 88.75 353 ALA A CA 1
ATOM 2614 C C . ALA A 1 353 ? 9.980 -11.542 -13.502 1.00 88.75 353 ALA A C 1
ATOM 2616 O O . ALA A 1 353 ? 10.389 -10.619 -12.795 1.00 88.75 353 ALA A O 1
ATOM 2617 N N . LYS A 1 354 ? 9.122 -12.457 -13.035 1.00 83.88 354 LYS A N 1
ATOM 2618 C CA . LYS A 1 354 ? 8.607 -12.413 -11.662 1.00 83.88 354 LYS A CA 1
ATOM 2619 C C . LYS A 1 354 ? 9.724 -12.514 -10.629 1.00 83.88 354 LYS A C 1
ATOM 2621 O O . LYS A 1 354 ? 9.728 -11.731 -9.686 1.00 83.88 354 LYS A O 1
ATOM 2626 N N . ARG A 1 355 ? 10.702 -13.413 -10.807 1.00 85.31 355 ARG A N 1
ATOM 2627 C CA . ARG A 1 355 ? 11.851 -13.533 -9.888 1.00 85.31 355 ARG A CA 1
ATOM 2628 C C . ARG A 1 355 ? 12.668 -12.247 -9.826 1.00 85.31 355 ARG A C 1
ATOM 2630 O O . ARG A 1 355 ? 13.082 -11.861 -8.732 1.00 85.31 355 ARG A O 1
ATOM 2637 N N . LEU A 1 356 ? 12.896 -11.588 -10.962 1.00 93.56 356 LEU A N 1
ATOM 2638 C CA . LEU A 1 356 ? 13.598 -10.306 -11.000 1.00 93.56 356 LEU A CA 1
ATOM 2639 C C . LEU A 1 356 ? 12.810 -9.216 -10.262 1.00 93.56 356 LEU A C 1
ATOM 2641 O O . LEU A 1 356 ? 13.370 -8.544 -9.397 1.00 93.56 356 LEU A O 1
ATOM 2645 N N . LEU A 1 357 ? 11.507 -9.088 -10.522 1.00 91.56 357 LEU A N 1
ATOM 2646 C CA . LEU A 1 357 ? 10.657 -8.120 -9.821 1.00 91.56 357 LEU A CA 1
ATOM 2647 C C . LEU A 1 357 ? 10.579 -8.404 -8.315 1.00 91.56 357 LEU A C 1
ATOM 2649 O O . LEU A 1 357 ? 10.714 -7.484 -7.512 1.00 91.56 357 LEU A O 1
ATOM 2653 N N . THR A 1 358 ? 10.464 -9.671 -7.908 1.00 80.94 358 THR A N 1
ATOM 2654 C CA . THR A 1 358 ? 10.547 -10.086 -6.500 1.00 80.94 358 THR A CA 1
ATOM 2655 C C . THR A 1 358 ? 11.891 -9.705 -5.878 1.00 80.94 358 THR A C 1
ATOM 2657 O O . THR A 1 358 ? 11.930 -9.220 -4.748 1.00 80.94 358 THR A O 1
ATOM 2660 N N . ARG A 1 359 ? 13.008 -9.892 -6.593 1.00 90.25 359 ARG A N 1
ATOM 2661 C CA . ARG A 1 359 ? 14.345 -9.487 -6.128 1.00 90.25 359 ARG A CA 1
ATOM 2662 C C . ARG A 1 359 ? 14.428 -7.972 -5.928 1.00 90.25 359 ARG A C 1
ATOM 2664 O O . ARG A 1 359 ? 14.885 -7.529 -4.877 1.00 90.25 359 ARG A O 1
ATOM 2671 N N . CYS A 1 360 ? 13.916 -7.202 -6.884 1.00 96.25 360 CYS A N 1
ATOM 2672 C CA . CYS A 1 360 ? 13.846 -5.742 -6.834 1.00 96.25 360 CYS A CA 1
ATOM 2673 C C . CYS A 1 360 ? 13.002 -5.241 -5.653 1.00 96.25 360 CYS A C 1
ATOM 2675 O O . CYS A 1 360 ? 13.452 -4.389 -4.886 1.00 96.25 360 CYS A O 1
ATOM 2677 N N . LEU A 1 361 ? 11.816 -5.823 -5.447 1.00 83.94 361 LEU A N 1
ATOM 2678 C CA . LEU A 1 361 ? 10.965 -5.519 -4.297 1.00 83.94 361 LEU A CA 1
ATOM 2679 C C . LEU A 1 361 ? 11.674 -5.834 -2.979 1.00 83.94 361 LEU A C 1
ATOM 2681 O O . LEU A 1 361 ? 11.686 -4.993 -2.090 1.00 83.94 361 LEU A O 1
ATOM 2685 N N . ASN A 1 362 ? 12.341 -6.985 -2.858 1.00 79.56 362 ASN A N 1
ATOM 2686 C CA . ASN A 1 362 ? 13.078 -7.341 -1.642 1.00 79.56 362 ASN A CA 1
ATOM 2687 C C . ASN A 1 362 ? 14.223 -6.366 -1.321 1.00 79.56 362 ASN A C 1
ATOM 2689 O O . ASN A 1 362 ? 14.430 -6.033 -0.152 1.00 79.56 362 ASN A O 1
ATOM 2693 N N . ILE A 1 363 ? 14.939 -5.870 -2.338 1.00 89.81 363 ILE A N 1
ATOM 2694 C CA . ILE A 1 363 ? 15.946 -4.808 -2.171 1.00 89.81 363 ILE A CA 1
ATOM 2695 C C . ILE A 1 363 ? 15.282 -3.540 -1.625 1.00 89.81 363 ILE A C 1
ATOM 2697 O O . ILE A 1 363 ? 15.744 -2.984 -0.625 1.00 89.81 363 ILE A O 1
ATOM 2701 N N . GLY A 1 364 ? 14.170 -3.122 -2.235 1.00 92.69 364 GLY A N 1
ATOM 2702 C CA . GLY A 1 364 ? 13.417 -1.946 -1.808 1.00 92.69 364 GLY A CA 1
ATOM 2703 C C . GLY A 1 364 ? 12.876 -2.064 -0.382 1.00 92.69 364 GLY A C 1
ATOM 2704 O O . GLY A 1 364 ? 13.105 -1.178 0.438 1.00 92.69 364 GLY A O 1
ATOM 2705 N N . ILE A 1 365 ? 12.252 -3.196 -0.046 1.00 82.50 365 ILE A N 1
ATOM 2706 C CA . ILE A 1 365 ? 11.742 -3.515 1.295 1.00 82.50 365 ILE A CA 1
ATOM 2707 C C . ILE A 1 365 ? 12.875 -3.463 2.324 1.00 82.50 365 ILE A C 1
ATOM 2709 O O . ILE A 1 365 ? 12.723 -2.860 3.386 1.00 82.50 365 ILE A O 1
ATOM 2713 N N . SER A 1 366 ? 14.030 -4.067 2.029 1.00 81.81 366 SER A N 1
ATOM 2714 C CA . SER A 1 366 ? 15.180 -4.050 2.941 1.00 81.81 366 SER A CA 1
ATOM 2715 C C . SER A 1 366 ? 15.699 -2.628 3.185 1.00 81.81 366 SER A C 1
ATOM 2717 O O . SER A 1 366 ? 16.052 -2.280 4.317 1.00 81.81 366 SER A O 1
ATOM 2719 N N . ALA A 1 367 ? 15.731 -1.795 2.144 1.00 90.12 367 ALA A N 1
ATOM 2720 C CA . ALA A 1 367 ? 16.136 -0.397 2.239 1.00 90.12 367 ALA A CA 1
ATOM 2721 C C . ALA A 1 367 ? 15.123 0.437 3.048 1.00 90.12 367 ALA A C 1
ATOM 2723 O O . ALA A 1 367 ? 15.512 1.164 3.965 1.00 90.12 367 ALA A O 1
ATOM 2724 N N . LEU A 1 368 ? 13.825 0.269 2.790 1.00 88.75 368 LEU A N 1
ATOM 2725 C CA . LEU A 1 368 ? 12.741 0.953 3.504 1.00 88.75 368 LEU A CA 1
ATOM 2726 C C . LEU A 1 368 ? 12.662 0.549 4.979 1.00 88.75 368 LEU A C 1
ATOM 2728 O O . LEU A 1 368 ? 12.528 1.405 5.856 1.00 88.75 368 LEU A O 1
ATOM 2732 N N . ARG A 1 369 ? 12.854 -0.738 5.290 1.00 82.25 369 ARG A N 1
ATOM 2733 C CA . ARG A 1 369 ? 12.971 -1.233 6.674 1.00 82.25 369 ARG A CA 1
ATOM 2734 C C . ARG A 1 369 ? 14.184 -0.658 7.401 1.00 82.25 369 ARG A C 1
ATOM 2736 O O . ARG A 1 369 ? 14.136 -0.472 8.615 1.00 82.25 369 ARG A O 1
ATOM 2743 N N . SER A 1 370 ? 15.231 -0.323 6.653 1.00 82.12 370 SER A N 1
ATOM 2744 C CA . SER A 1 370 ? 16.426 0.370 7.149 1.00 82.12 370 SER A CA 1
ATOM 2745 C C . SER A 1 370 ? 16.269 1.901 7.180 1.00 82.12 370 SER A C 1
ATOM 2747 O O . SER A 1 370 ? 17.230 2.609 7.470 1.00 82.12 370 SER A O 1
ATOM 2749 N N . ASN A 1 371 ? 15.057 2.416 6.932 1.00 86.62 371 ASN A N 1
ATOM 2750 C CA . ASN A 1 371 ? 14.694 3.836 6.903 1.00 86.62 371 ASN A CA 1
ATOM 2751 C C . ASN A 1 371 ? 15.486 4.675 5.885 1.00 86.62 371 ASN A C 1
ATOM 2753 O O . ASN A 1 371 ? 15.738 5.859 6.129 1.00 86.62 371 ASN A O 1
ATOM 2757 N N . LEU A 1 372 ? 15.885 4.086 4.753 1.00 94.62 372 LEU A N 1
ATOM 2758 C CA . LEU A 1 372 ? 16.457 4.868 3.658 1.00 94.62 372 LEU A CA 1
ATOM 2759 C C . LEU A 1 372 ? 15.396 5.823 3.071 1.00 94.62 372 LEU A C 1
ATOM 2761 O O . LEU A 1 372 ? 14.224 5.449 2.979 1.00 94.62 372 LEU A O 1
ATOM 2765 N N . PRO A 1 373 ? 15.785 7.047 2.663 1.00 96.06 373 PRO A N 1
ATOM 2766 C CA . PRO A 1 373 ? 14.902 7.970 1.954 1.00 96.06 373 PRO A CA 1
ATOM 2767 C C . PRO A 1 373 ? 14.331 7.364 0.670 1.00 96.06 373 PRO A C 1
ATOM 2769 O O . PRO A 1 373 ? 15.064 6.707 -0.069 1.00 96.06 373 PRO A O 1
ATOM 2772 N N . ALA A 1 374 ? 13.071 7.672 0.342 1.00 97.94 374 ALA A N 1
ATOM 2773 C CA . ALA A 1 374 ? 12.403 7.153 -0.861 1.00 97.94 374 ALA A CA 1
ATOM 2774 C C . ALA A 1 374 ? 13.231 7.331 -2.146 1.00 97.94 374 ALA A C 1
ATOM 2776 O O . ALA A 1 374 ? 13.311 6.426 -2.974 1.00 97.94 374 ALA A O 1
ATOM 2777 N N . ILE A 1 375 ? 13.900 8.481 -2.281 1.00 98.25 375 ILE A N 1
ATOM 2778 C CA . ILE A 1 375 ? 14.732 8.816 -3.440 1.00 98.25 375 ILE A CA 1
ATOM 2779 C C . ILE A 1 375 ? 15.952 7.891 -3.601 1.00 98.25 375 ILE A C 1
ATOM 2781 O O . ILE A 1 375 ? 16.369 7.608 -4.721 1.00 98.25 375 ILE A O 1
ATOM 2785 N N . ASP A 1 376 ? 16.505 7.383 -2.499 1.00 98.56 376 ASP A N 1
ATOM 2786 C CA . ASP A 1 376 ? 17.628 6.441 -2.529 1.00 98.56 376 ASP A CA 1
ATOM 2787 C C . ASP A 1 376 ? 17.125 5.024 -2.838 1.00 98.56 376 ASP A C 1
ATOM 2789 O O . ASP A 1 376 ? 17.783 4.263 -3.543 1.00 98.56 376 ASP A O 1
ATOM 2793 N N . VAL A 1 377 ? 15.919 4.682 -2.371 1.00 98.69 377 VAL A N 1
ATOM 2794 C CA . VAL A 1 377 ? 15.284 3.386 -2.647 1.00 98.69 377 VAL A CA 1
ATOM 2795 C C . VAL A 1 377 ? 14.952 3.233 -4.131 1.00 98.69 377 VAL A C 1
ATOM 2797 O O . VAL A 1 377 ? 15.300 2.208 -4.717 1.00 98.69 377 VAL A O 1
ATOM 2800 N N . VAL A 1 378 ? 14.332 4.238 -4.765 1.00 98.81 378 VAL A N 1
ATOM 2801 C CA . VAL A 1 378 ? 14.026 4.165 -6.208 1.00 98.81 378 VAL A CA 1
ATOM 2802 C C . VAL A 1 378 ? 15.298 4.041 -7.049 1.00 98.81 378 VAL A C 1
ATOM 2804 O O . VAL A 1 378 ? 15.313 3.268 -8.003 1.00 98.81 378 VAL A O 1
ATOM 2807 N N . GLU A 1 379 ? 16.388 4.721 -6.673 1.00 98.81 379 GLU A N 1
ATOM 2808 C CA . GLU A 1 379 ? 17.678 4.581 -7.355 1.00 98.81 379 GLU A CA 1
ATOM 2809 C C . GLU A 1 379 ? 18.237 3.160 -7.207 1.00 98.81 379 GLU A C 1
ATOM 2811 O O . GLU A 1 379 ? 18.590 2.539 -8.207 1.00 98.81 379 GLU A O 1
ATOM 2816 N N . LEU A 1 380 ? 18.293 2.620 -5.984 1.00 98.69 380 LEU A N 1
ATOM 2817 C CA . LEU A 1 380 ? 18.799 1.266 -5.725 1.00 98.69 380 LEU A CA 1
ATOM 2818 C C . LEU A 1 380 ? 18.049 0.205 -6.535 1.00 98.69 380 LEU A C 1
ATOM 2820 O O . LEU A 1 380 ? 18.667 -0.691 -7.106 1.00 98.69 380 LEU A O 1
ATOM 2824 N N . VAL A 1 381 ? 16.725 0.322 -6.594 1.00 98.81 381 VAL A N 1
ATOM 2825 C CA . VAL A 1 381 ? 15.863 -0.640 -7.279 1.00 98.81 381 VAL A CA 1
ATOM 2826 C C . VAL A 1 381 ? 15.985 -0.527 -8.799 1.00 98.81 381 VAL A C 1
ATOM 2828 O O . VAL A 1 381 ? 16.115 -1.545 -9.475 1.00 98.81 381 VAL A O 1
ATOM 2831 N N . VAL A 1 382 ? 16.013 0.686 -9.360 1.00 98.81 382 VAL A N 1
ATOM 2832 C CA . VAL A 1 382 ? 16.181 0.855 -10.815 1.00 98.81 382 VAL A CA 1
ATOM 2833 C C . VAL A 1 382 ? 17.587 0.454 -11.269 1.00 98.81 382 VAL A C 1
ATOM 2835 O O . VAL A 1 382 ? 17.723 -0.125 -12.341 1.00 98.81 382 VAL A O 1
ATOM 2838 N N . ARG A 1 383 ? 18.628 0.650 -10.448 1.00 98.62 383 ARG A N 1
ATOM 2839 C CA . ARG A 1 383 ? 19.980 0.131 -10.739 1.00 98.62 383 ARG A CA 1
ATOM 2840 C C . ARG A 1 383 ? 20.013 -1.394 -10.856 1.00 98.62 383 ARG A C 1
ATOM 2842 O O . ARG A 1 383 ? 20.765 -1.920 -11.676 1.00 98.62 383 ARG A O 1
ATOM 2849 N N . GLU A 1 384 ? 19.232 -2.097 -10.035 1.00 98.44 384 GLU A N 1
ATOM 2850 C CA . GLU A 1 384 ? 19.101 -3.555 -10.126 1.00 98.44 384 GLU A CA 1
ATOM 2851 C C . GLU A 1 384 ? 18.450 -3.957 -11.455 1.00 98.44 384 GLU A C 1
ATOM 2853 O O . GLU A 1 384 ? 18.970 -4.828 -12.152 1.00 98.44 384 GLU A O 1
ATOM 2858 N N . LEU A 1 385 ? 17.375 -3.264 -11.844 1.00 98.19 385 LEU A N 1
ATOM 2859 C CA . LEU A 1 385 ? 16.696 -3.471 -13.127 1.00 98.19 385 LEU A CA 1
ATOM 2860 C C . LEU A 1 385 ? 17.601 -3.144 -14.327 1.00 98.19 385 LEU A C 1
ATOM 2862 O O . LEU A 1 385 ? 17.561 -3.860 -15.314 1.00 98.19 385 LEU A O 1
ATOM 2866 N N . GLU A 1 386 ? 18.451 -2.118 -14.237 1.00 98.56 386 GLU A N 1
ATOM 2867 C CA . GLU A 1 386 ? 19.442 -1.764 -15.270 1.00 98.56 386 GLU A CA 1
ATOM 2868 C C . GLU A 1 386 ? 20.596 -2.771 -15.398 1.00 98.56 386 GLU A C 1
ATOM 2870 O O . GLU A 1 386 ? 21.304 -2.796 -16.405 1.00 98.56 386 GLU A O 1
ATOM 2875 N N . THR A 1 387 ? 20.865 -3.554 -14.354 1.00 97.25 387 THR A N 1
ATOM 2876 C CA . THR A 1 387 ? 21.994 -4.496 -14.341 1.00 97.25 387 THR A CA 1
ATOM 2877 C C . THR A 1 387 ? 21.611 -5.846 -14.953 1.00 97.25 387 THR A C 1
ATOM 2879 O O . THR A 1 387 ? 22.467 -6.543 -15.515 1.00 97.25 387 THR A O 1
ATOM 2882 N N . ASP A 1 388 ? 20.339 -6.226 -14.834 1.00 96.44 388 ASP A N 1
ATOM 2883 C CA . ASP A 1 388 ? 19.804 -7.492 -15.325 1.00 96.44 388 ASP A CA 1
ATOM 2884 C C . ASP A 1 388 ? 19.371 -7.370 -16.802 1.00 96.44 388 ASP A C 1
ATOM 2886 O O . ASP A 1 388 ? 18.593 -6.480 -17.128 1.00 96.44 388 ASP A O 1
ATOM 2890 N N . PRO A 1 389 ? 19.839 -8.252 -17.709 1.00 95.31 389 PRO A N 1
ATOM 2891 C CA . PRO A 1 389 ? 19.570 -8.152 -19.147 1.00 95.31 389 PRO A CA 1
ATOM 2892 C C . PRO A 1 389 ? 18.113 -8.409 -19.560 1.00 95.31 389 PRO A C 1
ATOM 2894 O O . PRO A 1 389 ? 17.819 -8.363 -20.754 1.00 95.31 389 PRO A O 1
ATOM 2897 N N . LEU A 1 390 ? 17.235 -8.770 -18.621 1.00 92.94 390 LEU A N 1
ATOM 2898 C CA . LEU A 1 390 ? 15.884 -9.235 -18.921 1.00 92.94 390 LEU A CA 1
ATOM 2899 C C . LEU A 1 390 ? 14.944 -8.132 -19.431 1.00 92.94 390 LEU A C 1
ATOM 2901 O O . LEU A 1 390 ? 14.053 -8.423 -20.226 1.00 92.94 390 LEU A O 1
ATOM 2905 N N . PHE A 1 391 ? 15.121 -6.891 -18.973 1.00 94.31 391 PHE A N 1
ATOM 2906 C CA . PHE A 1 391 ? 14.282 -5.755 -19.363 1.00 94.31 391 PHE A CA 1
ATOM 2907 C C . PHE A 1 391 ? 15.065 -4.723 -20.184 1.00 94.31 391 PHE A C 1
ATOM 2909 O O . PHE A 1 391 ? 16.288 -4.769 -20.297 1.00 94.31 391 PHE A O 1
ATOM 2916 N N . ASN A 1 392 ? 14.352 -3.776 -20.795 1.00 95.12 392 ASN A N 1
ATOM 2917 C CA . ASN A 1 392 ? 14.917 -2.846 -21.769 1.00 95.12 392 ASN A CA 1
ATOM 2918 C C . ASN A 1 392 ? 15.422 -1.592 -21.062 1.00 95.12 392 ASN A C 1
ATOM 2920 O O . ASN A 1 392 ? 14.857 -0.508 -21.187 1.00 95.12 392 ASN A O 1
ATOM 2924 N N . SER A 1 393 ? 16.473 -1.763 -20.269 1.00 96.00 393 SER A N 1
ATOM 2925 C CA . SER A 1 393 ? 17.098 -0.691 -19.507 1.00 96.00 393 SER A CA 1
ATOM 2926 C C . SER A 1 393 ? 18.498 -1.105 -19.091 1.00 96.00 393 SER A C 1
ATOM 2928 O O . SER A 1 393 ? 18.692 -2.227 -18.641 1.00 96.00 393 SER A O 1
ATOM 2930 N N . GLY A 1 394 ? 19.488 -0.219 -19.214 1.00 97.44 394 GLY A N 1
ATOM 2931 C CA . GLY A 1 394 ? 20.870 -0.597 -18.928 1.00 97.44 394 GLY A CA 1
ATOM 2932 C C . GLY A 1 394 ? 21.299 -1.772 -19.811 1.00 97.44 394 GLY A C 1
ATOM 2933 O O . GLY A 1 394 ? 21.202 -1.711 -21.043 1.00 97.44 394 GLY A O 1
ATOM 2934 N N . ARG A 1 395 ? 21.778 -2.856 -19.200 1.00 96.94 395 ARG A N 1
ATOM 2935 C CA . ARG A 1 395 ? 22.082 -4.095 -19.920 1.00 96.94 395 ARG A CA 1
ATOM 2936 C C . ARG A 1 395 ? 20.781 -4.712 -20.433 1.00 96.94 395 ARG A C 1
ATOM 2938 O O . ARG A 1 395 ? 19.864 -4.892 -19.658 1.00 96.94 395 ARG A O 1
ATOM 2945 N N . GLY A 1 396 ? 20.710 -5.057 -21.719 1.00 94.75 396 GLY A N 1
ATOM 2946 C CA . GLY A 1 396 ? 19.457 -5.510 -22.344 1.00 94.75 396 GLY A CA 1
ATOM 2947 C C . GLY A 1 396 ? 18.695 -4.409 -23.087 1.00 94.75 396 GLY A C 1
ATOM 2948 O O . GLY A 1 396 ? 17.682 -4.696 -23.720 1.00 94.75 396 GLY A O 1
ATOM 2949 N N . SER A 1 397 ? 19.209 -3.175 -23.109 1.00 96.56 397 SER A N 1
ATOM 2950 C CA . SER A 1 397 ? 18.607 -2.053 -23.843 1.00 96.56 397 SER A CA 1
ATOM 2951 C C . SER A 1 397 ? 18.433 -2.310 -25.345 1.00 96.56 397 SER A C 1
ATOM 2953 O O . SER A 1 397 ? 19.311 -2.865 -26.015 1.00 96.56 397 SER A O 1
ATOM 2955 N N . ALA A 1 398 ? 17.311 -1.836 -25.884 1.00 94.50 398 ALA A N 1
ATOM 2956 C CA . ALA A 1 398 ? 16.974 -1.897 -27.297 1.00 94.50 398 ALA A CA 1
ATOM 2957 C C . ALA A 1 398 ? 17.990 -1.150 -28.178 1.00 94.50 398 ALA A C 1
ATOM 2959 O O . ALA A 1 398 ? 18.618 -0.170 -27.766 1.00 94.50 398 ALA A O 1
ATOM 2960 N N . LEU A 1 399 ? 18.138 -1.620 -29.420 1.00 96.50 399 LEU A N 1
ATOM 2961 C CA . LEU A 1 399 ? 19.120 -1.088 -30.360 1.00 96.50 399 LEU A CA 1
ATOM 2962 C C . LEU A 1 399 ? 18.510 -0.020 -31.266 1.00 96.50 399 LEU A C 1
ATOM 2964 O O . LEU A 1 399 ? 17.379 -0.147 -31.735 1.00 96.50 399 LEU A O 1
ATOM 2968 N N . THR A 1 400 ? 19.304 0.997 -31.579 1.00 96.62 400 THR A N 1
ATOM 2969 C CA . THR A 1 400 ? 19.018 1.966 -32.640 1.00 96.62 400 THR A CA 1
ATOM 2970 C C . THR A 1 400 ? 19.085 1.309 -34.022 1.00 96.62 400 THR A C 1
ATOM 2972 O O . THR A 1 400 ? 19.607 0.204 -34.197 1.00 96.62 400 THR A O 1
ATOM 2975 N N . GLU A 1 401 ? 18.648 2.034 -35.052 1.00 94.56 401 GLU A N 1
ATOM 2976 C CA . GLU A 1 401 ? 18.840 1.656 -36.458 1.00 94.56 401 GLU A CA 1
ATOM 2977 C C . GLU A 1 401 ? 20.319 1.413 -36.830 1.00 94.56 401 GLU A C 1
ATOM 2979 O O . GLU A 1 401 ? 20.613 0.682 -37.776 1.00 94.56 401 GLU A O 1
ATOM 2984 N N . ASN A 1 402 ? 21.269 1.951 -36.060 1.00 95.94 402 ASN A N 1
ATOM 2985 C CA . ASN A 1 402 ? 22.705 1.757 -36.269 1.00 95.94 402 ASN A CA 1
ATOM 2986 C C . ASN A 1 402 ? 23.268 0.526 -35.540 1.00 95.94 402 ASN A C 1
ATOM 2988 O O . ASN A 1 402 ? 24.439 0.202 -35.720 1.00 95.94 402 ASN A O 1
ATOM 2992 N N . GLY A 1 403 ? 22.453 -0.190 -34.758 1.00 95.94 403 GLY A N 1
ATOM 2993 C CA . GLY A 1 403 ? 22.900 -1.352 -33.983 1.00 95.94 403 GLY A CA 1
ATOM 2994 C C . GLY A 1 403 ? 23.619 -1.012 -32.682 1.00 95.94 403 GLY A C 1
ATOM 2995 O O . GLY A 1 403 ? 24.264 -1.884 -32.112 1.00 95.94 403 GLY A O 1
ATOM 2996 N N . THR A 1 404 ? 23.503 0.231 -32.217 1.00 97.12 404 THR A N 1
ATOM 2997 C CA . THR A 1 404 ? 24.064 0.709 -30.947 1.00 97.12 404 THR A CA 1
ATOM 2998 C C . THR A 1 404 ? 22.970 0.911 -29.903 1.00 97.12 404 THR A C 1
ATOM 3000 O O . THR A 1 404 ? 21.798 1.059 -30.248 1.00 97.12 404 THR A O 1
ATOM 3003 N N . VAL A 1 405 ? 23.347 0.964 -28.628 1.00 98.12 405 VAL A N 1
ATOM 3004 C CA . VAL A 1 405 ? 22.452 1.320 -27.516 1.00 98.12 405 VAL A CA 1
ATOM 3005 C C . VAL A 1 405 ? 22.527 2.818 -27.218 1.00 98.12 405 VAL A C 1
ATOM 3007 O O . VAL A 1 405 ? 23.621 3.367 -27.094 1.00 98.12 405 VAL A O 1
ATOM 3010 N N . GLU A 1 406 ? 21.363 3.452 -27.047 1.00 98.06 406 GLU A N 1
ATOM 3011 C CA . GLU A 1 406 ? 21.204 4.829 -26.557 1.00 98.06 406 GLU A CA 1
ATOM 3012 C C . GLU A 1 406 ? 20.162 4.850 -25.430 1.00 98.06 406 GLU A C 1
ATOM 3014 O O . GLU A 1 406 ? 18.973 4.670 -25.691 1.00 98.06 406 GLU A O 1
ATOM 3019 N N . MET A 1 407 ? 20.589 5.076 -24.190 1.00 98.44 407 MET A N 1
ATOM 3020 C CA . MET A 1 407 ? 19.735 4.973 -23.001 1.00 98.44 407 MET A CA 1
ATOM 3021 C C . MET A 1 407 ? 19.273 6.327 -22.474 1.00 98.44 407 MET A C 1
ATOM 3023 O O . MET A 1 407 ? 19.914 7.368 -22.679 1.00 98.44 407 MET A O 1
ATOM 3027 N N . GLU A 1 408 ? 18.165 6.286 -21.744 1.00 98.38 408 GLU A N 1
ATOM 3028 C CA . GLU A 1 408 ? 17.490 7.437 -21.164 1.00 98.38 408 GLU A CA 1
ATOM 3029 C C . GLU A 1 408 ? 16.987 7.095 -19.759 1.00 98.38 408 GLU A C 1
ATOM 3031 O O . GLU A 1 408 ? 16.492 5.994 -19.532 1.00 98.38 408 GLU A O 1
ATOM 3036 N N . ALA A 1 409 ? 17.079 8.036 -18.819 1.00 98.88 409 ALA A N 1
ATOM 3037 C CA . ALA A 1 409 ? 16.541 7.852 -17.474 1.00 98.88 409 ALA A CA 1
ATOM 3038 C C . ALA A 1 409 ? 16.182 9.181 -16.813 1.00 98.88 409 ALA A C 1
ATOM 3040 O O . ALA A 1 409 ? 16.768 10.224 -17.118 1.00 98.88 409 ALA A O 1
ATOM 3041 N N . SER A 1 410 ? 15.261 9.136 -15.854 1.00 98.88 410 SER A N 1
ATOM 3042 C CA . SER A 1 410 ? 15.014 10.245 -14.934 1.00 98.88 410 SER A CA 1
ATOM 3043 C C . SER A 1 410 ? 14.678 9.772 -13.525 1.00 98.88 410 SER A C 1
ATOM 3045 O O . SER A 1 410 ? 14.255 8.638 -13.306 1.00 98.88 410 SER A O 1
ATOM 3047 N N . ILE A 1 411 ? 14.880 10.673 -12.565 1.00 98.88 411 ILE A N 1
ATOM 3048 C CA . ILE A 1 411 ? 14.580 10.481 -11.149 1.00 98.88 411 ILE A CA 1
ATOM 3049 C C . ILE A 1 411 ? 14.038 11.784 -10.552 1.00 98.88 411 ILE A C 1
ATOM 3051 O O . ILE A 1 411 ? 14.494 12.877 -10.908 1.00 98.88 411 ILE A O 1
ATOM 3055 N N . MET A 1 412 ? 13.057 11.683 -9.654 1.00 98.81 412 MET A N 1
ATOM 3056 C CA . MET A 1 412 ? 12.394 12.838 -9.050 1.00 98.81 412 MET A CA 1
ATOM 3057 C C . MET A 1 412 ? 12.090 12.637 -7.561 1.00 98.81 412 MET A C 1
ATOM 3059 O O . MET A 1 412 ? 11.556 11.608 -7.153 1.00 98.81 412 MET A O 1
ATOM 3063 N N . ASP A 1 413 ? 12.408 13.665 -6.774 1.00 97.81 413 ASP A N 1
ATOM 3064 C CA . ASP A 1 413 ? 12.187 13.803 -5.330 1.00 97.81 413 ASP A CA 1
ATOM 3065 C C . ASP A 1 413 ? 10.958 14.694 -5.080 1.00 97.81 413 ASP A C 1
ATOM 3067 O O . ASP A 1 413 ? 10.988 15.899 -5.361 1.00 97.81 413 ASP A O 1
ATOM 3071 N N . GLY A 1 414 ? 9.869 14.106 -4.578 1.00 93.75 414 GLY A N 1
ATOM 3072 C CA . GLY A 1 414 ? 8.542 14.724 -4.496 1.00 93.75 414 GLY A CA 1
ATOM 3073 C C . GLY A 1 414 ? 8.449 15.997 -3.642 1.00 93.75 414 GLY A C 1
ATOM 3074 O O . GLY A 1 414 ? 8.011 17.022 -4.171 1.00 93.75 414 GLY A O 1
ATOM 3075 N N . PRO A 1 415 ? 8.903 16.007 -2.370 1.00 86.00 415 PRO A N 1
ATOM 3076 C CA . PRO A 1 415 ? 8.724 17.139 -1.449 1.00 86.00 415 PRO A CA 1
ATOM 3077 C C . PRO A 1 415 ? 9.256 18.485 -1.954 1.00 86.00 415 PRO A C 1
ATOM 3079 O O . PRO A 1 415 ? 8.730 19.540 -1.613 1.00 86.00 415 PRO A O 1
ATOM 3082 N N . LYS A 1 416 ? 10.329 18.470 -2.754 1.00 84.31 416 LYS A N 1
ATOM 3083 C CA . LYS A 1 416 ? 10.940 19.685 -3.322 1.00 84.31 416 LYS A CA 1
ATOM 3084 C C . LYS A 1 416 ? 10.872 19.733 -4.843 1.00 84.31 416 LYS A C 1
ATOM 3086 O O . LYS A 1 416 ? 11.415 20.666 -5.434 1.00 84.31 416 LYS A O 1
ATOM 3091 N N . ARG A 1 417 ? 10.249 18.731 -5.472 1.00 92.06 417 ARG A N 1
ATOM 3092 C CA . ARG A 1 417 ? 10.208 18.532 -6.928 1.00 92.06 417 ARG A CA 1
ATOM 3093 C C . ARG A 1 417 ? 11.589 18.633 -7.586 1.00 92.06 417 ARG A C 1
ATOM 3095 O O . ARG A 1 417 ? 11.710 19.072 -8.729 1.00 92.06 417 ARG A O 1
ATOM 3102 N N . ARG A 1 418 ? 12.647 18.255 -6.858 1.00 96.62 418 ARG A N 1
ATOM 3103 C CA . ARG A 1 418 ? 13.992 18.188 -7.441 1.00 96.62 418 ARG A CA 1
ATOM 3104 C C . ARG A 1 418 ? 14.019 17.000 -8.383 1.00 96.62 418 ARG A C 1
ATOM 3106 O O . ARG A 1 418 ? 13.471 15.951 -8.065 1.00 96.62 418 ARG A O 1
ATOM 3113 N N . CYS A 1 419 ? 14.635 17.175 -9.537 1.00 98.25 419 CYS A N 1
ATOM 3114 C CA . CYS A 1 419 ? 14.686 16.140 -10.552 1.00 98.25 419 CYS A CA 1
ATOM 3115 C C . CYS A 1 419 ? 16.000 16.188 -11.315 1.00 98.25 419 CYS A C 1
ATOM 3117 O O . CYS A 1 419 ? 16.670 17.224 -11.376 1.00 98.25 419 CYS A O 1
ATOM 3119 N N . GLY A 1 420 ? 16.336 15.048 -11.900 1.00 98.69 420 GLY A N 1
ATOM 3120 C CA . GLY A 1 420 ? 17.443 14.905 -12.822 1.00 98.69 420 GLY A CA 1
ATOM 3121 C C . GLY A 1 420 ? 17.079 13.916 -13.917 1.00 98.69 420 GLY A C 1
ATOM 3122 O O . GLY A 1 420 ? 16.369 12.940 -13.673 1.00 98.69 420 GLY A O 1
ATOM 3123 N N . ALA A 1 421 ? 17.553 14.192 -15.123 1.00 98.81 421 ALA A N 1
ATOM 3124 C CA . ALA A 1 421 ? 17.279 13.411 -16.314 1.00 98.81 421 ALA A CA 1
ATOM 3125 C C . ALA A 1 421 ? 18.504 13.356 -17.228 1.00 98.81 421 ALA A C 1
ATOM 3127 O O . ALA A 1 421 ? 19.327 14.281 -17.259 1.00 98.81 421 ALA A O 1
ATOM 3128 N N . VAL A 1 422 ? 18.604 12.263 -17.979 1.00 98.88 422 VAL A N 1
ATOM 3129 C CA . VAL A 1 422 ? 19.672 11.996 -18.942 1.00 98.88 422 VAL A CA 1
ATOM 3130 C C . VAL A 1 422 ? 19.141 11.277 -20.178 1.00 98.88 422 VAL A C 1
ATOM 3132 O O . VAL A 1 422 ? 18.223 10.466 -20.080 1.00 98.88 422 VAL A O 1
ATOM 3135 N N . SER A 1 423 ? 19.718 11.555 -21.349 1.00 98.62 423 SER A N 1
ATOM 3136 C CA . SER A 1 423 ? 19.352 10.884 -22.609 1.00 98.62 423 SER A CA 1
ATOM 3137 C C . SER A 1 423 ? 20.527 10.718 -23.550 1.00 98.62 423 SER A C 1
ATOM 3139 O O . SER A 1 423 ? 21.487 11.483 -23.482 1.00 98.62 423 SER A O 1
ATOM 3141 N N . GLY A 1 424 ? 20.425 9.750 -24.462 1.00 97.94 424 GLY A N 1
ATOM 3142 C CA . GLY A 1 424 ? 21.458 9.487 -25.460 1.00 97.94 424 GLY A CA 1
ATOM 3143 C C . GLY A 1 424 ? 22.759 8.977 -24.841 1.00 97.94 424 GLY A C 1
ATOM 3144 O O . GLY A 1 424 ? 23.833 9.284 -25.352 1.00 97.94 424 GLY A O 1
ATOM 3145 N N . LEU A 1 425 ? 22.668 8.263 -23.713 1.00 98.62 425 LEU A N 1
ATOM 3146 C CA . LEU A 1 425 ? 23.823 7.655 -23.060 1.00 98.62 425 LEU A CA 1
ATOM 3147 C C . LEU A 1 425 ? 24.206 6.362 -23.771 1.00 98.62 425 LEU A C 1
ATOM 3149 O O . LEU A 1 425 ? 23.365 5.505 -24.022 1.00 98.62 425 LEU A O 1
ATOM 3153 N N . THR A 1 426 ? 25.489 6.213 -24.050 1.00 98.31 426 THR A N 1
ATOM 3154 C CA . THR A 1 426 ? 26.058 5.085 -24.795 1.00 98.31 426 THR A CA 1
ATOM 3155 C C . THR A 1 426 ? 27.064 4.290 -23.973 1.00 98.31 426 THR A C 1
ATOM 3157 O O . THR A 1 426 ? 27.325 3.136 -24.305 1.00 98.31 426 THR A O 1
ATOM 3160 N N . THR A 1 427 ? 27.618 4.885 -22.910 1.00 98.56 427 THR A N 1
ATOM 3161 C CA . THR A 1 427 ? 28.698 4.261 -22.124 1.00 98.56 427 THR A CA 1
ATOM 3162 C C . THR A 1 427 ? 28.456 4.227 -20.616 1.00 98.56 427 THR A C 1
ATOM 3164 O O . THR A 1 427 ? 29.201 3.586 -19.886 1.00 98.56 427 THR A O 1
ATOM 3167 N N . VAL A 1 428 ? 27.417 4.882 -20.101 1.00 98.62 428 VAL A N 1
ATOM 3168 C CA . VAL A 1 428 ? 27.155 4.959 -18.654 1.00 98.62 428 VAL A CA 1
ATOM 3169 C C . VAL A 1 428 ? 26.427 3.709 -18.185 1.00 98.62 428 VAL A C 1
ATOM 3171 O O . VAL A 1 428 ? 25.298 3.472 -18.602 1.00 98.62 428 VAL A O 1
ATOM 3174 N N . LYS A 1 429 ? 27.036 2.932 -17.284 1.00 98.31 429 LYS A N 1
ATOM 3175 C CA . LYS A 1 429 ? 26.495 1.626 -16.874 1.00 98.31 429 LYS A CA 1
ATOM 3176 C C . LYS A 1 429 ? 25.111 1.698 -16.222 1.00 98.31 429 LYS A C 1
ATOM 3178 O O . LYS A 1 429 ? 24.285 0.829 -16.468 1.00 98.31 429 LYS A O 1
ATOM 3183 N N . ASN A 1 430 ? 24.873 2.724 -15.401 1.00 98.62 430 ASN A N 1
ATOM 3184 C CA . ASN A 1 430 ? 23.602 2.948 -14.710 1.00 98.62 430 ASN A CA 1
ATOM 3185 C C . ASN A 1 430 ? 23.060 4.362 -14.989 1.00 98.62 430 ASN A C 1
ATOM 3187 O O . ASN A 1 430 ? 23.404 5.301 -14.254 1.00 98.62 430 ASN A O 1
ATOM 3191 N N . PRO A 1 431 ? 22.252 4.545 -16.051 1.00 98.81 431 PRO A N 1
ATOM 3192 C CA . PRO A 1 431 ? 21.632 5.824 -16.393 1.00 98.81 431 PRO A CA 1
ATOM 3193 C C . PRO A 1 431 ? 20.907 6.523 -15.231 1.00 98.81 431 PRO A C 1
ATOM 3195 O O . PRO A 1 431 ? 21.104 7.728 -15.044 1.00 98.81 431 PRO A O 1
ATOM 3198 N N . VAL A 1 432 ? 20.135 5.802 -14.407 1.00 98.88 432 VAL A N 1
ATOM 3199 C CA . VAL A 1 432 ? 19.372 6.395 -13.289 1.00 98.88 432 VAL A CA 1
ATOM 3200 C C . VAL A 1 432 ? 20.270 7.091 -12.262 1.00 98.88 432 VAL A C 1
ATOM 3202 O O . VAL A 1 432 ? 19.945 8.176 -11.774 1.00 98.88 432 VAL A O 1
ATOM 3205 N N . SER A 1 433 ? 21.449 6.530 -11.981 1.00 98.81 433 SER A N 1
ATOM 3206 C CA . SER A 1 433 ? 22.412 7.134 -11.054 1.00 98.81 433 SER A CA 1
ATOM 3207 C C . SER A 1 433 ? 23.054 8.389 -11.628 1.00 98.81 433 SER A C 1
ATOM 3209 O O . SER A 1 433 ? 23.313 9.346 -10.897 1.00 98.81 433 SER A O 1
ATOM 3211 N N . LEU A 1 434 ? 23.278 8.444 -12.944 1.00 98.88 434 LEU A N 1
ATOM 3212 C CA . LEU A 1 434 ? 23.717 9.692 -13.561 1.00 98.88 434 LEU A CA 1
ATOM 3213 C C . LEU A 1 434 ? 22.610 10.748 -13.520 1.00 98.88 434 LEU A C 1
ATOM 3215 O O . LEU A 1 434 ? 22.902 11.910 -13.239 1.00 98.88 434 LEU A O 1
ATOM 3219 N N . ALA A 1 435 ? 21.349 10.355 -13.720 1.00 98.88 435 ALA A N 1
ATOM 3220 C CA . ALA A 1 435 ? 20.204 11.243 -13.546 1.00 98.88 435 ALA A CA 1
ATOM 3221 C C . ALA A 1 435 ? 20.167 11.822 -12.117 1.00 98.88 435 ALA A C 1
ATOM 3223 O O . ALA A 1 435 ? 20.035 13.035 -11.942 1.00 98.88 435 ALA A O 1
ATOM 3224 N N . ARG A 1 436 ? 20.408 10.995 -11.089 1.00 98.69 436 ARG A N 1
ATOM 3225 C CA . ARG A 1 436 ? 20.539 11.451 -9.694 1.00 98.69 436 ARG A CA 1
ATOM 3226 C C . ARG A 1 436 ? 21.676 12.458 -9.520 1.00 98.69 436 ARG A C 1
ATOM 3228 O O . ARG A 1 436 ? 21.501 13.483 -8.863 1.00 98.69 436 ARG A O 1
ATOM 3235 N N . LEU A 1 437 ? 22.826 12.217 -10.144 1.00 98.75 437 LEU A N 1
ATOM 3236 C CA . LEU A 1 437 ? 23.955 13.147 -10.092 1.00 98.75 437 LEU A CA 1
ATOM 3237 C C . LEU A 1 437 ? 23.669 14.466 -10.815 1.00 98.75 437 LEU A C 1
ATOM 3239 O O . LEU A 1 437 ? 24.114 15.507 -10.338 1.00 98.75 437 LEU A O 1
ATOM 3243 N N . VAL A 1 438 ? 22.906 14.466 -11.912 1.00 98.62 438 VAL A N 1
ATOM 3244 C CA . VAL A 1 438 ? 22.437 15.711 -12.547 1.00 98.62 438 VAL A CA 1
ATOM 3245 C C . VAL A 1 438 ? 21.617 16.530 -11.548 1.00 98.62 438 VAL A C 1
ATOM 3247 O O . VAL A 1 438 ? 21.909 17.712 -11.365 1.00 98.62 438 VAL A O 1
ATOM 3250 N N . MET A 1 439 ? 20.682 15.888 -10.836 1.00 98.19 439 MET A N 1
ATOM 3251 C CA . MET A 1 439 ? 19.847 16.527 -9.809 1.00 98.19 439 MET A CA 1
ATOM 3252 C C . MET A 1 439 ? 20.660 17.130 -8.650 1.00 98.19 439 MET A C 1
ATOM 3254 O O . MET A 1 439 ? 20.292 18.172 -8.108 1.00 98.19 439 MET A O 1
ATOM 3258 N N . GLU A 1 440 ? 21.731 16.462 -8.213 1.00 97.31 440 GLU A N 1
ATOM 3259 C CA . GLU A 1 440 ? 22.455 16.833 -6.988 1.00 97.31 440 GLU A CA 1
ATOM 3260 C C . GLU A 1 440 ? 23.739 17.632 -7.205 1.00 97.31 440 GLU A C 1
ATOM 3262 O O . GLU A 1 440 ? 24.154 18.388 -6.324 1.00 97.31 440 GLU A O 1
ATOM 3267 N N . LYS A 1 441 ? 24.412 17.421 -8.336 1.00 97.62 441 LYS A N 1
ATOM 3268 C CA . LYS A 1 441 ? 25.764 17.930 -8.620 1.00 97.62 441 LYS A CA 1
ATOM 3269 C C . LYS A 1 441 ? 25.786 18.905 -9.792 1.00 97.62 441 LYS A C 1
ATOM 3271 O O . LYS A 1 441 ? 26.861 19.271 -10.266 1.00 97.62 441 LYS A O 1
ATOM 3276 N N . SER A 1 442 ? 24.620 19.351 -10.248 1.00 95.75 442 SER A N 1
ATOM 3277 C CA . SER A 1 442 ? 24.491 20.385 -11.267 1.00 95.75 442 SER A CA 1
ATOM 3278 C C . SER A 1 442 ? 23.352 21.355 -10.925 1.00 95.75 442 SER A C 1
ATOM 3280 O O . SER A 1 442 ? 22.467 21.016 -10.142 1.00 95.75 442 SER A O 1
ATOM 3282 N N . PRO A 1 443 ? 23.344 22.570 -11.499 1.00 94.25 443 PRO A N 1
ATOM 3283 C CA . PRO A 1 443 ? 22.201 23.477 -11.414 1.00 94.25 443 PRO A CA 1
ATOM 3284 C C . PRO A 1 443 ? 21.105 23.148 -12.448 1.00 94.25 443 PRO A C 1
ATOM 3286 O O . PRO A 1 443 ? 20.170 23.929 -12.613 1.00 94.25 443 PRO A O 1
ATOM 3289 N N . HIS A 1 444 ? 21.244 22.051 -13.197 1.00 96.88 444 HIS A N 1
ATOM 3290 C CA . HIS A 1 444 ? 20.382 21.677 -14.313 1.00 96.88 444 HIS A CA 1
ATOM 3291 C C . HIS A 1 444 ? 19.541 20.447 -13.966 1.00 96.88 444 HIS A C 1
ATOM 3293 O O . HIS A 1 444 ? 19.941 19.615 -13.159 1.00 96.88 444 HIS A O 1
ATOM 3299 N N . SER A 1 445 ? 18.388 20.307 -14.620 1.00 96.06 445 SER A N 1
ATOM 3300 C CA . SER A 1 445 ? 17.501 19.150 -14.437 1.00 96.06 445 SER A CA 1
ATOM 3301 C C . SER A 1 445 ? 17.658 18.088 -15.520 1.00 96.06 445 SER A C 1
ATOM 3303 O O . SER A 1 445 ? 17.176 16.979 -15.342 1.00 96.06 445 SER A O 1
ATOM 3305 N N . TYR A 1 446 ? 18.301 18.400 -16.648 1.00 98.50 446 TYR A N 1
ATOM 3306 C CA . TYR A 1 446 ? 18.371 17.491 -17.790 1.00 98.50 446 TYR A CA 1
ATOM 3307 C C . TYR A 1 446 ? 19.627 17.750 -18.629 1.00 98.50 446 TYR A C 1
ATOM 3309 O O . TYR A 1 446 ? 19.867 18.883 -19.046 1.00 98.50 446 TYR A O 1
ATOM 3317 N N . LEU A 1 447 ? 20.422 16.705 -18.876 1.00 98.31 447 LEU A N 1
ATOM 3318 C CA . LEU A 1 447 ? 21.532 16.693 -19.833 1.00 98.31 447 LEU A CA 1
ATOM 3319 C C . LEU A 1 447 ? 21.303 15.613 -20.897 1.00 98.31 447 LEU A C 1
ATOM 3321 O O . LEU A 1 447 ? 20.710 14.581 -20.610 1.00 98.31 447 LEU A O 1
ATOM 3325 N N . ALA A 1 448 ? 21.813 15.796 -22.113 1.00 98.31 448 ALA A N 1
ATOM 3326 C CA . ALA A 1 448 ? 21.658 14.801 -23.174 1.00 98.31 448 ALA A CA 1
ATOM 3327 C C . ALA A 1 448 ? 22.931 14.630 -24.012 1.00 98.31 448 ALA A C 1
ATOM 3329 O O . ALA A 1 448 ? 23.767 15.537 -24.091 1.00 98.31 448 ALA A O 1
ATOM 3330 N N . PHE A 1 449 ? 23.044 13.465 -24.649 1.00 98.06 449 PHE A N 1
ATOM 3331 C CA . PHE A 1 449 ? 24.076 13.090 -25.613 1.00 98.06 449 PHE A CA 1
ATOM 3332 C C . PHE A 1 449 ? 25.493 13.345 -25.081 1.00 98.06 449 PHE A C 1
ATOM 3334 O O . PHE A 1 449 ? 25.800 13.048 -23.924 1.00 98.06 449 PHE A O 1
ATOM 3341 N N . SER A 1 450 ? 26.368 13.930 -25.904 1.00 97.75 450 SER A N 1
ATOM 3342 C CA . SER A 1 450 ? 27.758 14.218 -25.544 1.00 97.75 450 SER A CA 1
ATOM 3343 C C . SER A 1 450 ? 27.891 15.054 -24.268 1.00 97.75 450 SER A C 1
ATOM 3345 O O . SER A 1 450 ? 28.809 14.821 -23.487 1.00 97.75 450 SER A O 1
ATOM 3347 N N . GLY A 1 451 ? 26.960 15.975 -24.003 1.00 98.25 451 GLY A N 1
ATOM 3348 C CA . GLY A 1 451 ? 26.967 16.775 -22.778 1.00 98.25 451 GLY A CA 1
ATOM 3349 C C . GLY A 1 451 ? 26.725 15.940 -21.517 1.00 98.25 451 GLY A C 1
ATOM 3350 O O . GLY A 1 451 ? 27.373 16.168 -20.494 1.00 98.25 451 GLY A O 1
ATOM 3351 N N . ALA A 1 452 ? 25.834 14.945 -21.591 1.00 98.44 452 ALA A N 1
ATOM 3352 C CA . ALA A 1 452 ? 25.599 14.012 -20.491 1.00 98.44 452 ALA A CA 1
ATOM 3353 C C . ALA A 1 452 ? 26.797 13.069 -20.285 1.00 98.44 452 ALA A C 1
ATOM 3355 O O . ALA A 1 452 ? 27.213 12.853 -19.149 1.00 98.44 452 ALA A O 1
ATOM 3356 N N . GLU A 1 453 ? 27.411 12.589 -21.369 1.00 98.44 453 GLU A N 1
ATOM 3357 C CA . GLU A 1 453 ? 28.615 11.744 -21.332 1.00 98.44 453 GLU A CA 1
ATOM 3358 C C . GLU A 1 453 ? 29.834 12.482 -20.745 1.00 98.44 453 GLU A C 1
ATOM 3360 O O . GLU A 1 453 ? 30.594 11.942 -19.939 1.00 98.44 453 GLU A O 1
ATOM 3365 N N . GLU A 1 454 ? 30.028 13.754 -21.097 1.00 98.56 454 GLU A N 1
ATOM 3366 C CA . GLU A 1 454 ? 31.070 14.588 -20.491 1.00 98.56 454 GLU A CA 1
ATOM 3367 C C . GLU A 1 454 ? 30.828 14.823 -19.000 1.00 98.56 454 GLU A C 1
ATOM 3369 O O . GLU A 1 454 ? 31.775 14.841 -18.208 1.00 98.56 454 GLU A O 1
ATOM 3374 N N . PHE A 1 455 ? 29.569 15.018 -18.605 1.00 98.62 455 PHE A N 1
ATOM 3375 C CA . PHE A 1 455 ? 29.208 15.140 -17.200 1.00 98.62 455 PHE A CA 1
ATOM 3376 C C . PHE A 1 455 ? 29.466 13.831 -16.446 1.00 98.62 455 PHE A C 1
ATOM 3378 O O . PHE A 1 455 ? 30.078 13.871 -15.380 1.00 98.62 455 PHE A O 1
ATOM 3385 N N . ALA A 1 456 ? 29.112 12.683 -17.027 1.00 98.44 456 ALA A N 1
ATOM 3386 C CA . ALA A 1 456 ? 29.395 11.358 -16.478 1.00 98.44 456 ALA A CA 1
ATOM 3387 C C . ALA A 1 456 ? 30.888 11.172 -16.172 1.00 98.44 456 ALA A C 1
ATOM 3389 O O . ALA A 1 456 ? 31.258 10.851 -15.040 1.00 98.44 456 ALA A O 1
ATOM 3390 N N . LYS A 1 457 ? 31.753 11.498 -17.143 1.00 98.12 457 LYS A N 1
ATOM 3391 C CA . LYS A 1 457 ? 33.217 11.468 -16.978 1.00 98.12 457 LYS A CA 1
ATOM 3392 C C . LYS A 1 457 ? 33.686 12.346 -15.821 1.00 98.12 457 LYS A C 1
ATOM 3394 O O . LYS A 1 457 ? 34.537 11.929 -15.041 1.00 98.12 457 LYS A O 1
ATOM 3399 N N . LYS A 1 458 ? 33.129 13.555 -15.687 1.00 98.19 458 LYS A N 1
ATOM 3400 C CA . LYS A 1 458 ? 33.474 14.492 -14.601 1.00 98.19 458 LYS A CA 1
ATOM 3401 C C . LYS A 1 458 ? 33.031 13.992 -13.226 1.00 98.19 458 LYS A C 1
ATOM 3403 O O . LYS A 1 458 ? 33.727 14.258 -12.253 1.00 98.19 458 LYS A O 1
ATOM 3408 N N . GLN A 1 459 ? 31.898 13.294 -13.142 1.00 98.31 459 GLN A N 1
ATOM 3409 C CA . GLN A 1 459 ? 31.409 12.717 -11.886 1.00 98.31 459 GLN A CA 1
ATOM 3410 C C . GLN A 1 459 ? 32.084 11.384 -11.528 1.00 98.31 459 GLN A C 1
ATOM 3412 O O . GLN A 1 459 ? 31.934 10.920 -10.402 1.00 98.31 459 GLN A O 1
ATOM 3417 N N . GLY A 1 460 ? 32.831 10.774 -12.455 1.00 97.44 460 GLY A N 1
ATOM 3418 C CA . GLY A 1 460 ? 33.551 9.524 -12.211 1.00 97.44 460 GLY A CA 1
ATOM 3419 C C . GLY A 1 460 ? 32.635 8.308 -12.049 1.00 97.44 460 GLY A C 1
ATOM 3420 O O . GLY A 1 460 ? 32.968 7.399 -11.292 1.00 97.44 460 GLY A O 1
ATOM 3421 N N . VAL A 1 461 ? 31.478 8.297 -12.723 1.00 97.44 461 VAL A N 1
ATOM 3422 C CA . VAL A 1 461 ? 30.600 7.114 -12.753 1.00 97.44 461 VAL A CA 1
ATOM 3423 C C . VAL A 1 461 ? 31.246 5.975 -13.543 1.00 97.44 461 VAL A C 1
ATOM 3425 O O . VAL A 1 461 ? 32.108 6.208 -14.388 1.00 97.44 461 VAL A O 1
ATOM 3428 N N . GLU A 1 462 ? 30.824 4.735 -13.286 1.00 98.06 462 GLU A N 1
ATOM 3429 C CA . GLU A 1 462 ? 31.307 3.580 -14.047 1.00 98.06 462 GLU A CA 1
ATOM 3430 C C . GLU A 1 462 ? 30.865 3.687 -15.515 1.00 98.06 462 GLU A C 1
ATOM 3432 O O . GLU A 1 462 ? 29.669 3.773 -15.819 1.00 98.06 462 GLU A O 1
ATOM 3437 N N . MET A 1 463 ? 31.850 3.680 -16.414 1.00 98.12 463 MET A N 1
ATOM 3438 C CA . MET A 1 463 ? 31.651 3.708 -17.858 1.00 98.12 463 MET A CA 1
ATOM 3439 C C . MET A 1 463 ? 32.121 2.385 -18.462 1.00 98.12 463 MET A C 1
ATOM 3441 O O . MET A 1 463 ? 33.154 1.850 -18.061 1.00 98.12 463 MET A O 1
ATOM 3445 N N . VAL A 1 464 ? 31.359 1.871 -19.417 1.00 98.50 464 VAL A N 1
ATOM 3446 C CA . VAL A 1 464 ? 31.566 0.596 -20.106 1.00 98.50 464 VAL A CA 1
ATOM 3447 C C . VAL A 1 464 ? 31.413 0.800 -21.612 1.00 98.50 464 VAL A C 1
ATOM 3449 O O . VAL A 1 464 ? 30.780 1.761 -22.053 1.00 98.50 464 VAL A O 1
ATOM 3452 N N . ASP A 1 465 ? 31.993 -0.099 -22.403 1.00 98.38 465 ASP A N 1
ATOM 3453 C CA . ASP A 1 465 ? 31.820 -0.083 -23.857 1.00 98.38 465 ASP A CA 1
ATOM 3454 C C . ASP A 1 465 ? 30.364 -0.409 -24.235 1.00 98.38 465 ASP A C 1
ATOM 3456 O O . ASP A 1 465 ? 29.667 -1.114 -23.500 1.00 98.38 465 ASP A O 1
ATOM 3460 N N . ASN A 1 466 ? 29.886 0.098 -25.378 1.00 97.94 466 ASN A N 1
ATOM 3461 C CA . ASN A 1 466 ? 28.475 -0.019 -25.772 1.00 97.94 466 ASN A CA 1
ATOM 3462 C C . ASN A 1 466 ? 28.029 -1.488 -25.899 1.00 97.94 466 ASN A C 1
ATOM 3464 O O . ASN A 1 466 ? 26.891 -1.828 -25.581 1.00 97.94 466 ASN A O 1
ATOM 3468 N N . GLU A 1 467 ? 28.955 -2.368 -26.280 1.00 97.94 467 GLU A N 1
ATOM 3469 C CA . GLU A 1 467 ? 28.785 -3.815 -26.386 1.00 97.94 467 GLU A CA 1
ATOM 3470 C C . GLU A 1 467 ? 28.343 -4.469 -25.070 1.00 97.94 467 GLU A C 1
ATOM 3472 O O . GLU A 1 467 ? 27.671 -5.497 -25.108 1.00 97.94 467 GLU A O 1
ATOM 3477 N N . TYR A 1 468 ? 28.658 -3.878 -23.909 1.00 98.00 468 TYR A N 1
ATOM 3478 C CA . TYR A 1 468 ? 28.195 -4.376 -22.608 1.00 98.00 468 TYR A CA 1
ATOM 3479 C C . TYR A 1 468 ? 26.665 -4.454 -22.529 1.00 98.00 468 TYR A C 1
ATOM 3481 O O . TYR A 1 468 ? 26.124 -5.373 -21.907 1.00 98.00 468 TYR A O 1
ATOM 3489 N N . PHE A 1 469 ? 25.971 -3.499 -23.154 1.00 97.94 469 PHE A N 1
ATOM 3490 C CA . PHE A 1 469 ? 24.518 -3.382 -23.079 1.00 97.94 469 PHE A CA 1
ATOM 3491 C C . PHE A 1 469 ? 23.783 -4.310 -24.052 1.00 97.94 469 PHE A C 1
ATOM 3493 O O . PHE A 1 469 ? 22.582 -4.532 -23.895 1.00 97.94 469 PHE A O 1
ATOM 3500 N N . ILE A 1 470 ? 24.488 -4.852 -25.047 1.00 97.25 470 ILE A N 1
ATOM 3501 C CA . ILE A 1 470 ? 23.909 -5.589 -26.170 1.00 97.25 470 ILE A CA 1
ATOM 3502 C C . ILE A 1 470 ? 23.803 -7.081 -25.828 1.00 97.25 470 ILE A C 1
ATOM 3504 O O . ILE A 1 470 ? 24.760 -7.704 -25.370 1.00 97.25 470 ILE A O 1
ATOM 3508 N N . THR A 1 471 ? 22.637 -7.672 -26.089 1.00 95.06 471 THR A N 1
ATOM 3509 C CA . THR A 1 471 ? 22.388 -9.117 -25.967 1.00 95.06 471 THR A CA 1
ATOM 3510 C C . THR A 1 471 ? 22.192 -9.756 -27.343 1.00 95.06 471 THR A C 1
ATOM 3512 O O . THR A 1 471 ? 21.882 -9.074 -28.323 1.00 95.06 471 THR A O 1
ATOM 3515 N N . GLU A 1 472 ? 22.348 -11.079 -27.433 1.00 93.19 472 GLU A N 1
ATOM 3516 C CA . GLU A 1 472 ? 22.087 -11.818 -28.678 1.00 93.19 472 GLU A CA 1
ATOM 3517 C C . GLU A 1 472 ? 20.627 -11.671 -29.135 1.00 93.19 472 GLU A C 1
ATOM 3519 O O . GLU A 1 472 ? 20.375 -11.446 -30.322 1.00 93.19 472 GLU A O 1
ATOM 3524 N N . ASP A 1 473 ? 19.681 -11.699 -28.188 1.00 90.12 473 ASP A N 1
ATOM 3525 C CA . ASP A 1 473 ? 18.256 -11.468 -28.451 1.00 90.12 473 ASP A CA 1
ATOM 3526 C C . ASP A 1 473 ? 18.029 -10.077 -29.077 1.00 90.12 473 ASP A C 1
ATOM 3528 O O . ASP A 1 473 ? 17.304 -9.958 -30.066 1.00 90.12 473 ASP A O 1
ATOM 3532 N N . ASN A 1 474 ? 18.713 -9.032 -28.591 1.00 91.25 474 ASN A N 1
ATOM 3533 C CA . ASN A 1 474 ? 18.603 -7.673 -29.137 1.00 91.25 474 ASN A CA 1
ATOM 3534 C C . ASN A 1 474 ? 19.106 -7.571 -30.581 1.00 91.25 474 ASN A C 1
ATOM 3536 O O . ASN A 1 474 ? 18.480 -6.909 -31.413 1.00 91.25 474 ASN A O 1
ATOM 3540 N N . VAL A 1 475 ? 20.210 -8.250 -30.904 1.00 94.50 475 VAL A N 1
ATOM 3541 C CA . VAL A 1 475 ? 20.752 -8.296 -32.272 1.00 94.50 475 VAL A CA 1
ATOM 3542 C C . VAL A 1 475 ? 19.786 -9.014 -33.216 1.00 94.50 475 VAL A C 1
ATOM 3544 O O . VAL A 1 475 ? 19.535 -8.536 -34.327 1.00 94.50 475 VAL A O 1
ATOM 3547 N N . GLY A 1 476 ? 19.216 -10.139 -32.773 1.00 90.44 476 GLY A N 1
ATOM 3548 C CA . GLY A 1 476 ? 18.214 -10.882 -33.534 1.00 90.44 476 GLY A CA 1
ATOM 3549 C C . GLY A 1 476 ? 16.946 -10.062 -33.786 1.00 90.44 476 GLY A C 1
ATOM 3550 O O . GLY A 1 476 ? 16.483 -9.983 -34.927 1.00 90.44 476 GLY A O 1
ATOM 3551 N N . MET A 1 477 ? 16.446 -9.366 -32.761 1.00 88.62 477 MET A N 1
ATOM 3552 C CA . MET A 1 477 ? 15.297 -8.466 -32.882 1.00 88.62 477 MET A CA 1
ATOM 3553 C C . MET A 1 477 ? 15.554 -7.315 -33.856 1.00 88.62 477 MET A C 1
ATOM 3555 O O . MET A 1 477 ? 14.714 -7.059 -34.718 1.00 88.62 477 MET A O 1
ATOM 3559 N N . LEU A 1 478 ? 16.713 -6.649 -33.783 1.00 91.25 478 LEU A N 1
ATOM 3560 C CA . LEU A 1 478 ? 17.040 -5.552 -34.700 1.00 91.25 478 LEU A CA 1
ATOM 3561 C C . LEU A 1 478 ? 17.089 -6.022 -36.153 1.00 91.25 478 LEU A C 1
ATOM 3563 O O . LEU A 1 478 ? 16.607 -5.327 -37.048 1.00 91.25 478 LEU A O 1
ATOM 3567 N N . LYS A 1 479 ? 17.677 -7.197 -36.399 1.00 90.69 479 LYS A N 1
ATOM 3568 C CA . LYS A 1 479 ? 17.741 -7.775 -37.742 1.00 90.69 479 LYS A CA 1
ATOM 3569 C C . LYS A 1 479 ? 16.337 -7.942 -38.326 1.00 90.69 479 LYS A C 1
ATOM 3571 O O . LYS A 1 479 ? 16.077 -7.454 -39.423 1.00 90.69 479 LYS A O 1
ATOM 3576 N N . LEU A 1 480 ? 15.435 -8.564 -37.568 1.00 85.88 480 LEU A N 1
ATOM 3577 C CA . LEU A 1 480 ? 14.049 -8.782 -37.982 1.00 85.88 480 LEU A CA 1
ATOM 3578 C C . LEU A 1 480 ? 13.282 -7.457 -38.145 1.00 85.88 480 LEU A C 1
ATOM 3580 O O . LEU A 1 480 ? 12.555 -7.284 -39.121 1.00 85.88 480 LEU A O 1
ATOM 3584 N N . ALA A 1 481 ? 13.493 -6.488 -37.248 1.00 85.25 481 ALA A N 1
ATOM 3585 C CA . ALA A 1 481 ? 12.893 -5.154 -37.333 1.00 85.25 481 ALA A CA 1
ATOM 3586 C C . ALA A 1 481 ? 13.287 -4.414 -38.624 1.00 85.25 481 ALA A C 1
ATOM 3588 O O . ALA A 1 481 ? 12.441 -3.803 -39.281 1.00 85.25 481 ALA A O 1
ATOM 3589 N N . LYS A 1 482 ? 14.568 -4.500 -39.012 1.00 86.56 482 LYS A N 1
ATOM 3590 C CA . LYS A 1 482 ? 15.088 -3.924 -40.260 1.00 86.56 482 LYS A CA 1
ATOM 3591 C C . LYS A 1 482 ? 14.539 -4.629 -41.493 1.00 86.56 482 LYS A C 1
ATOM 3593 O O . LYS A 1 482 ? 14.169 -3.957 -42.450 1.00 86.56 482 LYS A O 1
ATOM 3598 N N . GLU A 1 483 ? 14.467 -5.959 -41.470 1.00 85.50 483 GLU A N 1
ATOM 3599 C CA . GLU A 1 483 ? 13.890 -6.755 -42.563 1.00 85.50 483 GLU A CA 1
ATOM 3600 C C . GLU A 1 483 ? 12.412 -6.407 -42.801 1.00 85.50 483 GLU A C 1
ATOM 3602 O O . GLU A 1 483 ? 11.977 -6.339 -43.950 1.00 85.50 483 GLU A O 1
ATOM 3607 N N . ALA A 1 484 ? 11.665 -6.104 -41.737 1.00 78.56 484 ALA A N 1
ATOM 3608 C CA . ALA A 1 484 ? 10.279 -5.649 -41.819 1.00 78.56 484 ALA A CA 1
ATOM 3609 C C . ALA A 1 484 ? 10.105 -4.136 -42.036 1.00 78.56 484 ALA A C 1
ATOM 3611 O O . ALA A 1 484 ? 8.971 -3.671 -42.151 1.00 78.56 484 ALA A O 1
ATOM 3612 N N . ASN A 1 485 ? 11.196 -3.364 -42.105 1.00 78.06 485 ASN A N 1
ATOM 3613 C CA . ASN A 1 485 ? 11.173 -1.902 -42.203 1.00 78.06 485 ASN A CA 1
ATOM 3614 C C . ASN A 1 485 ? 10.252 -1.248 -41.149 1.00 78.06 485 ASN A C 1
ATOM 3616 O O . ASN A 1 485 ? 9.473 -0.341 -41.449 1.00 78.06 485 ASN A O 1
ATOM 3620 N N . SER A 1 486 ? 10.322 -1.745 -39.911 1.00 77.25 486 SER A N 1
ATOM 3621 C CA . SER A 1 486 ? 9.463 -1.328 -38.800 1.00 77.25 486 SER A CA 1
ATOM 3622 C C . SER A 1 486 ? 10.285 -0.933 -37.576 1.00 77.25 486 SER A C 1
ATOM 3624 O O . SER A 1 486 ? 11.307 -1.556 -37.281 1.00 77.25 486 SER A O 1
ATOM 3626 N N . ILE A 1 487 ? 9.807 0.058 -36.827 1.00 75.44 487 ILE A N 1
ATOM 3627 C CA . ILE A 1 487 ? 10.197 0.252 -35.425 1.00 75.44 487 ILE A CA 1
ATOM 3628 C C . ILE A 1 487 ? 9.375 -0.752 -34.621 1.00 75.44 487 ILE A C 1
ATOM 3630 O O . ILE A 1 487 ? 8.156 -0.816 -34.804 1.00 75.44 487 ILE A O 1
ATOM 3634 N N . LEU A 1 488 ? 10.021 -1.564 -33.782 1.00 67.38 488 LEU A N 1
ATOM 3635 C CA . LEU A 1 488 ? 9.288 -2.572 -33.021 1.00 67.38 488 LEU A CA 1
ATOM 3636 C C . LEU A 1 488 ? 8.517 -1.882 -31.895 1.00 67.38 488 LEU A C 1
ATOM 3638 O O . LEU A 1 488 ? 9.090 -1.449 -30.900 1.00 67.38 488 LEU A O 1
ATOM 3642 N N . PHE A 1 489 ? 7.217 -1.756 -32.137 1.00 58.50 489 PHE A N 1
ATOM 3643 C CA . PHE A 1 489 ? 6.221 -1.147 -31.261 1.00 58.50 489 PHE A CA 1
ATOM 3644 C C . PHE A 1 489 ? 5.192 -2.165 -30.749 1.00 58.50 489 PHE A C 1
ATOM 3646 O O . PHE A 1 489 ? 4.387 -1.833 -29.887 1.00 58.50 489 PHE A O 1
ATOM 3653 N N . ASP A 1 490 ? 5.124 -3.353 -31.363 1.00 46.31 490 ASP A N 1
ATOM 3654 C CA . ASP A 1 490 ? 3.837 -4.013 -31.568 1.00 46.31 490 ASP A CA 1
ATOM 3655 C C . ASP A 1 490 ? 3.736 -5.422 -30.971 1.00 46.31 490 ASP A C 1
ATOM 3657 O O . ASP A 1 490 ? 3.930 -6.437 -31.635 1.00 46.31 490 ASP A O 1
ATOM 3661 N N . TYR A 1 491 ? 3.379 -5.465 -29.693 1.00 49.97 491 TYR A N 1
ATOM 3662 C CA . TYR A 1 491 ? 2.688 -6.586 -29.049 1.00 49.97 491 TYR A CA 1
ATOM 3663 C C . TYR A 1 491 ? 1.162 -6.498 -29.230 1.00 49.97 491 TYR A C 1
ATOM 3665 O O . TYR A 1 491 ? 0.433 -7.318 -28.668 1.00 49.97 491 TYR A O 1
ATOM 3673 N N . ARG A 1 492 ? 0.631 -5.523 -29.991 1.00 50.34 492 ARG A N 1
ATOM 3674 C CA . ARG A 1 492 ? -0.806 -5.466 -30.279 1.00 50.34 492 ARG A CA 1
ATOM 3675 C C . ARG A 1 492 ? -1.096 -6.586 -31.268 1.00 50.34 492 ARG A C 1
ATOM 3677 O O . ARG A 1 492 ? -0.950 -6.452 -32.481 1.00 50.34 492 ARG A O 1
ATOM 3684 N N . ILE A 1 493 ? -1.521 -7.725 -30.727 1.00 37.94 493 ILE A N 1
ATOM 3685 C CA . ILE A 1 493 ? -2.295 -8.704 -31.483 1.00 37.94 493 ILE A CA 1
ATOM 3686 C C . ILE A 1 493 ? -3.365 -7.898 -32.232 1.00 37.94 493 ILE A C 1
ATOM 3688 O O . ILE A 1 493 ? -4.095 -7.149 -31.579 1.00 37.94 493 ILE A O 1
ATOM 3692 N N . PRO A 1 494 ? -3.492 -8.008 -33.566 1.00 31.81 494 PRO A N 1
ATOM 3693 C CA . PRO A 1 494 ? -4.634 -7.437 -34.248 1.00 31.81 494 PRO A CA 1
ATOM 3694 C C . PRO A 1 494 ? -5.875 -8.151 -33.714 1.00 31.81 494 PRO A C 1
ATOM 3696 O O . PRO A 1 494 ? -6.198 -9.265 -34.133 1.00 31.81 494 PRO A O 1
ATOM 3699 N N . THR A 1 495 ? -6.573 -7.540 -32.759 1.00 31.56 495 THR A N 1
ATOM 3700 C CA . THR A 1 495 ? -7.936 -7.940 -32.449 1.00 31.56 495 THR A CA 1
ATOM 3701 C C . THR A 1 495 ? -8.732 -7.690 -33.720 1.00 31.56 495 THR A C 1
ATOM 3703 O O . THR A 1 495 ? -8.712 -6.605 -34.302 1.00 31.56 495 THR A O 1
ATOM 3706 N N . VAL A 1 496 ? -9.349 -8.754 -34.216 1.00 31.25 496 VAL A N 1
ATOM 3707 C CA . VAL A 1 496 ? -10.073 -8.786 -35.481 1.00 31.25 496 VAL A CA 1
ATOM 3708 C C . VAL A 1 496 ? -11.071 -7.624 -35.556 1.00 31.25 496 VAL A C 1
ATOM 3710 O O . VAL A 1 496 ? -12.052 -7.600 -34.821 1.00 31.25 496 VAL A O 1
ATOM 3713 N N . GLY A 1 497 ? -10.849 -6.710 -36.505 1.00 35.91 497 GLY A N 1
ATOM 3714 C CA . GLY A 1 497 ? -11.863 -5.788 -37.018 1.00 35.91 497 GLY A CA 1
ATOM 3715 C C . GLY A 1 497 ? -11.667 -4.312 -36.668 1.00 35.91 497 GLY A C 1
ATOM 3716 O O . GLY A 1 497 ? -12.175 -3.839 -35.662 1.00 35.91 497 GLY A O 1
ATOM 3717 N N . THR A 1 498 ? -11.061 -3.543 -37.578 1.00 27.16 498 THR A N 1
ATOM 3718 C CA . THR A 1 498 ? -11.742 -2.453 -38.314 1.00 27.16 498 THR A CA 1
ATOM 3719 C C . THR A 1 498 ? -10.811 -1.803 -39.357 1.00 27.16 498 THR A C 1
ATOM 3721 O O . THR A 1 498 ? -9.823 -1.157 -39.044 1.00 27.16 498 THR A O 1
ATOM 3724 N N . CYS A 1 499 ? -11.185 -2.003 -40.626 1.00 26.27 499 CYS A N 1
ATOM 3725 C CA . CYS A 1 499 ? -11.113 -1.079 -41.769 1.00 26.27 499 CYS A CA 1
ATOM 3726 C C . CYS A 1 499 ? -9.781 -0.377 -42.138 1.00 26.27 499 CYS A C 1
ATOM 3728 O O . CYS A 1 499 ? -9.530 0.741 -41.701 1.00 26.27 499 CYS A O 1
ATOM 3730 N N . GLY A 1 500 ? -9.045 -0.919 -43.124 1.00 25.72 500 GLY A N 1
ATOM 3731 C CA . GLY A 1 500 ? -8.039 -0.136 -43.866 1.00 25.72 500 GLY A CA 1
ATOM 3732 C C . GLY A 1 500 ? -7.109 -0.918 -44.801 1.00 25.72 500 GLY A C 1
ATOM 3733 O O . GLY A 1 500 ? -5.942 -1.078 -44.494 1.00 25.72 500 GLY A O 1
ATOM 3734 N N . ALA A 1 501 ? -7.648 -1.407 -45.923 1.00 26.11 501 ALA A N 1
ATOM 3735 C CA . ALA A 1 501 ? -6.991 -1.850 -47.166 1.00 26.11 501 ALA A CA 1
ATOM 3736 C C . ALA A 1 501 ? -5.489 -2.257 -47.169 1.00 26.11 501 ALA A C 1
ATOM 3738 O O . ALA A 1 501 ? -4.604 -1.414 -47.270 1.00 26.11 501 ALA A O 1
ATOM 3739 N N . GLY A 1 502 ? -5.249 -3.564 -47.355 1.00 26.95 502 GLY A N 1
ATOM 3740 C CA . GLY A 1 502 ? -4.352 -4.022 -48.426 1.00 26.95 502 GLY A CA 1
ATOM 3741 C C . GLY A 1 502 ? -2.953 -4.526 -48.060 1.00 26.95 502 GLY A C 1
ATOM 3742 O O . GLY A 1 502 ? -1.983 -3.933 -48.504 1.00 26.95 502 GLY A O 1
ATOM 3743 N N . ALA A 1 503 ? -2.855 -5.671 -47.378 1.00 26.33 503 ALA A N 1
ATOM 3744 C CA . ALA A 1 503 ? -1.958 -6.787 -47.728 1.00 26.33 503 ALA A CA 1
ATOM 3745 C C . ALA A 1 503 ? -2.171 -7.934 -46.728 1.00 26.33 503 ALA A C 1
ATOM 3747 O O . ALA A 1 503 ? -2.010 -7.762 -45.524 1.00 26.33 503 ALA A O 1
ATOM 3748 N N . ALA A 1 504 ? -2.548 -9.107 -47.227 1.00 38.25 504 ALA A N 1
ATOM 3749 C CA . ALA A 1 504 ? -2.425 -10.345 -46.473 1.00 38.25 504 ALA A CA 1
ATOM 3750 C C . ALA A 1 504 ? -0.934 -10.710 -46.367 1.00 38.25 504 ALA A C 1
ATOM 3752 O O . ALA A 1 504 ? -0.281 -10.784 -47.404 1.00 38.25 504 ALA A O 1
ATOM 3753 N N . MET A 1 505 ? -0.421 -10.920 -45.152 1.00 32.38 505 MET A N 1
ATOM 3754 C CA . MET A 1 505 ? 0.812 -11.671 -44.847 1.00 32.38 505 MET A CA 1
ATOM 3755 C C . MET A 1 505 ? 0.864 -11.828 -43.313 1.00 32.38 505 MET A C 1
ATOM 3757 O O . MET A 1 505 ? 1.255 -10.922 -42.591 1.00 32.38 505 MET A O 1
ATOM 3761 N N . ASP A 1 506 ? 0.218 -12.820 -42.713 1.00 37.78 506 ASP A N 1
ATOM 3762 C CA . ASP A 1 506 ? 0.799 -14.138 -42.425 1.00 37.78 506 ASP A CA 1
ATOM 3763 C C . ASP A 1 506 ? 2.332 -14.225 -42.541 1.00 37.78 506 ASP A C 1
ATOM 3765 O O . ASP A 1 506 ? 2.890 -14.889 -43.409 1.00 37.78 506 ASP A O 1
ATOM 3769 N N . SER A 1 507 ? 3.016 -13.502 -41.656 1.00 44.16 507 SER A N 1
ATOM 3770 C CA . SER A 1 507 ? 4.365 -13.838 -41.196 1.00 44.16 507 SER A CA 1
ATOM 3771 C C . SER A 1 507 ? 4.653 -13.033 -39.932 1.00 44.16 507 SER A C 1
ATOM 3773 O O . SER A 1 507 ? 5.264 -11.967 -39.985 1.00 44.16 507 SER A O 1
ATOM 3775 N N . LEU A 1 508 ? 4.177 -13.532 -38.785 1.00 59.56 508 LEU A N 1
ATOM 3776 C CA . LEU A 1 508 ? 4.713 -13.136 -37.482 1.00 59.56 508 LEU A CA 1
ATOM 3777 C C . LEU A 1 508 ? 6.226 -13.353 -37.573 1.00 59.56 508 LEU A C 1
ATOM 3779 O O . LEU A 1 508 ? 6.654 -14.491 -37.761 1.00 59.56 508 LEU A O 1
ATOM 3783 N N . LEU A 1 509 ? 7.031 -12.291 -37.533 1.00 67.88 509 LEU A N 1
ATOM 3784 C CA . LEU A 1 509 ? 8.483 -12.439 -37.453 1.00 67.88 509 LEU A CA 1
ATOM 3785 C C . LEU A 1 509 ? 8.767 -13.358 -36.266 1.00 67.88 509 LEU A C 1
ATOM 3787 O O . LEU A 1 509 ? 8.334 -13.076 -35.147 1.00 67.88 509 LEU A O 1
ATOM 3791 N N . GLN A 1 510 ? 9.425 -14.481 -36.525 1.00 76.56 510 GLN A N 1
ATOM 3792 C CA . GLN A 1 510 ? 9.755 -15.451 -35.495 1.00 76.56 510 GLN A CA 1
ATOM 3793 C C . GLN A 1 510 ? 11.251 -15.433 -35.241 1.00 76.56 510 GLN A C 1
ATOM 3795 O O . GLN A 1 510 ? 12.058 -15.442 -36.172 1.00 76.56 510 GLN A O 1
ATOM 3800 N N . MET A 1 511 ? 11.609 -15.471 -33.966 1.00 78.44 511 MET A N 1
ATOM 3801 C CA . MET A 1 511 ? 12.967 -15.711 -33.513 1.00 78.44 511 MET A CA 1
ATOM 3802 C C . MET A 1 511 ? 12.947 -16.991 -32.686 1.00 78.44 511 MET A C 1
ATOM 3804 O O . MET A 1 511 ? 12.111 -17.145 -31.802 1.00 78.44 511 MET A O 1
ATOM 3808 N N . ASN A 1 512 ? 13.811 -17.951 -33.024 1.00 81.88 512 ASN A N 1
ATOM 3809 C CA . ASN A 1 512 ? 13.910 -19.245 -32.333 1.00 81.88 512 ASN A CA 1
ATOM 3810 C C . ASN A 1 512 ? 12.566 -20.000 -32.183 1.00 81.88 512 ASN A C 1
ATOM 3812 O O . ASN A 1 512 ? 12.341 -20.692 -31.194 1.00 81.88 512 ASN A O 1
ATOM 3816 N N . GLY A 1 513 ? 11.672 -19.882 -33.174 1.00 76.94 513 GLY A N 1
ATOM 3817 C CA . GLY A 1 513 ? 10.371 -20.565 -33.189 1.00 76.94 513 GLY A CA 1
ATOM 3818 C C . GLY A 1 513 ? 9.272 -19.905 -32.347 1.00 76.94 513 GLY A C 1
ATOM 3819 O O . GLY A 1 513 ? 8.200 -20.488 -32.203 1.00 76.94 513 GLY A O 1
ATOM 3820 N N . LEU A 1 514 ? 9.512 -18.704 -31.812 1.00 78.44 514 LEU A N 1
ATOM 3821 C CA . LEU A 1 514 ? 8.538 -17.909 -31.060 1.00 78.44 514 LEU A CA 1
ATOM 3822 C C . LEU A 1 514 ? 8.293 -16.555 -31.749 1.00 78.44 514 LEU A C 1
ATOM 3824 O O . LEU A 1 514 ? 9.200 -16.050 -32.416 1.00 78.44 514 LEU A O 1
ATOM 3828 N N . PRO A 1 515 ? 7.097 -15.951 -31.608 1.00 78.44 515 PRO A N 1
ATOM 3829 C CA . PRO A 1 515 ? 6.841 -14.594 -32.090 1.00 78.44 515 PRO A CA 1
ATOM 3830 C C . PRO A 1 515 ? 7.853 -13.593 -31.525 1.00 78.44 515 PRO A C 1
ATOM 3832 O O . PRO A 1 515 ? 8.215 -13.668 -30.353 1.00 78.44 515 PRO A O 1
ATOM 3835 N N . ILE A 1 516 ? 8.290 -12.630 -32.336 1.00 76.62 516 ILE A N 1
ATOM 3836 C CA . ILE A 1 516 ? 9.257 -11.602 -31.923 1.00 76.62 516 ILE A CA 1
ATOM 3837 C C . ILE A 1 516 ? 8.793 -10.787 -30.702 1.00 76.62 516 ILE A C 1
ATOM 3839 O O . ILE A 1 516 ? 9.615 -10.388 -29.883 1.00 76.62 516 ILE A O 1
ATOM 3843 N N . SER A 1 517 ? 7.481 -10.608 -30.531 1.00 74.25 517 SER A N 1
ATOM 3844 C CA . SER A 1 517 ? 6.837 -9.943 -29.390 1.00 74.25 517 SER A CA 1
ATOM 3845 C C . SER A 1 517 ? 7.127 -10.613 -28.041 1.00 74.25 517 SER A C 1
ATOM 3847 O O . SER A 1 517 ? 7.104 -9.948 -27.015 1.00 74.25 517 SER A O 1
ATOM 3849 N N . VAL A 1 518 ? 7.489 -11.902 -28.025 1.00 78.44 518 VAL A N 1
ATOM 3850 C CA . VAL A 1 518 ? 7.922 -12.632 -26.816 1.00 78.44 518 VAL A CA 1
ATOM 3851 C C . VAL A 1 518 ? 9.295 -12.166 -26.307 1.00 78.44 518 VAL A C 1
ATOM 3853 O O . VAL A 1 518 ? 9.673 -12.450 -25.167 1.00 78.44 518 VAL A O 1
ATOM 3856 N N . TYR A 1 519 ? 10.065 -11.489 -27.159 1.00 75.19 519 TYR A N 1
ATOM 3857 C CA . TYR A 1 519 ? 11.413 -11.015 -26.859 1.00 75.19 519 TYR A CA 1
ATOM 3858 C C . TYR A 1 519 ? 11.482 -9.525 -26.574 1.00 75.19 519 TYR A C 1
ATOM 3860 O O . TYR A 1 519 ? 12.500 -9.106 -26.040 1.00 75.19 519 TYR A O 1
ATOM 3868 N N . ALA A 1 520 ? 10.445 -8.756 -26.922 1.00 69.62 520 ALA A N 1
ATOM 3869 C CA . ALA A 1 520 ? 10.413 -7.308 -26.763 1.00 69.62 520 ALA A CA 1
ATOM 3870 C C . ALA A 1 520 ? 10.453 -6.947 -25.267 1.00 69.62 520 ALA A C 1
ATOM 3872 O O . ALA A 1 520 ? 9.451 -7.132 -24.572 1.00 69.62 520 ALA A O 1
ATOM 3873 N N . PRO A 1 521 ? 11.597 -6.477 -24.742 1.00 67.19 521 PRO A N 1
ATOM 3874 C CA . PRO A 1 521 ? 11.685 -6.050 -23.366 1.00 67.19 521 PRO A CA 1
ATOM 3875 C C . PRO A 1 521 ? 11.245 -4.583 -23.287 1.00 67.19 521 PRO A C 1
ATOM 3877 O O . PRO A 1 521 ? 11.433 -3.801 -24.223 1.00 67.19 521 PRO A O 1
ATOM 3880 N N . GLU A 1 522 ? 10.672 -4.183 -22.159 1.00 83.12 522 GLU A N 1
ATOM 3881 C CA . GLU A 1 522 ? 10.024 -2.877 -22.023 1.00 83.12 522 GLU A CA 1
ATOM 3882 C C . GLU A 1 522 ? 10.685 -2.012 -20.940 1.00 83.12 522 GLU A C 1
ATOM 3884 O O . GLU A 1 522 ? 11.550 -2.465 -20.184 1.00 83.12 522 GLU A O 1
ATOM 3889 N N . THR A 1 523 ? 10.313 -0.729 -20.922 1.00 93.25 523 THR A N 1
ATOM 3890 C CA . THR A 1 523 ? 10.801 0.280 -19.966 1.00 93.25 523 THR A CA 1
ATOM 3891 C C . THR A 1 523 ? 10.614 -0.175 -18.517 1.00 93.25 523 THR A C 1
ATOM 3893 O O . THR A 1 523 ? 9.577 -0.745 -18.167 1.00 93.25 523 THR A O 1
ATOM 3896 N N . VAL A 1 524 ? 11.579 0.153 -17.653 1.00 98.25 524 VAL A N 1
ATOM 3897 C CA . VAL A 1 524 ? 11.542 -0.181 -16.223 1.00 98.25 524 VAL A CA 1
ATOM 3898 C C . VAL A 1 524 ? 11.339 1.054 -15.358 1.00 98.25 524 VAL A C 1
ATOM 3900 O O . VAL A 1 524 ? 11.750 2.160 -15.720 1.00 98.25 524 VAL A O 1
ATOM 3903 N N . GLY A 1 525 ? 10.761 0.856 -14.178 1.00 98.62 525 GLY A N 1
ATOM 3904 C CA . GLY A 1 525 ? 10.502 1.957 -13.264 1.00 98.62 525 GLY A CA 1
ATOM 3905 C C . GLY A 1 525 ? 10.197 1.523 -11.843 1.00 98.62 525 GLY A C 1
ATOM 3906 O O . GLY A 1 525 ? 9.860 0.367 -11.576 1.00 98.62 525 GLY A O 1
ATOM 3907 N N . CYS A 1 526 ? 10.354 2.468 -10.921 1.00 98.88 526 CYS A N 1
ATOM 3908 C CA . CYS A 1 526 ? 10.120 2.288 -9.497 1.00 98.88 526 CYS A CA 1
ATOM 3909 C C . CYS A 1 526 ? 9.531 3.562 -8.892 1.00 98.88 526 CYS A C 1
ATOM 3911 O O . CYS A 1 526 ? 9.983 4.674 -9.183 1.00 98.88 526 CYS A O 1
ATOM 3913 N N . VAL A 1 527 ? 8.547 3.392 -8.016 1.00 98.88 527 VAL A N 1
ATOM 3914 C CA . VAL A 1 527 ? 7.941 4.467 -7.230 1.00 98.88 527 VAL A CA 1
ATOM 3915 C C . VAL A 1 527 ? 7.877 4.046 -5.770 1.00 98.88 527 VAL A C 1
ATOM 3917 O O . VAL A 1 527 ? 7.606 2.887 -5.459 1.00 98.88 527 VAL A O 1
ATOM 3920 N N . VAL A 1 528 ? 8.170 4.978 -4.868 1.00 98.75 528 VAL A N 1
ATOM 3921 C CA . VAL A 1 528 ? 8.276 4.704 -3.430 1.00 98.75 528 VAL A CA 1
ATOM 3922 C C . VAL A 1 528 ? 7.687 5.857 -2.636 1.00 98.75 528 VAL A C 1
ATOM 3924 O O . VAL A 1 528 ? 7.937 7.015 -2.964 1.00 98.75 528 VAL A O 1
ATOM 3927 N N . VAL A 1 529 ? 6.977 5.534 -1.559 1.00 97.81 529 VAL A N 1
ATOM 3928 C CA . VAL A 1 529 ? 6.734 6.438 -0.432 1.00 97.81 529 VAL A CA 1
ATOM 3929 C C . VAL A 1 529 ? 7.480 5.89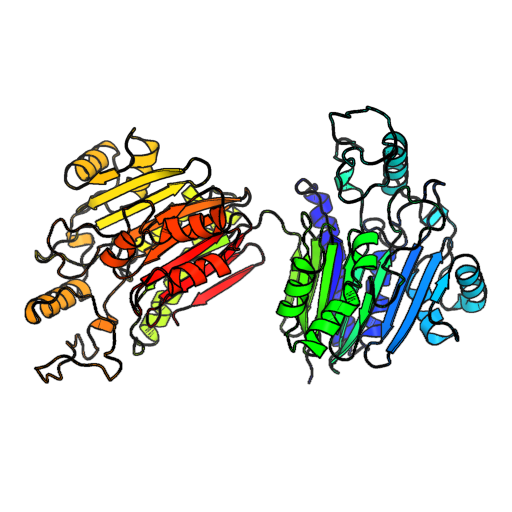5 0.783 1.00 97.81 529 VAL A C 1
ATOM 3931 O O . VAL A 1 529 ? 7.401 4.706 1.094 1.00 97.81 529 VAL A O 1
ATOM 3934 N N . ASP A 1 530 ? 8.275 6.740 1.440 1.00 95.31 530 ASP A N 1
ATOM 3935 C CA . ASP A 1 530 ? 8.945 6.356 2.684 1.00 95.31 530 ASP A CA 1
ATOM 3936 C C . ASP A 1 530 ? 8.055 6.596 3.913 1.00 95.31 530 ASP A C 1
ATOM 3938 O O . ASP A 1 530 ? 6.997 7.213 3.832 1.00 95.31 530 ASP A O 1
ATOM 3942 N N . LYS A 1 531 ? 8.514 6.157 5.090 1.00 86.69 531 LYS A N 1
ATOM 3943 C CA . LYS A 1 531 ? 7.783 6.310 6.363 1.00 86.69 531 LYS A CA 1
ATOM 3944 C C . LYS A 1 531 ? 7.467 7.756 6.759 1.00 86.69 531 LYS A C 1
ATOM 3946 O O . LYS A 1 531 ? 6.726 7.992 7.707 1.00 86.69 531 LYS A O 1
ATOM 3951 N N . GLN A 1 532 ? 8.080 8.734 6.092 1.00 85.69 532 GLN A N 1
ATOM 3952 C CA . GLN A 1 532 ? 7.833 10.159 6.312 1.00 85.69 532 GLN A CA 1
ATOM 3953 C C . GLN A 1 532 ? 6.786 10.703 5.326 1.00 85.69 532 GLN A C 1
ATOM 3955 O O . GLN A 1 532 ? 6.582 11.915 5.274 1.00 85.69 532 GLN A O 1
ATOM 3960 N N . GLY A 1 533 ? 6.154 9.838 4.523 1.00 88.44 533 GLY A N 1
ATOM 3961 C CA . GLY A 1 533 ? 5.206 10.217 3.478 1.00 88.44 533 GLY A CA 1
ATOM 3962 C C . GLY A 1 533 ? 5.873 10.859 2.259 1.00 88.44 533 GLY A C 1
ATOM 3963 O O . GLY A 1 533 ? 5.201 11.496 1.447 1.00 88.44 533 GLY A O 1
ATOM 3964 N N . ARG A 1 534 ? 7.204 10.756 2.112 1.00 95.50 534 ARG A N 1
ATOM 3965 C CA . ARG A 1 534 ? 7.916 11.390 0.994 1.00 95.50 534 ARG A CA 1
ATOM 3966 C C . ARG A 1 534 ? 7.908 10.463 -0.207 1.00 95.50 534 ARG A C 1
ATOM 3968 O O . ARG A 1 534 ? 8.472 9.374 -0.147 1.00 95.50 534 ARG A O 1
ATOM 3975 N N . CYS A 1 535 ? 7.308 10.923 -1.298 1.00 97.88 535 CYS A N 1
ATOM 3976 C CA . CYS A 1 535 ? 7.253 10.172 -2.544 1.00 97.88 535 CYS A CA 1
ATOM 3977 C C . CYS A 1 535 ? 8.486 10.427 -3.422 1.00 97.88 535 CYS A C 1
ATOM 3979 O O . CYS A 1 535 ? 8.979 11.555 -3.520 1.00 97.88 535 CYS A O 1
ATOM 3981 N N . ALA A 1 536 ? 8.937 9.391 -4.120 1.00 98.81 536 ALA A N 1
ATOM 3982 C CA . ALA A 1 536 ? 9.951 9.464 -5.162 1.00 98.81 536 ALA A CA 1
ATOM 3983 C C . ALA A 1 536 ? 9.591 8.543 -6.333 1.00 98.81 536 ALA A C 1
ATOM 3985 O O . ALA A 1 536 ? 8.866 7.561 -6.166 1.00 98.81 536 ALA A O 1
ATOM 3986 N N . ALA A 1 537 ? 10.111 8.863 -7.516 1.00 98.88 537 ALA A N 1
ATOM 3987 C CA . ALA A 1 537 ? 9.913 8.075 -8.727 1.00 98.88 537 ALA A CA 1
ATOM 3988 C C . ALA A 1 537 ? 11.186 8.053 -9.577 1.00 98.88 537 ALA A C 1
ATOM 3990 O O . ALA A 1 537 ? 11.910 9.052 -9.633 1.00 98.88 537 ALA A O 1
ATOM 3991 N N . ALA A 1 538 ? 11.435 6.936 -10.255 1.00 98.88 538 ALA A N 1
ATOM 3992 C CA . ALA A 1 538 ? 12.502 6.789 -11.236 1.00 98.88 538 ALA A CA 1
ATOM 3993 C C . ALA A 1 538 ? 12.069 5.873 -12.388 1.00 98.88 538 ALA A C 1
ATOM 3995 O O . ALA A 1 538 ? 11.396 4.871 -12.155 1.00 98.88 538 ALA A O 1
ATOM 3996 N N . THR A 1 539 ? 12.500 6.199 -13.607 1.00 98.88 539 THR A N 1
ATOM 3997 C CA . THR A 1 539 ? 12.203 5.434 -14.833 1.00 98.88 539 THR A CA 1
ATOM 3998 C C . THR A 1 539 ? 13.449 5.393 -15.714 1.00 98.88 539 THR A C 1
ATOM 4000 O O . THR A 1 539 ? 14.153 6.403 -15.817 1.00 98.88 539 THR A O 1
ATOM 4003 N N . SER A 1 540 ? 13.731 4.251 -16.345 1.00 98.75 540 SER A N 1
ATOM 4004 C CA . SER A 1 540 ? 14.909 4.043 -17.201 1.00 98.75 540 SER A CA 1
ATOM 4005 C C . SER A 1 540 ? 14.572 3.149 -18.401 1.00 98.75 540 SER A C 1
ATOM 4007 O O . SER A 1 540 ? 13.737 2.246 -18.297 1.00 98.75 540 SER A O 1
ATOM 4009 N N . THR A 1 541 ? 15.161 3.437 -19.565 1.00 98.25 541 THR A N 1
ATOM 4010 C CA . THR A 1 541 ? 14.855 2.733 -20.819 1.00 98.25 541 THR A CA 1
ATOM 4011 C C . THR A 1 541 ? 16.004 2.759 -21.832 1.00 98.25 541 THR A C 1
ATOM 4013 O O . THR A 1 541 ? 16.771 3.724 -21.904 1.00 98.25 541 THR A O 1
ATOM 4016 N N . GLY A 1 542 ? 16.077 1.734 -22.686 1.00 96.50 542 GLY A N 1
ATOM 4017 C CA . GLY A 1 542 ? 16.814 1.765 -23.957 1.00 96.50 542 GLY A CA 1
ATOM 4018 C C . GLY A 1 542 ? 16.025 2.404 -25.111 1.00 96.50 542 GLY A C 1
ATOM 4019 O O . GLY A 1 542 ? 16.564 2.662 -26.189 1.00 96.50 542 GLY A O 1
ATOM 4020 N N . GLY A 1 543 ? 14.744 2.714 -24.905 1.00 93.56 543 GLY A N 1
ATOM 4021 C CA . GLY A 1 543 ? 13.831 3.216 -25.929 1.00 93.56 543 GLY A CA 1
ATOM 4022 C C . GLY A 1 543 ? 13.315 2.100 -26.839 1.00 93.56 543 GLY A C 1
ATOM 4023 O O . GLY A 1 543 ? 13.185 0.957 -26.422 1.00 93.56 543 GLY A O 1
ATOM 4024 N N . LEU A 1 544 ? 12.986 2.429 -28.086 1.00 91.50 544 LEU A N 1
ATOM 4025 C CA . LEU A 1 544 ? 12.383 1.471 -29.017 1.00 91.50 544 LEU A CA 1
ATOM 4026 C C . LEU A 1 544 ? 13.431 0.751 -29.865 1.00 91.50 544 LEU A C 1
ATOM 4028 O O . LEU A 1 544 ? 14.420 1.348 -30.295 1.00 91.50 544 LEU A O 1
ATOM 4032 N N . MET A 1 545 ? 13.166 -0.516 -30.176 1.00 92.44 545 MET A N 1
ATOM 4033 C CA . MET A 1 545 ? 13.990 -1.283 -31.104 1.00 92.44 545 MET A CA 1
ATOM 4034 C C . MET A 1 545 ? 13.878 -0.715 -32.521 1.00 92.44 545 MET A C 1
ATOM 4036 O O . MET A 1 545 ? 12.779 -0.460 -33.017 1.00 92.44 545 MET A O 1
ATOM 4040 N N . ASN A 1 546 ? 15.026 -0.561 -33.183 1.00 92.44 546 ASN A N 1
ATOM 4041 C CA . ASN A 1 546 ? 15.173 0.083 -34.488 1.00 92.44 546 ASN A CA 1
ATOM 4042 C C . ASN A 1 546 ? 14.771 1.574 -34.484 1.00 92.44 546 ASN A C 1
ATOM 4044 O O . ASN A 1 546 ? 14.387 2.116 -35.519 1.00 92.44 546 ASN A O 1
ATOM 4048 N N . LYS A 1 547 ? 14.850 2.255 -33.328 1.00 92.81 547 LYS A N 1
ATOM 4049 C CA . LYS A 1 547 ? 14.636 3.710 -33.257 1.00 92.81 547 LYS A CA 1
ATOM 4050 C C . LYS A 1 547 ? 15.681 4.471 -34.075 1.00 92.81 547 LYS A C 1
ATOM 4052 O O . LYS A 1 547 ? 16.839 4.054 -34.156 1.00 92.81 547 LYS A O 1
ATOM 4057 N N . MET A 1 548 ? 15.288 5.632 -34.598 1.00 94.06 548 MET A N 1
ATOM 4058 C CA . MET A 1 548 ? 16.243 6.606 -35.133 1.00 94.06 548 MET A CA 1
ATOM 4059 C C . MET A 1 548 ? 17.249 6.993 -34.045 1.00 94.06 548 MET A C 1
ATOM 4061 O O . MET A 1 548 ? 16.858 7.225 -32.895 1.00 94.06 548 MET A O 1
ATOM 4065 N N . SER A 1 549 ? 18.529 7.088 -34.404 1.00 94.50 549 SER A N 1
ATOM 4066 C CA . SER A 1 549 ? 19.548 7.606 -33.481 1.00 94.50 549 SER A CA 1
ATOM 4067 C C . SER A 1 549 ? 19.189 9.038 -33.073 1.00 94.50 549 SER A C 1
ATOM 4069 O O . SER A 1 549 ? 18.807 9.862 -33.908 1.00 94.50 549 SER A O 1
ATOM 4071 N N . GLY A 1 550 ? 19.243 9.322 -31.774 1.00 93.19 550 GLY A N 1
ATOM 4072 C CA . GLY A 1 550 ? 18.811 10.601 -31.221 1.00 93.19 550 GLY A CA 1
ATOM 4073 C C . GLY A 1 550 ? 17.330 10.703 -30.850 1.00 93.19 550 GLY A C 1
ATOM 4074 O O . GLY A 1 550 ? 16.924 11.746 -30.334 1.00 93.19 550 GLY A O 1
ATOM 4075 N N . ARG A 1 551 ? 16.511 9.662 -31.066 1.00 96.62 551 ARG A N 1
ATOM 4076 C CA . ARG A 1 551 ? 15.123 9.644 -30.573 1.00 96.62 551 ARG A CA 1
ATOM 4077 C C . ARG A 1 551 ? 15.117 9.611 -29.046 1.00 96.62 551 ARG A C 1
ATOM 4079 O O . ARG A 1 551 ? 15.746 8.740 -28.456 1.00 96.62 551 ARG A O 1
ATOM 4086 N N . ILE A 1 552 ? 14.333 10.509 -28.451 1.00 97.69 552 ILE A N 1
ATOM 4087 C CA . ILE A 1 552 ? 14.082 10.604 -27.008 1.00 97.69 552 ILE A CA 1
ATOM 4088 C C . ILE A 1 552 ? 12.618 10.244 -26.736 1.00 97.69 552 ILE A C 1
ATOM 4090 O O . ILE A 1 552 ? 11.723 10.767 -27.402 1.00 97.69 552 ILE A O 1
ATOM 4094 N N . GLY A 1 553 ? 12.391 9.329 -25.796 1.00 95.50 553 GLY A N 1
ATOM 4095 C CA . GLY A 1 553 ? 11.073 8.898 -25.339 1.00 95.50 553 GLY A CA 1
ATOM 4096 C C . GLY A 1 553 ? 10.552 9.686 -24.135 1.00 95.50 553 GLY A C 1
ATOM 4097 O O . GLY A 1 553 ? 10.988 10.795 -23.838 1.00 95.50 553 GLY A O 1
ATOM 4098 N N . ASP A 1 554 ? 9.571 9.110 -23.445 1.00 97.81 554 ASP A N 1
ATOM 4099 C CA . ASP A 1 554 ? 8.899 9.703 -22.287 1.00 97.81 554 ASP A CA 1
ATOM 4100 C C . ASP A 1 554 ? 9.709 9.593 -20.989 1.00 97.81 554 ASP A C 1
ATOM 4102 O O . ASP A 1 554 ? 9.617 10.475 -20.132 1.00 97.81 554 ASP A O 1
ATOM 4106 N N . SER A 1 555 ? 10.506 8.531 -20.842 1.00 98.25 555 SER A N 1
ATOM 4107 C CA . SER A 1 555 ? 11.195 8.175 -19.598 1.00 98.25 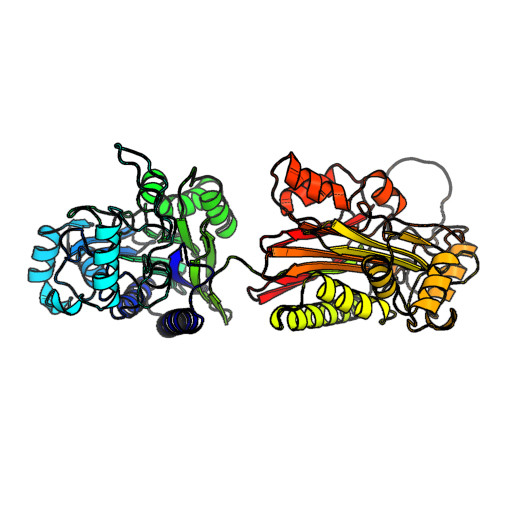555 SER A CA 1
ATOM 4108 C C . SER A 1 555 ? 12.112 9.267 -19.026 1.00 98.25 555 SER A C 1
ATOM 4110 O O . SER A 1 555 ? 12.112 9.431 -17.806 1.00 98.25 555 SER A O 1
ATOM 4112 N N . PRO A 1 556 ? 12.874 10.056 -19.813 1.00 98.25 556 PRO A N 1
ATOM 4113 C CA . PRO A 1 556 ? 13.673 11.157 -19.273 1.00 98.25 556 PRO A CA 1
ATOM 4114 C C . PRO A 1 556 ? 12.867 12.456 -19.092 1.00 98.25 556 PRO A C 1
ATOM 4116 O O . PRO A 1 556 ? 13.374 13.423 -18.524 1.00 98.25 556 PRO A O 1
ATOM 4119 N N . LEU A 1 557 ? 11.623 12.519 -19.575 1.00 98.44 557 LEU A N 1
ATOM 4120 C CA . LEU A 1 557 ? 10.812 13.732 -19.558 1.00 98.44 557 LEU A CA 1
ATOM 4121 C C . LEU A 1 557 ? 9.952 13.784 -18.294 1.00 98.44 557 LEU A C 1
ATOM 4123 O O . LEU A 1 557 ? 8.933 13.100 -18.167 1.00 98.44 557 LEU A O 1
ATOM 4127 N N . ILE A 1 558 ? 10.356 14.644 -17.357 1.00 98.38 558 ILE A N 1
ATOM 4128 C CA . ILE A 1 558 ? 9.630 14.876 -16.105 1.00 98.38 558 ILE A CA 1
ATOM 4129 C C . ILE A 1 558 ? 8.195 15.326 -16.394 1.00 98.38 558 ILE A C 1
ATOM 4131 O O . ILE A 1 558 ? 7.954 16.274 -17.139 1.00 98.38 558 ILE A O 1
ATOM 4135 N N . GLY A 1 559 ? 7.239 14.632 -15.782 1.00 96.94 559 GLY A N 1
ATOM 4136 C CA . GLY A 1 559 ? 5.807 14.811 -15.994 1.00 96.94 559 GLY A CA 1
ATOM 4137 C C . GLY A 1 559 ? 5.219 13.954 -17.114 1.00 96.94 559 GLY A C 1
ATOM 4138 O O . GLY A 1 559 ? 4.001 13.833 -17.171 1.00 96.94 559 GLY A O 1
ATOM 4139 N N . SER A 1 560 ? 6.047 13.327 -17.956 1.00 98.06 560 SER A N 1
ATOM 4140 C CA . SER A 1 560 ? 5.608 12.320 -18.931 1.00 98.06 560 SER A CA 1
ATOM 4141 C C . SER A 1 560 ? 5.838 10.918 -18.377 1.00 98.06 560 SER A C 1
ATOM 4143 O O . SER A 1 560 ? 4.907 10.356 -17.812 1.00 98.06 560 SER A O 1
ATOM 4145 N N . GLY A 1 561 ? 7.062 10.385 -18.471 1.00 97.44 561 GLY A N 1
ATOM 4146 C CA . GLY A 1 561 ? 7.385 9.036 -17.998 1.00 97.44 561 GLY A CA 1
ATOM 4147 C C . GLY A 1 561 ? 7.584 8.938 -16.485 1.00 97.44 561 GLY A C 1
ATOM 4148 O O . GLY A 1 561 ? 7.258 7.920 -15.884 1.00 97.44 561 GLY A O 1
ATOM 4149 N N . THR A 1 562 ? 8.059 10.012 -15.846 1.00 98.81 562 THR A N 1
ATOM 4150 C CA . THR A 1 562 ? 8.373 10.040 -14.406 1.00 98.81 562 THR A CA 1
ATOM 4151 C C . THR A 1 562 ? 7.821 11.295 -13.760 1.00 98.81 562 THR A C 1
ATOM 4153 O O . THR A 1 562 ? 8.055 12.403 -14.249 1.00 98.81 562 THR A O 1
ATOM 4156 N N . TYR A 1 563 ? 7.145 11.158 -12.623 1.00 98.81 563 TYR A N 1
ATOM 4157 C CA . TYR A 1 563 ? 6.750 12.310 -11.818 1.00 98.81 563 TYR A CA 1
ATOM 4158 C C . TYR A 1 563 ? 6.646 11.954 -10.337 1.00 98.81 563 TYR A C 1
ATOM 4160 O O . TYR A 1 563 ? 6.147 10.893 -9.984 1.00 98.81 563 TYR A O 1
ATOM 4168 N N . ALA A 1 564 ? 7.074 12.857 -9.459 1.00 98.62 564 ALA A N 1
ATOM 4169 C CA . ALA A 1 564 ? 6.837 12.749 -8.026 1.00 98.62 564 ALA A CA 1
ATOM 4170 C C . ALA A 1 564 ? 6.465 14.112 -7.439 1.00 98.62 564 ALA A C 1
ATOM 4172 O O . ALA A 1 564 ? 6.978 15.156 -7.846 1.00 98.62 564 ALA A O 1
ATOM 4173 N N . SER A 1 565 ? 5.568 14.097 -6.462 1.00 97.38 565 SER A N 1
ATOM 4174 C CA . SER A 1 565 ? 5.078 15.271 -5.738 1.00 97.38 565 SER A CA 1
ATOM 4175 C C . SER A 1 565 ? 4.915 14.947 -4.254 1.00 97.38 565 SER A C 1
ATOM 4177 O O . SER A 1 565 ? 5.286 13.868 -3.802 1.00 97.38 565 SER A O 1
ATOM 4179 N N . GLU A 1 566 ? 4.349 15.872 -3.485 1.00 93.44 566 GLU A N 1
ATOM 4180 C CA . GLU A 1 566 ? 3.927 15.605 -2.108 1.00 93.44 566 GLU A CA 1
ATOM 4181 C C . GLU A 1 566 ? 2.706 14.679 -2.006 1.00 93.44 566 GLU A C 1
ATOM 4183 O O . GLU A 1 566 ? 2.419 14.206 -0.917 1.00 93.44 566 GLU A O 1
ATOM 4188 N N . LEU A 1 567 ? 1.993 14.423 -3.112 1.00 95.00 567 LEU A N 1
ATOM 4189 C CA . LEU A 1 567 ? 0.785 13.590 -3.134 1.00 95.00 567 LEU A CA 1
ATOM 4190 C C . LEU A 1 567 ? 1.060 12.154 -3.574 1.00 95.00 567 LEU A C 1
ATOM 4192 O O . LEU A 1 567 ? 0.449 11.227 -3.047 1.00 95.00 567 LEU A O 1
ATOM 4196 N N . CYS A 1 568 ? 1.934 11.976 -4.565 1.00 97.81 568 CYS A N 1
ATOM 4197 C CA . CYS A 1 568 ? 2.210 10.672 -5.160 1.00 97.81 568 CYS A CA 1
ATOM 4198 C C . CYS A 1 568 ? 3.530 10.637 -5.943 1.00 97.81 568 CYS A C 1
ATOM 4200 O O . CYS A 1 568 ? 4.039 11.677 -6.382 1.00 97.81 568 CYS A O 1
ATOM 4202 N N . GLY A 1 569 ? 4.048 9.427 -6.162 1.00 98.56 569 GLY A N 1
ATOM 4203 C CA . GLY A 1 569 ? 5.076 9.094 -7.152 1.00 98.56 569 GLY A CA 1
ATOM 4204 C C . GLY A 1 569 ? 4.481 8.239 -8.272 1.00 98.56 569 GLY A C 1
ATOM 4205 O O . GLY A 1 569 ? 3.633 7.396 -7.998 1.00 98.56 569 GLY A O 1
ATOM 4206 N N . VAL A 1 570 ? 4.895 8.469 -9.520 1.00 98.88 570 VAL A N 1
ATOM 4207 C CA . VAL A 1 570 ? 4.355 7.821 -10.726 1.00 98.88 570 VAL A CA 1
ATOM 4208 C C . VAL A 1 570 ? 5.476 7.515 -11.721 1.00 98.88 570 VAL A C 1
ATOM 4210 O O . VAL A 1 570 ? 6.330 8.370 -11.983 1.00 98.88 570 VAL A O 1
ATOM 4213 N N . SER A 1 571 ? 5.447 6.313 -12.294 1.00 98.81 571 SER A N 1
ATOM 4214 C CA . SER A 1 571 ? 6.362 5.853 -13.343 1.00 98.81 571 SER A CA 1
ATOM 4215 C C . SER A 1 571 ? 5.574 5.122 -14.435 1.00 98.81 571 SER A C 1
ATOM 4217 O O . SER A 1 571 ? 4.673 4.339 -14.121 1.00 98.81 571 SER A O 1
ATOM 4219 N N . CYS A 1 572 ? 5.853 5.442 -15.700 1.00 98.31 572 CYS A N 1
ATOM 4220 C CA . CYS A 1 572 ? 5.085 4.993 -16.864 1.00 98.31 572 CYS A CA 1
ATOM 4221 C C . CYS A 1 572 ? 5.911 4.122 -17.820 1.00 98.31 572 CYS A C 1
ATOM 4223 O O . CYS A 1 572 ? 7.140 4.153 -17.847 1.00 98.31 572 CYS A O 1
ATOM 4225 N N . THR A 1 573 ? 5.199 3.372 -18.658 1.00 96.31 573 THR A N 1
ATOM 4226 C CA . THR A 1 573 ? 5.757 2.478 -19.677 1.00 96.31 573 THR A CA 1
ATOM 4227 C C . THR A 1 573 ? 4.774 2.297 -20.839 1.00 96.31 573 THR A C 1
ATOM 4229 O O . THR A 1 573 ? 3.561 2.368 -20.640 1.00 96.31 573 THR A O 1
ATOM 4232 N N . GLY A 1 574 ? 5.278 2.079 -22.057 1.00 92.06 574 GLY A N 1
ATOM 4233 C CA . GLY A 1 574 ? 4.482 1.880 -23.273 1.00 92.06 574 GLY A CA 1
ATOM 4234 C C . GLY A 1 574 ? 4.929 2.777 -24.429 1.00 92.06 574 GLY A C 1
ATOM 4235 O O . GLY A 1 574 ? 6.110 3.094 -24.569 1.00 92.06 574 GLY A O 1
ATOM 4236 N N . GLU A 1 575 ? 3.982 3.216 -25.266 1.00 91.00 575 GLU A N 1
ATOM 4237 C CA . GLU A 1 575 ? 4.262 4.118 -26.387 1.00 91.00 575 GLU A CA 1
ATOM 4238 C C . GLU A 1 575 ? 4.698 5.501 -25.894 1.00 91.00 575 GLU A C 1
ATOM 4240 O O . GLU A 1 575 ? 3.870 6.353 -25.561 1.00 91.00 575 GLU A O 1
ATOM 4245 N N . GLY A 1 576 ? 6.012 5.740 -25.905 1.00 91.81 576 GLY A N 1
ATOM 4246 C CA . GLY A 1 576 ? 6.597 6.986 -25.411 1.00 91.81 576 GLY A CA 1
ATOM 4247 C C . GLY A 1 576 ? 5.970 8.235 -26.029 1.00 91.81 576 GLY A C 1
ATOM 4248 O O . GLY A 1 576 ? 5.594 9.157 -25.315 1.00 91.81 576 GLY A O 1
ATOM 4249 N N . GLU A 1 577 ? 5.741 8.263 -27.340 1.00 93.19 577 GLU A N 1
ATOM 4250 C CA . GLU A 1 577 ? 5.123 9.410 -28.006 1.00 93.19 577 GLU A CA 1
ATOM 4251 C C . GLU A 1 577 ? 3.685 9.683 -27.518 1.00 93.19 577 GLU A C 1
ATOM 4253 O O . GLU A 1 577 ? 3.273 10.844 -27.463 1.00 93.19 577 GLU A O 1
ATOM 4258 N N . ALA A 1 578 ? 2.919 8.655 -27.141 1.00 91.31 578 ALA A N 1
ATOM 4259 C CA . ALA A 1 578 ? 1.590 8.810 -26.550 1.00 91.31 578 ALA A CA 1
ATOM 4260 C C . ALA A 1 578 ? 1.682 9.322 -25.106 1.00 91.31 578 ALA A C 1
ATOM 4262 O O . ALA A 1 578 ? 0.998 10.283 -24.756 1.00 91.31 578 ALA A O 1
ATOM 4263 N N . ILE A 1 579 ? 2.584 8.751 -24.303 1.00 96.06 579 ILE A N 1
ATOM 4264 C CA . ILE A 1 579 ? 2.832 9.169 -22.915 1.00 96.06 579 ILE A CA 1
ATOM 4265 C C . ILE A 1 579 ? 3.257 10.646 -22.855 1.00 96.06 579 ILE A C 1
ATOM 4267 O O . ILE A 1 579 ? 2.761 11.392 -22.006 1.00 96.06 579 ILE A O 1
ATOM 4271 N N . ILE A 1 580 ? 4.108 11.094 -23.787 1.00 97.19 580 ILE A N 1
ATOM 4272 C CA . ILE A 1 580 ? 4.542 12.496 -23.911 1.00 97.19 580 ILE A CA 1
ATOM 4273 C C . ILE A 1 580 ? 3.360 13.415 -24.211 1.00 97.19 580 ILE A C 1
ATOM 4275 O O . ILE A 1 580 ? 3.162 14.410 -23.515 1.00 97.19 580 ILE A O 1
ATOM 4279 N N . ARG A 1 581 ? 2.564 13.097 -25.243 1.00 95.00 581 ARG A N 1
ATOM 4280 C CA . ARG A 1 581 ? 1.416 13.933 -25.642 1.00 95.00 581 ARG A CA 1
ATOM 4281 C C . ARG A 1 581 ? 0.385 14.076 -24.522 1.00 95.00 581 ARG A C 1
ATOM 4283 O O . ARG A 1 581 ? -0.285 15.104 -24.456 1.00 95.00 581 ARG A O 1
ATOM 4290 N N . SER A 1 582 ? 0.281 13.069 -23.659 1.00 93.62 582 SER A N 1
ATOM 4291 C CA . SER A 1 582 ? -0.683 13.023 -22.560 1.00 93.62 582 SER A CA 1
ATOM 4292 C C . SER A 1 582 ? -0.137 13.505 -21.217 1.00 93.62 582 SER A C 1
ATOM 4294 O O . SER A 1 582 ? -0.916 13.623 -20.272 1.00 93.62 582 SER A O 1
ATOM 4296 N N . THR A 1 583 ? 1.171 13.774 -21.104 1.00 96.38 583 THR A N 1
ATOM 4297 C CA . THR A 1 583 ? 1.841 14.118 -19.832 1.00 96.38 583 THR A CA 1
ATOM 4298 C C . THR A 1 583 ? 1.445 13.164 -18.696 1.00 96.38 583 THR A C 1
ATOM 4300 O O . THR A 1 583 ? 1.036 13.582 -17.611 1.00 96.38 583 THR A O 1
ATOM 4303 N N . LEU A 1 584 ? 1.482 11.863 -19.001 1.00 97.38 584 LEU A N 1
ATOM 4304 C CA . LEU A 1 584 ? 0.727 10.841 -18.275 1.00 97.38 584 LEU A CA 1
ATOM 4305 C C . LEU A 1 584 ? 1.029 10.806 -16.767 1.00 97.38 584 LEU A C 1
ATOM 4307 O O . LEU A 1 584 ? 0.100 10.827 -15.960 1.00 97.38 584 LEU A O 1
ATOM 4311 N N . ALA A 1 585 ? 2.310 10.812 -16.375 1.00 98.38 585 ALA A N 1
ATOM 4312 C CA . ALA A 1 585 ? 2.700 10.743 -14.967 1.00 98.38 585 ALA A CA 1
ATOM 4313 C C . ALA A 1 585 ? 2.245 11.969 -14.158 1.00 98.38 585 ALA A C 1
ATOM 4315 O O . ALA A 1 585 ? 1.742 11.830 -13.041 1.00 98.38 585 ALA A O 1
ATOM 4316 N N . ARG A 1 586 ? 2.400 13.185 -14.707 1.00 98.12 586 ARG A N 1
ATOM 4317 C CA . ARG A 1 586 ? 1.952 14.419 -14.032 1.00 98.12 586 ARG A CA 1
ATOM 4318 C C . ARG A 1 586 ? 0.439 14.444 -13.877 1.00 98.12 586 ARG A C 1
ATOM 4320 O O . ARG A 1 586 ? -0.048 14.970 -12.873 1.00 98.12 586 ARG A O 1
ATOM 4327 N N . GLU A 1 587 ? -0.280 13.917 -14.860 1.00 98.06 587 GLU A N 1
ATOM 4328 C CA . GLU A 1 587 ? -1.734 13.978 -14.909 1.00 98.06 587 GLU A CA 1
ATOM 4329 C C . GLU A 1 587 ? -2.385 13.198 -13.760 1.00 98.06 587 GLU A C 1
ATOM 4331 O O . GLU A 1 587 ? -3.357 13.687 -13.196 1.00 98.06 587 GLU A O 1
ATOM 4336 N N . VAL A 1 588 ? -1.812 12.069 -13.321 1.00 98.50 588 VAL A N 1
ATOM 4337 C CA . VAL A 1 588 ? -2.286 11.348 -12.118 1.00 98.50 588 VAL A CA 1
ATOM 4338 C C . VAL A 1 588 ? -2.247 12.272 -10.900 1.00 98.50 588 VAL A C 1
ATOM 4340 O O . VAL A 1 588 ? -3.264 12.500 -10.247 1.00 98.50 588 VAL A O 1
ATOM 4343 N N . SER A 1 589 ? -1.094 12.901 -10.657 1.00 97.75 589 SER A N 1
ATOM 4344 C CA . SER A 1 589 ? -0.937 13.874 -9.574 1.00 97.75 589 SER A CA 1
ATOM 4345 C C . SER A 1 589 ? -1.868 15.081 -9.745 1.00 97.75 589 SER A C 1
ATOM 4347 O O . SER A 1 589 ? -2.389 15.587 -8.760 1.00 97.75 589 SER A O 1
ATOM 4349 N N . ALA A 1 590 ? -2.117 15.542 -10.977 1.00 97.94 590 ALA A N 1
ATOM 4350 C CA . ALA A 1 590 ? -2.980 16.695 -11.252 1.00 97.94 590 ALA A CA 1
ATOM 4351 C C . ALA A 1 590 ? -4.453 16.379 -10.988 1.00 97.94 590 ALA A C 1
ATOM 4353 O O . ALA A 1 590 ? -5.197 17.222 -10.497 1.00 97.94 590 ALA A O 1
ATOM 4354 N N . VAL A 1 591 ? -4.880 15.158 -11.301 1.00 96.94 591 VAL A N 1
ATOM 4355 C CA . VAL A 1 591 ? -6.231 14.678 -11.025 1.00 96.94 591 VAL A CA 1
ATOM 4356 C C . VAL A 1 591 ? -6.448 14.550 -9.519 1.00 96.94 591 VAL A C 1
ATOM 4358 O O . VAL A 1 591 ? -7.461 15.043 -9.027 1.00 96.94 591 VAL A O 1
ATOM 4361 N N . MET A 1 592 ? -5.486 13.994 -8.779 1.00 96.19 592 MET A N 1
ATOM 4362 C CA . MET A 1 592 ? -5.543 13.980 -7.312 1.00 96.19 592 MET A CA 1
ATOM 4363 C C . MET A 1 592 ? -5.600 15.406 -6.745 1.00 96.19 592 MET A C 1
ATOM 4365 O O . MET A 1 592 ? -6.485 15.730 -5.960 1.00 96.19 592 MET A O 1
ATOM 4369 N N . GLU A 1 593 ? -4.698 16.283 -7.193 1.00 93.94 593 GLU A N 1
ATOM 4370 C CA . GLU A 1 593 ? -4.562 17.661 -6.702 1.00 93.94 593 GLU A CA 1
ATOM 4371 C C . GLU A 1 593 ? -5.803 18.519 -6.987 1.00 93.94 593 GLU A C 1
ATOM 4373 O O . GLU A 1 593 ? -6.308 19.200 -6.099 1.00 93.94 593 GLU A O 1
ATOM 4378 N N . TYR A 1 594 ? -6.306 18.501 -8.224 1.00 93.75 594 TYR A N 1
ATOM 4379 C CA . TYR A 1 594 ? -7.332 19.448 -8.671 1.00 93.75 594 TYR A CA 1
ATOM 4380 C C . TYR A 1 594 ? -8.750 18.884 -8.663 1.00 93.75 594 TYR A C 1
ATOM 4382 O O . TYR A 1 594 ? -9.700 19.665 -8.614 1.00 93.75 594 TYR A O 1
ATOM 4390 N N . LYS A 1 595 ? -8.924 17.557 -8.721 1.00 86.12 595 LYS A N 1
ATOM 4391 C CA . LYS A 1 595 ? -10.247 16.922 -8.593 1.00 86.12 595 LYS A CA 1
ATOM 4392 C C . LYS A 1 595 ? -10.494 16.302 -7.221 1.00 86.12 595 LYS A C 1
ATOM 4394 O O . LYS A 1 595 ? -11.635 15.942 -6.952 1.00 86.12 595 LYS A O 1
ATOM 4399 N N . GLY A 1 596 ? -9.469 16.174 -6.378 1.00 82.00 596 GLY A N 1
ATOM 4400 C CA . GLY A 1 596 ? -9.593 15.538 -5.066 1.00 82.00 596 GLY A CA 1
ATOM 4401 C C . GLY A 1 596 ? -9.874 14.035 -5.134 1.00 82.00 596 GLY A C 1
ATOM 4402 O O . GLY A 1 596 ? -10.389 13.484 -4.167 1.00 82.00 596 GLY A O 1
ATOM 4403 N N . LEU A 1 597 ? -9.587 13.385 -6.270 1.00 83.06 597 LEU A N 1
ATOM 4404 C CA . LEU A 1 597 ? -9.741 11.934 -6.412 1.00 83.06 597 LEU A CA 1
ATOM 4405 C C . LEU A 1 597 ? -8.626 11.201 -5.659 1.00 83.06 597 LEU A C 1
ATOM 4407 O O . LEU A 1 597 ? -7.497 11.696 -5.587 1.00 83.06 597 LEU A O 1
ATOM 4411 N N . ASN A 1 598 ? -8.932 10.012 -5.134 1.00 85.25 598 ASN A N 1
ATOM 4412 C CA . ASN A 1 598 ? -7.909 9.153 -4.530 1.00 85.25 598 ASN A CA 1
ATOM 4413 C C . ASN A 1 598 ? -6.986 8.537 -5.600 1.00 85.25 598 ASN A C 1
ATOM 4415 O O . ASN A 1 598 ? -7.213 8.703 -6.802 1.00 85.25 598 ASN A O 1
ATOM 4419 N N . LEU A 1 599 ? -5.924 7.840 -5.174 1.00 91.75 599 LEU A N 1
ATOM 4420 C CA . LEU A 1 599 ? -4.907 7.322 -6.092 1.00 91.75 599 LEU A CA 1
ATOM 4421 C C . LEU A 1 599 ? -5.501 6.393 -7.161 1.00 91.75 599 LEU A C 1
ATOM 4423 O O . LEU A 1 599 ? -5.215 6.567 -8.345 1.00 91.75 599 LEU A O 1
ATOM 4427 N N . HIS A 1 600 ? -6.341 5.438 -6.760 1.00 84.44 600 HIS A N 1
ATOM 4428 C CA . HIS A 1 600 ? -6.951 4.470 -7.674 1.00 84.44 600 HIS A CA 1
ATOM 4429 C C . HIS A 1 600 ? -7.869 5.159 -8.686 1.00 84.44 600 HIS A C 1
ATOM 4431 O O . HIS A 1 600 ? -7.726 4.962 -9.890 1.00 84.44 600 HIS A O 1
ATOM 4437 N N . GLU A 1 601 ? -8.744 6.047 -8.211 1.00 86.50 601 GLU A N 1
ATOM 4438 C CA . GLU A 1 601 ? -9.642 6.824 -9.069 1.00 86.50 601 GLU A CA 1
ATOM 4439 C C . GLU A 1 601 ? -8.876 7.719 -10.055 1.00 86.50 601 GLU A C 1
ATOM 4441 O O . GLU A 1 601 ? -9.288 7.883 -11.207 1.00 86.50 601 GLU A O 1
ATOM 4446 N N . ALA A 1 602 ? -7.757 8.305 -9.620 1.00 93.81 602 ALA A N 1
ATOM 4447 C CA . ALA A 1 602 ? -6.912 9.130 -10.468 1.00 93.81 602 ALA A CA 1
ATOM 4448 C C . ALA A 1 602 ? -6.214 8.303 -11.553 1.00 93.81 602 ALA A C 1
ATOM 4450 O O . ALA A 1 602 ? -6.208 8.711 -12.717 1.00 93.81 602 ALA A O 1
ATOM 4451 N N . VAL A 1 603 ? -5.671 7.135 -11.200 1.00 96.00 603 VAL A N 1
ATOM 4452 C CA . VAL A 1 603 ? -5.066 6.206 -12.164 1.00 96.00 603 VAL A CA 1
ATOM 4453 C C . VAL A 1 603 ? -6.103 5.731 -13.181 1.00 96.00 603 VAL A C 1
ATOM 4455 O O . VAL A 1 603 ? -5.868 5.867 -14.383 1.00 96.00 603 VAL A O 1
ATOM 4458 N N . ASP A 1 604 ? -7.278 5.286 -12.735 1.00 90.69 604 ASP A N 1
ATOM 4459 C CA . ASP A 1 604 ? -8.364 4.849 -13.620 1.00 90.69 604 ASP A CA 1
ATOM 4460 C C . ASP A 1 604 ? -8.819 5.969 -14.557 1.00 90.69 604 ASP A C 1
ATOM 4462 O O . ASP A 1 604 ? -9.002 5.767 -15.764 1.00 90.69 604 ASP A O 1
ATOM 4466 N N . TYR A 1 605 ? -8.969 7.185 -14.023 1.00 93.50 605 TYR A N 1
ATOM 4467 C CA . TYR A 1 605 ? -9.309 8.351 -14.824 1.00 93.50 605 TYR A CA 1
ATOM 4468 C C . TYR A 1 605 ? -8.258 8.604 -15.907 1.00 93.50 605 TYR A C 1
ATOM 4470 O O . TYR A 1 605 ? -8.619 8.855 -17.060 1.00 93.50 605 TYR A O 1
ATOM 4478 N N . VAL A 1 606 ? -6.974 8.549 -15.561 1.00 96.06 606 VAL A N 1
ATOM 4479 C CA . VAL A 1 606 ? -5.880 8.815 -16.497 1.00 96.06 606 VAL A CA 1
ATOM 4480 C C . VAL A 1 606 ? -5.812 7.741 -17.578 1.00 96.06 606 VAL A C 1
ATOM 4482 O O . VAL A 1 606 ? -5.846 8.085 -18.759 1.00 96.06 606 VAL A O 1
ATOM 4485 N N . ILE A 1 607 ? -5.818 6.458 -17.210 1.00 92.12 607 ILE A N 1
ATOM 4486 C CA . ILE A 1 607 ? -5.772 5.355 -18.181 1.00 92.12 607 ILE A CA 1
ATOM 4487 C C . ILE A 1 607 ? -6.951 5.419 -19.153 1.00 92.12 607 ILE A C 1
ATOM 4489 O O . ILE A 1 607 ? -6.772 5.243 -20.356 1.00 92.12 607 ILE A O 1
ATOM 4493 N N . LYS A 1 608 ? -8.150 5.733 -18.655 1.00 91.19 608 LYS A N 1
ATOM 4494 C CA . LYS A 1 608 ? -9.366 5.770 -19.472 1.00 91.19 608 LYS A CA 1
ATOM 4495 C C . LYS A 1 608 ? -9.489 7.010 -20.358 1.00 91.19 608 LYS A C 1
ATOM 4497 O O . LYS A 1 608 ? -10.045 6.919 -21.446 1.00 91.19 608 LYS A O 1
ATOM 4502 N N . ASN A 1 609 ? -9.066 8.181 -19.878 1.00 92.38 609 ASN A N 1
ATOM 4503 C CA . ASN A 1 609 ? -9.393 9.462 -20.523 1.00 92.38 609 ASN A CA 1
ATOM 4504 C C . ASN A 1 609 ? -8.192 10.157 -21.175 1.00 92.38 609 ASN A C 1
ATOM 4506 O O . ASN A 1 609 ? -8.371 11.180 -21.837 1.00 92.38 609 ASN A O 1
ATOM 4510 N N . ARG A 1 610 ? -6.970 9.665 -20.949 1.00 90.69 610 ARG A N 1
ATOM 4511 C CA . ARG A 1 610 ? -5.733 10.297 -21.436 1.00 90.69 610 ARG A CA 1
ATOM 4512 C C . ARG A 1 610 ? -4.923 9.407 -22.362 1.00 90.69 610 ARG A C 1
ATOM 4514 O O . ARG A 1 610 ? -3.942 9.885 -22.922 1.00 90.69 610 ARG A O 1
ATOM 4521 N N . LEU A 1 611 ? -5.323 8.157 -22.553 1.00 85.88 611 LEU A N 1
ATOM 4522 C CA . LEU A 1 611 ? -4.673 7.231 -23.468 1.00 85.88 611 LEU A CA 1
ATOM 4523 C C . LEU A 1 611 ? -5.691 6.648 -24.440 1.00 85.88 611 LEU A C 1
ATOM 4525 O O . LEU A 1 611 ? -6.802 6.295 -24.048 1.00 85.88 611 LEU A O 1
ATOM 4529 N N . ASP A 1 612 ? -5.271 6.496 -25.693 1.00 83.81 612 ASP A N 1
ATOM 4530 C CA . ASP A 1 612 ? -5.951 5.600 -26.625 1.00 83.81 612 ASP A CA 1
ATOM 4531 C C . ASP A 1 612 ? -5.740 4.142 -26.176 1.00 83.81 612 ASP A C 1
ATOM 4533 O O . ASP A 1 612 ? -4.789 3.836 -25.450 1.00 83.81 612 ASP A O 1
ATOM 4537 N N . GLU A 1 613 ? -6.616 3.234 -26.604 1.00 80.50 613 GLU A N 1
ATOM 4538 C CA . GLU A 1 613 ? -6.570 1.810 -26.245 1.00 80.50 613 GLU A CA 1
ATOM 4539 C C . GLU A 1 613 ? -5.247 1.140 -26.680 1.00 80.50 613 GLU A C 1
ATOM 4541 O O . GLU A 1 613 ? -4.747 1.382 -27.784 1.00 80.50 613 GLU A O 1
ATOM 4546 N N . GLY A 1 614 ? -4.674 0.283 -25.824 1.00 78.31 614 GLY A N 1
ATOM 4547 C CA . GLY A 1 614 ? -3.491 -0.515 -26.162 1.00 78.31 614 GLY A CA 1
ATOM 4548 C C . GLY A 1 614 ? -2.162 0.242 -26.190 1.00 78.31 614 GLY A C 1
ATOM 4549 O O . GLY A 1 614 ? -1.280 -0.155 -26.950 1.00 78.31 614 GLY A O 1
ATOM 4550 N N . LYS A 1 615 ? -2.011 1.339 -25.436 1.00 83.50 615 LYS A N 1
ATOM 4551 C CA . LYS A 1 615 ? -0.872 2.264 -25.566 1.00 83.50 615 LYS A CA 1
ATOM 4552 C C . LYS A 1 615 ? 0.127 2.250 -24.424 1.00 83.50 615 LYS A C 1
ATOM 4554 O O . LYS A 1 615 ? 1.318 2.362 -24.700 1.00 83.50 615 LYS A O 1
ATOM 4559 N N . ALA A 1 616 ? -0.320 2.202 -23.172 1.00 91.69 616 ALA A N 1
ATOM 4560 C CA . ALA A 1 616 ? 0.586 2.397 -22.044 1.00 91.69 616 ALA A CA 1
ATOM 4561 C C . ALA A 1 616 ? 0.047 1.841 -20.722 1.00 91.69 616 ALA A C 1
ATOM 4563 O O . ALA A 1 616 ? -1.123 1.471 -20.586 1.00 91.69 616 ALA A O 1
ATOM 4564 N N . GLY A 1 617 ? 0.941 1.815 -19.741 1.00 94.75 617 GLY A N 1
ATOM 4565 C CA . GLY A 1 617 ? 0.669 1.533 -18.346 1.00 94.75 617 GLY A CA 1
ATOM 4566 C C . GLY A 1 617 ? 1.502 2.405 -17.418 1.00 94.75 617 GLY A C 1
ATOM 4567 O O . GLY A 1 617 ? 2.436 3.090 -17.838 1.00 94.75 617 GLY A O 1
ATOM 4568 N N . LEU A 1 618 ? 1.136 2.391 -16.144 1.00 98.25 618 LEU A N 1
ATOM 4569 C CA . LEU A 1 618 ? 1.840 3.087 -15.082 1.00 98.25 618 LEU A CA 1
ATOM 4570 C C . LEU A 1 618 ? 1.667 2.378 -13.741 1.00 98.25 618 LEU A C 1
ATOM 4572 O O . LEU A 1 618 ? 0.691 1.660 -13.501 1.00 98.25 618 LEU A O 1
ATOM 4576 N N . ILE A 1 619 ? 2.612 2.652 -12.853 1.00 98.75 619 ILE A N 1
ATOM 4577 C CA . ILE A 1 619 ? 2.533 2.359 -11.424 1.00 98.75 619 ILE A CA 1
ATOM 4578 C C . ILE A 1 619 ? 2.546 3.673 -10.649 1.00 98.75 619 ILE A C 1
ATOM 4580 O O . ILE A 1 619 ? 3.196 4.642 -11.060 1.00 98.75 619 ILE A O 1
ATOM 4584 N N . ALA A 1 620 ? 1.851 3.705 -9.519 1.00 98.69 620 ALA A N 1
ATOM 4585 C CA . ALA A 1 620 ? 1.795 4.867 -8.656 1.00 98.69 620 ALA A CA 1
ATOM 4586 C C . ALA A 1 620 ? 1.727 4.479 -7.175 1.00 98.69 620 ALA A C 1
ATOM 4588 O O . ALA A 1 620 ? 1.156 3.449 -6.821 1.00 98.69 620 ALA A O 1
ATOM 4589 N N . VAL A 1 621 ? 2.288 5.334 -6.321 1.00 98.12 621 VAL A N 1
ATOM 4590 C CA . VAL A 1 621 ? 2.152 5.264 -4.856 1.00 98.12 621 VAL A CA 1
ATOM 4591 C C . VAL A 1 621 ? 1.718 6.616 -4.316 1.00 98.12 621 VAL A C 1
ATOM 4593 O O . VAL A 1 621 ? 2.216 7.641 -4.789 1.00 98.12 621 VAL A O 1
ATOM 4596 N N . SER A 1 622 ? 0.804 6.639 -3.348 1.00 96.00 622 SER A N 1
ATOM 4597 C CA . SER A 1 622 ? 0.384 7.872 -2.676 1.00 96.00 622 SER A CA 1
ATOM 4598 C C . SER A 1 622 ? 1.268 8.174 -1.466 1.00 96.00 622 SER A C 1
ATOM 4600 O O . SER A 1 622 ? 1.939 7.295 -0.927 1.00 96.00 622 SER A O 1
ATOM 4602 N N . LYS A 1 623 ? 1.232 9.421 -0.989 1.00 92.31 623 LYS A N 1
ATOM 4603 C CA . LYS A 1 623 ? 1.878 9.840 0.267 1.00 92.31 623 LYS A CA 1
ATOM 4604 C C . LYS A 1 623 ? 1.387 9.075 1.503 1.00 92.31 623 LYS A C 1
ATOM 4606 O O . LYS A 1 623 ? 2.055 9.106 2.532 1.00 92.31 623 LYS A O 1
ATOM 4611 N N . ASP A 1 624 ? 0.223 8.438 1.397 1.00 84.06 624 ASP A N 1
ATOM 4612 C CA . ASP A 1 624 ? -0.448 7.741 2.492 1.00 84.06 624 ASP A CA 1
ATOM 4613 C C . ASP A 1 624 ? -0.198 6.218 2.454 1.00 84.06 624 ASP A C 1
ATOM 4615 O O . ASP A 1 624 ? -0.674 5.507 3.333 1.00 84.06 624 ASP A O 1
ATOM 4619 N N . GLY A 1 625 ? 0.580 5.720 1.482 1.00 86.31 625 GLY A N 1
ATOM 4620 C CA . GLY A 1 625 ? 0.946 4.301 1.381 1.00 86.31 625 GLY A CA 1
ATOM 4621 C C . GLY A 1 625 ? 0.084 3.478 0.420 1.00 86.31 625 GLY A C 1
ATOM 4622 O O . GLY A 1 625 ? 0.327 2.284 0.267 1.00 86.31 625 GLY A O 1
ATOM 4623 N N . GLU A 1 626 ? -0.891 4.090 -0.260 1.00 86.88 626 GLU A N 1
ATOM 4624 C CA . GLU A 1 626 ? -1.699 3.396 -1.272 1.00 86.88 626 GLU A CA 1
ATOM 4625 C C . GLU A 1 626 ? -0.856 3.085 -2.512 1.00 86.88 626 GLU A C 1
ATOM 4627 O O . GLU A 1 626 ? 0.003 3.882 -2.901 1.00 86.88 626 GLU A O 1
ATOM 4632 N N . VAL A 1 627 ? -1.141 1.960 -3.171 1.00 91.12 627 VAL A N 1
ATOM 4633 C CA . VAL A 1 627 ? -0.483 1.552 -4.417 1.00 91.12 627 VAL A CA 1
ATOM 4634 C C . VAL A 1 627 ? -1.522 1.316 -5.502 1.00 91.12 627 VAL A C 1
ATOM 4636 O O . VAL A 1 627 ? -2.461 0.553 -5.308 1.00 91.12 627 VAL A O 1
ATOM 4639 N N . ALA A 1 628 ? -1.313 1.900 -6.679 1.00 88.88 628 ALA A N 1
ATOM 4640 C CA . ALA A 1 628 ? -2.162 1.676 -7.841 1.00 88.88 628 ALA A CA 1
ATOM 4641 C C . ALA A 1 628 ? -1.326 1.301 -9.065 1.00 88.88 628 ALA A C 1
ATOM 4643 O O . ALA A 1 628 ? -0.249 1.845 -9.309 1.00 88.88 628 ALA A O 1
ATOM 4644 N N . CYS A 1 629 ? -1.848 0.373 -9.859 1.00 90.69 629 CYS A N 1
ATOM 4645 C CA . CYS A 1 629 ? -1.296 -0.009 -11.152 1.00 90.69 629 CYS A CA 1
ATOM 4646 C C . CYS A 1 629 ? -2.419 0.076 -12.183 1.00 90.69 629 CYS A C 1
ATOM 4648 O O . CYS A 1 629 ? -3.478 -0.506 -11.969 1.00 90.69 629 CYS A O 1
ATOM 4650 N N . GLY A 1 630 ? -2.188 0.767 -13.295 1.00 90.00 630 GLY A N 1
ATOM 4651 C CA . GLY A 1 630 ? -3.179 0.903 -14.359 1.00 90.00 630 GLY A CA 1
ATOM 4652 C C . GLY A 1 630 ? -2.522 0.784 -15.721 1.00 90.00 630 GLY A C 1
ATOM 4653 O O . GLY A 1 630 ? -1.467 1.368 -15.952 1.00 90.00 630 GLY A O 1
ATOM 4654 N N . PHE A 1 631 ? -3.123 0.019 -16.624 1.00 92.81 631 PHE A N 1
ATOM 4655 C CA . PHE A 1 631 ? -2.633 -0.161 -17.986 1.00 92.81 631 PHE A CA 1
ATOM 4656 C C . PHE A 1 631 ? -3.788 -0.501 -18.922 1.00 92.81 631 PHE A C 1
ATOM 4658 O O . PHE A 1 631 ? -4.787 -1.079 -18.504 1.00 92.81 631 PHE A O 1
ATOM 4665 N N . ASN A 1 632 ? -3.654 -0.121 -20.192 1.00 88.56 632 ASN A N 1
ATOM 4666 C CA . ASN A 1 632 ? -4.611 -0.472 -21.244 1.00 88.56 632 ASN A CA 1
ATOM 4667 C C . ASN A 1 632 ? -3.990 -1.337 -22.350 1.00 88.56 632 ASN A C 1
ATOM 4669 O O . ASN A 1 632 ? -4.579 -1.497 -23.417 1.00 88.56 632 ASN A O 1
ATOM 4673 N N . THR A 1 633 ? -2.797 -1.873 -22.098 1.00 86.38 633 THR A N 1
ATOM 4674 C CA . THR A 1 633 ? -2.135 -2.907 -22.900 1.00 86.38 633 THR A CA 1
ATOM 4675 C C . THR A 1 633 ? -2.600 -4.303 -22.476 1.00 86.38 633 THR A C 1
ATOM 4677 O O . THR A 1 633 ? -3.358 -4.464 -21.523 1.00 86.38 633 THR A O 1
ATOM 4680 N N . THR A 1 634 ? -2.141 -5.339 -23.178 1.00 85.12 634 THR A N 1
ATOM 4681 C CA . THR A 1 634 ? -2.543 -6.728 -22.906 1.00 85.12 634 THR A CA 1
ATOM 4682 C C . THR A 1 634 ? -2.018 -7.288 -21.581 1.00 85.12 634 THR A C 1
ATOM 4684 O O . THR A 1 634 ? -2.581 -8.233 -21.040 1.00 85.12 634 THR A O 1
ATOM 4687 N N . GLY A 1 635 ? -0.944 -6.707 -21.058 1.00 85.00 635 GLY A N 1
ATOM 4688 C CA . GLY A 1 635 ? -0.348 -7.062 -19.779 1.00 85.00 635 GLY A CA 1
ATOM 4689 C C . GLY A 1 635 ? 0.768 -6.085 -19.432 1.00 85.00 635 GLY A C 1
ATOM 4690 O O . GLY A 1 635 ? 1.293 -5.391 -20.308 1.00 85.00 635 GLY A O 1
ATOM 4691 N N . MET A 1 636 ? 1.144 -6.039 -18.162 1.00 91.81 636 MET A N 1
ATOM 4692 C CA . MET A 1 636 ? 2.240 -5.242 -17.631 1.00 91.81 636 MET A CA 1
ATOM 4693 C C . MET A 1 636 ? 2.956 -6.013 -16.524 1.00 91.81 636 MET A C 1
ATOM 4695 O O . MET A 1 636 ? 2.351 -6.355 -15.502 1.00 91.81 636 MET A O 1
ATOM 4699 N N . PHE A 1 637 ? 4.260 -6.230 -16.705 1.00 93.38 637 PHE A N 1
ATOM 4700 C CA . PHE A 1 637 ? 5.126 -6.749 -15.653 1.00 93.38 637 PHE A CA 1
ATOM 4701 C C . PHE A 1 637 ? 5.195 -5.738 -14.520 1.00 93.38 637 PHE A C 1
ATOM 4703 O O . PHE A 1 637 ? 5.724 -4.641 -14.698 1.00 93.38 637 PHE A O 1
ATOM 4710 N N . ARG A 1 638 ? 4.671 -6.107 -13.356 1.00 95.69 638 ARG A N 1
ATOM 4711 C CA . ARG A 1 638 ? 4.554 -5.207 -12.212 1.00 95.69 638 ARG A CA 1
ATOM 4712 C C . ARG A 1 638 ? 4.710 -5.952 -10.904 1.00 95.69 638 ARG A C 1
ATOM 4714 O O . ARG A 1 638 ? 4.461 -7.152 -10.823 1.00 95.69 638 ARG A O 1
ATOM 4721 N N . GLY A 1 639 ? 5.064 -5.226 -9.866 1.00 88.50 639 GLY A N 1
ATOM 4722 C CA . GLY A 1 639 ? 4.937 -5.718 -8.512 1.00 88.50 639 GLY A CA 1
ATOM 4723 C C . GLY A 1 639 ? 4.875 -4.579 -7.519 1.00 88.50 639 GLY A C 1
ATOM 4724 O O . GLY A 1 639 ? 5.302 -3.464 -7.811 1.00 88.50 639 GLY A O 1
ATOM 4725 N N . CYS A 1 640 ? 4.347 -4.863 -6.343 1.00 90.88 640 CYS A N 1
ATOM 4726 C CA . CYS A 1 640 ? 4.255 -3.905 -5.260 1.00 90.88 640 CYS A CA 1
ATOM 4727 C C . CYS A 1 640 ? 4.450 -4.580 -3.911 1.00 90.88 640 CYS A C 1
ATOM 4729 O O . CYS A 1 640 ? 4.323 -5.798 -3.786 1.00 90.88 640 CYS A O 1
ATOM 4731 N N . ALA A 1 641 ? 4.799 -3.771 -2.917 1.00 77.44 641 ALA A N 1
ATOM 4732 C CA . ALA A 1 641 ? 4.814 -4.174 -1.526 1.00 77.44 641 ALA A CA 1
ATOM 4733 C C . ALA A 1 641 ? 4.521 -2.985 -0.607 1.00 77.44 641 ALA A C 1
ATOM 4735 O O . ALA A 1 641 ? 4.909 -1.851 -0.903 1.00 77.44 641 ALA A O 1
ATOM 4736 N N . THR A 1 642 ? 3.890 -3.265 0.523 1.00 80.69 642 THR A N 1
ATOM 4737 C CA . THR A 1 642 ? 3.472 -2.284 1.533 1.00 80.69 642 THR A CA 1
ATOM 4738 C C . THR A 1 642 ? 3.954 -2.702 2.923 1.00 80.69 642 THR A C 1
ATOM 4740 O O . THR A 1 642 ? 4.355 -3.849 3.153 1.00 80.69 642 THR A O 1
ATOM 4743 N N . GLU A 1 643 ? 3.998 -1.746 3.856 1.00 78.50 643 GLU A N 1
ATOM 4744 C CA . GLU A 1 643 ? 4.521 -1.975 5.209 1.00 78.50 643 GLU A CA 1
ATOM 4745 C C . GLU A 1 643 ? 3.736 -3.027 6.008 1.00 78.50 643 GLU A C 1
ATOM 4747 O O . GLU A 1 643 ? 4.343 -3.752 6.803 1.00 78.50 643 GLU A O 1
ATOM 4752 N N . ASP A 1 644 ? 2.437 -3.165 5.741 1.00 61.03 644 ASP A N 1
ATOM 4753 C CA . ASP A 1 644 ? 1.540 -4.191 6.293 1.00 61.03 644 ASP A CA 1
ATOM 4754 C C . ASP A 1 644 ? 1.900 -5.636 5.884 1.00 61.03 644 ASP A C 1
ATOM 4756 O O . ASP A 1 644 ? 1.366 -6.598 6.434 1.00 61.03 644 ASP A O 1
ATOM 4760 N N . GLY A 1 645 ? 2.861 -5.809 4.973 1.00 50.88 645 GLY A N 1
ATOM 4761 C CA . GLY A 1 645 ? 3.348 -7.110 4.529 1.00 50.88 645 GLY A CA 1
ATOM 4762 C C . GLY A 1 645 ? 2.663 -7.641 3.274 1.00 50.88 645 GLY A C 1
ATOM 4763 O O . GLY A 1 645 ? 3.019 -8.740 2.838 1.00 50.88 645 GLY A O 1
ATOM 4764 N N . PHE A 1 646 ? 1.748 -6.883 2.661 1.00 60.91 646 PHE A N 1
ATOM 4765 C CA . PHE A 1 646 ? 1.249 -7.220 1.334 1.00 60.91 646 PHE A CA 1
ATOM 4766 C C . PHE A 1 646 ? 2.378 -7.102 0.302 1.00 60.91 646 PHE A C 1
ATOM 4768 O O . PHE A 1 646 ? 3.193 -6.176 0.319 1.00 60.91 646 PHE A O 1
ATOM 4775 N N . MET A 1 647 ? 2.456 -8.098 -0.579 1.00 74.44 647 MET A N 1
ATOM 4776 C CA . MET A 1 647 ? 3.392 -8.142 -1.692 1.00 74.44 647 MET A CA 1
ATOM 4777 C C . MET A 1 647 ? 2.762 -8.912 -2.845 1.00 74.44 647 MET A C 1
ATOM 4779 O O . MET A 1 647 ? 2.356 -10.062 -2.687 1.00 74.44 647 MET A O 1
ATOM 4783 N N . GLU A 1 648 ? 2.751 -8.303 -4.023 1.00 73.50 648 GLU A N 1
ATOM 4784 C CA . GLU A 1 648 ? 2.223 -8.906 -5.240 1.00 73.50 648 GLU A CA 1
ATOM 4785 C C . GLU A 1 648 ? 3.222 -8.739 -6.383 1.00 73.50 648 GLU A C 1
ATOM 4787 O O . GLU A 1 648 ? 3.907 -7.722 -6.499 1.00 73.50 648 GLU A O 1
ATOM 4792 N N . VAL A 1 649 ? 3.301 -9.748 -7.249 1.00 73.31 649 VAL A N 1
ATOM 4793 C CA . VAL A 1 649 ? 3.966 -9.641 -8.548 1.00 73.31 649 VAL A CA 1
ATOM 4794 C C . VAL A 1 649 ? 3.026 -10.189 -9.612 1.00 73.31 649 VAL A C 1
ATOM 4796 O O . VAL A 1 649 ? 2.591 -11.339 -9.544 1.00 73.31 649 VAL A O 1
ATOM 4799 N N . GLY A 1 650 ? 2.734 -9.357 -10.604 1.00 76.31 650 GLY A N 1
ATOM 4800 C CA . GLY A 1 650 ? 1.741 -9.601 -11.636 1.00 76.31 650 GLY A CA 1
ATOM 4801 C C . GLY A 1 650 ? 2.280 -9.348 -13.039 1.00 76.31 650 GLY A C 1
ATOM 4802 O O . GLY A 1 650 ? 3.310 -8.707 -13.246 1.00 76.31 650 GLY A O 1
ATOM 4803 N N . VAL A 1 651 ? 1.553 -9.887 -14.011 1.00 78.06 651 VAL A N 1
ATOM 4804 C CA . VAL A 1 651 ? 1.815 -9.705 -15.447 1.00 78.06 651 VAL A CA 1
ATOM 4805 C C . VAL A 1 651 ? 0.525 -9.311 -16.153 1.00 78.06 651 VAL A C 1
ATOM 4807 O O . VAL A 1 651 ? 0.531 -8.408 -16.977 1.00 78.06 651 VAL A O 1
ATOM 4810 N N . TRP A 1 652 ? -0.577 -9.975 -15.810 1.00 81.06 652 TRP A N 1
ATOM 4811 C CA . TRP A 1 652 ? -1.873 -9.832 -16.470 1.00 81.06 652 TRP A CA 1
ATOM 4812 C C . TRP A 1 652 ? -2.783 -8.831 -15.777 1.00 81.06 652 TRP A C 1
ATOM 4814 O O . TRP A 1 652 ? -2.562 -8.569 -14.565 1.00 81.06 652 TRP A O 1
#

Organism: NCBI:txid47600